Protein AF-A0A3P6I6W0-F1 (afdb_monomer)

Foldseek 3Di:
DDDPPPDPPDDPPPDPQPPLNVLLCLQQPNDDDVSVVVLVVLLVLLVVLLVLLVVCVDPVCNPVSVVVSVVSVVVVLVVLVVSLVSNLSSQCVDPCQPDDVSSVVVCPDPLNVLSVCLSVVVVVVPDPCNSVNSVSSNVNSCSVCPVVVLLVVLCVVCVVVLCVLVVVLVVLLLVLLVQLCVQQCPPADPVRHRLNVDSVSSSVVSVCLLCVVCPVSGDRDDPRSVVSNVVSNVVNVVSVCVVVVSSVVSSVVVVVVVVLLPLPVLLVVLVVQLVVLVVQLVVLVVVVVVVVVVVVVVVVVVVPDDDDDDDDDDDDDPDPPPDPPQDPVNSVVSNVVSVVSNVVSVVSSVVSNDRDDVVVVVVVVVVVVVVVVVVVVVVVVVVCVAQPDPDPDDDDDDDDDPHHPPVVVVVVVVVVVVVVVVVVVVVVVD

Radius of gyration: 42.56 Å; Cα contacts (8 Å, |Δi|>4): 237; chains: 1; bounding box: 84×85×144 Å

Organism: Enterobius vermicularis (NCBI:txid51028)

Secondary structure (DSSP, 8-state):
------------PPPPPPHHHHHHHHHHS--SHHHHHHHHHHHHHHHHHHHHHHHTTSGGGHHHHHHHHHHHHHHHHHHHHHHHHHHHHHGGGSGGG-HHHHHHHHHTSHHHHHHHHHHHHHHSTT-TTHHHHHHHTGGGG-TT-HHHHHHHHHHHHTHHHHHHHHHHHHHHHHHHHHHHHHHHTTPPPTTS--S--SHHHHHHHHHHHHTT----SS---SHHHHHHHHHHHHHHHHHHHHHHHHHHHHHHHHHHHHHHTTTHHHHHHHHHHHHHHHHHHHHHHHHHHHHHHHHHHHHHHTTS-----------------------HHHHHHHHHHHHHHHHHHHHHHHHHTSPP-HHHHHHHHHHHHHHHHHHHHHHHHHHHHHH-----------------HHHHHHHHHHHHHHHHHHHHHHHH--

Solvent-accessible surface area (backbone atoms only — not comparable to full-atom values): 24726 Å² total; per-residue (Å²): 142,82,80,86,86,70,77,76,79,71,81,77,71,76,75,77,78,48,70,43,45,52,53,30,35,50,71,75,54,64,67,63,68,70,35,48,52,52,57,49,50,56,47,52,55,53,51,49,53,52,52,48,54,58,49,41,74,39,80,93,49,22,72,69,41,47,55,53,48,51,56,52,48,53,54,49,52,52,51,52,48,52,50,49,52,52,47,57,60,16,43,46,64,38,84,86,20,43,64,69,70,17,38,52,60,52,47,68,35,71,66,50,37,53,54,49,51,58,60,56,58,58,75,56,77,81,54,92,60,60,70,64,56,55,60,56,58,63,62,58,75,56,72,77,42,57,65,60,52,49,51,52,50,45,49,61,72,46,40,67,63,45,49,52,34,52,52,54,24,51,52,45,38,56,51,48,17,50,54,34,31,70,52,32,54,85,48,61,43,97,87,71,44,54,72,34,80,45,68,66,49,22,41,50,43,31,53,36,52,39,70,68,66,58,86,73,85,59,76,69,82,42,72,65,15,42,51,54,48,53,62,44,43,66,59,29,31,52,33,61,48,43,55,59,54,55,52,52,52,46,50,51,52,52,54,55,51,58,66,70,53,75,53,57,75,64,34,50,64,33,47,52,49,29,54,52,31,51,48,52,43,48,52,60,54,51,54,49,54,51,53,54,50,51,56,52,51,58,58,56,66,67,76,77,69,89,83,89,83,89,82,88,79,92,76,93,73,88,70,80,79,88,63,88,74,75,49,70,69,54,55,51,50,50,50,52,52,34,50,53,50,29,55,52,28,48,51,50,34,57,54,49,72,49,78,94,48,74,62,55,55,52,54,51,48,52,52,50,53,49,53,52,49,52,50,52,53,51,50,48,53,51,46,41,60,42,46,42,74,90,68,80,92,72,91,86,75,98,75,88,80,94,79,25,57,48,67,52,50,54,52,50,51,55,51,50,53,49,52,56,50,53,52,52,50,63,64,70,77,111

Structure (mmCIF, N/CA/C/O backbone):
data_AF-A0A3P6I6W0-F1
#
_entry.id   AF-A0A3P6I6W0-F1
#
loop_
_atom_site.group_PDB
_atom_site.id
_atom_site.type_symbol
_atom_site.label_atom_id
_atom_site.label_alt_id
_atom_site.label_comp_id
_atom_site.label_asym_id
_atom_site.label_entity_id
_atom_site.label_seq_id
_atom_site.pdbx_PDB_ins_code
_atom_site.Cartn_x
_atom_site.Cartn_y
_atom_site.Cartn_z
_atom_site.occupancy
_atom_site.B_iso_or_equiv
_atom_site.auth_seq_id
_atom_site.auth_comp_id
_atom_site.auth_asym_id
_atom_site.auth_atom_id
_atom_site.pdbx_PDB_model_num
ATOM 1 N N . MET A 1 1 ? -36.395 -10.043 50.640 1.00 35.47 1 MET A N 1
ATOM 2 C CA . MET A 1 1 ? -37.126 -9.944 49.358 1.00 35.47 1 MET A CA 1
ATOM 3 C C . MET A 1 1 ? -36.592 -8.755 48.564 1.00 35.47 1 MET A C 1
ATOM 5 O O . MET A 1 1 ? -37.023 -7.634 48.781 1.00 35.47 1 MET A O 1
ATOM 9 N N . LEU A 1 2 ? -35.599 -8.976 47.701 1.00 37.12 2 LEU A N 1
ATOM 10 C CA . LEU A 1 2 ? -35.081 -7.977 46.759 1.00 37.12 2 LEU A CA 1
ATOM 11 C C . LEU A 1 2 ? -35.475 -8.458 45.362 1.00 37.12 2 LEU A C 1
ATOM 13 O O . LEU A 1 2 ? -34.946 -9.454 44.876 1.00 37.12 2 LEU A O 1
ATOM 17 N N . GLY A 1 3 ? -36.484 -7.817 44.776 1.00 34.12 3 GLY A N 1
ATOM 18 C CA . GLY A 1 3 ? -37.029 -8.206 43.479 1.00 34.12 3 GLY A CA 1
ATOM 19 C C . GLY A 1 3 ? -36.035 -7.946 42.338 1.00 34.12 3 GLY A C 1
ATOM 20 O O . GLY A 1 3 ? -35.433 -6.870 42.289 1.00 34.12 3 GLY A O 1
ATOM 21 N N . PRO A 1 4 ? -35.874 -8.871 41.378 1.00 43.97 4 PRO A N 1
ATOM 22 C CA . PRO A 1 4 ? -35.056 -8.634 40.200 1.00 43.97 4 PRO A CA 1
ATOM 23 C C . PRO A 1 4 ? -35.839 -7.791 39.180 1.00 43.97 4 PRO A C 1
ATOM 25 O O . PRO A 1 4 ? -36.431 -8.312 38.241 1.00 43.97 4 PRO A O 1
ATOM 28 N N . ARG A 1 5 ? -35.822 -6.457 39.317 1.00 43.88 5 ARG A N 1
ATOM 29 C CA . ARG A 1 5 ? -36.169 -5.544 38.209 1.00 43.88 5 ARG A CA 1
ATOM 30 C C . ARG A 1 5 ? -34.931 -5.257 37.358 1.00 43.88 5 ARG A C 1
ATOM 32 O O . ARG A 1 5 ? -34.420 -4.146 37.324 1.00 43.88 5 ARG A O 1
ATOM 39 N N . TYR A 1 6 ? -34.464 -6.274 36.645 1.00 41.84 6 TYR A N 1
ATOM 40 C CA . TYR A 1 6 ? -33.736 -6.083 35.390 1.00 41.84 6 TYR A CA 1
ATOM 41 C C . TYR A 1 6 ? -34.489 -6.868 34.323 1.00 41.84 6 TYR A C 1
ATOM 43 O O . TYR A 1 6 ? -34.102 -7.962 33.919 1.00 41.84 6 TYR A O 1
ATOM 51 N N . ALA A 1 7 ? -35.618 -6.304 33.894 1.00 39.44 7 ALA A N 1
ATOM 52 C CA . ALA A 1 7 ? -36.243 -6.717 32.653 1.00 39.44 7 ALA A CA 1
ATOM 53 C C . ALA A 1 7 ? -35.203 -6.509 31.544 1.00 39.44 7 ALA A C 1
ATOM 55 O O . ALA A 1 7 ? -34.832 -5.375 31.227 1.00 39.44 7 ALA A O 1
ATOM 56 N N . ARG A 1 8 ? -34.684 -7.617 30.998 1.00 41.03 8 ARG A N 1
ATOM 57 C CA . ARG A 1 8 ? -34.005 -7.636 29.702 1.00 41.03 8 ARG A CA 1
ATOM 58 C C . ARG A 1 8 ? -34.942 -6.929 28.736 1.00 41.03 8 ARG A C 1
ATOM 60 O O . ARG A 1 8 ? -35.981 -7.475 28.381 1.00 41.03 8 ARG A O 1
ATOM 67 N N . THR A 1 9 ? -34.591 -5.710 28.347 1.00 43.44 9 THR A N 1
ATOM 68 C CA . THR A 1 9 ? -35.213 -5.068 27.199 1.00 43.44 9 THR A CA 1
ATOM 69 C C . THR A 1 9 ? -34.908 -5.959 26.008 1.00 43.44 9 THR A C 1
ATOM 71 O O . THR A 1 9 ? -33.773 -6.083 25.552 1.00 43.44 9 THR A O 1
ATOM 74 N N . THR A 1 10 ? -35.951 -6.676 25.622 1.00 43.72 10 THR A N 1
ATOM 75 C CA . THR A 1 10 ? -36.120 -7.460 24.413 1.00 43.72 10 THR A CA 1
ATOM 76 C C . THR A 1 10 ? -35.394 -6.820 23.239 1.00 43.72 10 THR A C 1
ATOM 78 O O . THR A 1 10 ? -35.692 -5.690 22.853 1.00 43.72 10 THR A O 1
ATOM 81 N N . ASP A 1 11 ? -34.416 -7.557 22.721 1.00 43.22 11 ASP A N 1
ATOM 82 C CA . ASP A 1 11 ? -34.148 -7.739 21.298 1.00 43.22 11 ASP A CA 1
ATOM 83 C C . ASP A 1 11 ? -34.626 -6.582 20.400 1.00 43.22 11 ASP A C 1
ATOM 85 O O . ASP A 1 11 ? -35.634 -6.668 19.694 1.00 43.22 11 ASP A O 1
ATOM 89 N N . ARG A 1 12 ? -33.908 -5.449 20.433 1.00 41.59 12 ARG A N 1
ATOM 90 C CA . ARG A 1 12 ? -34.030 -4.448 19.370 1.00 41.59 12 ARG A CA 1
ATOM 91 C C . ARG A 1 12 ? -33.494 -5.098 18.100 1.00 41.59 12 ARG A C 1
ATOM 93 O O . ARG A 1 12 ? -32.296 -5.010 17.827 1.00 41.59 12 ARG A O 1
ATOM 100 N N . ARG A 1 13 ? -34.382 -5.730 17.324 1.00 47.72 13 ARG A N 1
ATOM 101 C CA . ARG A 1 13 ? -34.099 -6.107 15.937 1.00 47.72 13 ARG A CA 1
ATOM 102 C C . ARG A 1 13 ? -33.455 -4.888 15.264 1.00 47.72 13 ARG A C 1
ATOM 104 O O . ARG A 1 13 ? -34.009 -3.789 15.383 1.00 47.72 13 ARG A O 1
ATOM 111 N N . PRO A 1 14 ? -32.279 -5.025 14.627 1.00 53.72 14 PRO A N 1
ATOM 112 C CA . PRO A 1 14 ? -31.655 -3.900 13.949 1.00 53.72 14 PRO A CA 1
ATOM 113 C C . PRO A 1 14 ? -32.672 -3.318 12.966 1.00 53.72 14 PRO A C 1
ATOM 115 O O . PRO A 1 14 ? -33.282 -4.066 12.200 1.00 53.72 14 PRO A O 1
ATOM 118 N N . ALA A 1 15 ? -32.894 -2.001 13.027 1.00 59.84 15 ALA A N 1
ATOM 119 C CA . ALA A 1 15 ? -33.789 -1.316 12.101 1.00 59.84 15 ALA A CA 1
ATOM 120 C C . ALA A 1 15 ? -33.446 -1.751 10.669 1.00 59.84 15 ALA A C 1
ATOM 122 O O . ALA A 1 15 ? -32.265 -1.767 10.300 1.00 59.84 15 ALA A O 1
ATOM 123 N N . ALA A 1 16 ? -34.459 -2.158 9.897 1.00 63.34 16 ALA A N 1
ATOM 124 C CA . ALA A 1 16 ? -34.257 -2.699 8.559 1.00 63.34 16 ALA A CA 1
ATOM 125 C C . ALA A 1 16 ? -33.362 -1.755 7.747 1.00 63.34 16 ALA A C 1
ATOM 127 O O . ALA A 1 16 ? -33.590 -0.543 7.706 1.00 63.34 16 ALA A O 1
ATOM 128 N N . ALA A 1 17 ? -32.311 -2.306 7.133 1.00 68.88 17 ALA A N 1
ATOM 129 C CA . ALA A 1 17 ? -31.367 -1.504 6.372 1.00 68.88 17 ALA A CA 1
ATOM 130 C C . ALA A 1 17 ? -32.118 -0.758 5.263 1.00 68.88 17 ALA A C 1
ATOM 132 O O . ALA A 1 17 ? -32.686 -1.377 4.360 1.00 68.88 17 ALA A O 1
ATOM 133 N N . THR A 1 18 ? -32.114 0.573 5.340 1.00 85.50 18 THR A N 1
ATOM 134 C CA . THR A 1 18 ? -32.711 1.435 4.320 1.00 85.50 18 THR A CA 1
ATOM 135 C C . THR A 1 18 ? -32.086 1.146 2.957 1.00 85.50 18 THR A C 1
ATOM 137 O O . THR A 1 18 ? -30.907 0.788 2.869 1.00 85.50 18 THR A O 1
ATOM 140 N N . LEU A 1 19 ? -32.853 1.329 1.878 1.00 87.81 19 LEU A N 1
ATOM 141 C CA . LEU A 1 19 ? -32.382 1.102 0.504 1.00 87.81 19 LEU A CA 1
ATOM 142 C C . LEU A 1 19 ? -31.042 1.813 0.231 1.00 87.81 19 LEU A C 1
ATOM 144 O O . LEU A 1 19 ? -30.125 1.211 -0.319 1.00 87.81 19 LEU A O 1
ATOM 148 N N . LYS A 1 20 ? -30.886 3.048 0.729 1.00 87.69 20 LYS A N 1
ATOM 149 C CA . LYS A 1 20 ? -29.632 3.820 0.664 1.00 87.69 20 LYS A CA 1
ATOM 150 C C . LYS A 1 20 ? -28.442 3.078 1.280 1.00 87.69 20 LYS A C 1
ATOM 152 O O . LYS A 1 20 ? -27.376 3.047 0.680 1.00 87.69 20 LYS A O 1
ATOM 157 N N . SER A 1 21 ? -28.625 2.459 2.447 1.00 88.31 21 SER A N 1
ATOM 158 C CA . SER A 1 21 ? -27.580 1.685 3.130 1.00 88.31 21 SER A CA 1
ATOM 159 C C . SER A 1 21 ? -27.227 0.403 2.370 1.00 88.31 21 SER A C 1
ATOM 161 O O . SER A 1 21 ? -26.053 0.060 2.250 1.00 88.31 21 SER A O 1
ATOM 163 N N . LYS A 1 22 ? -28.225 -0.284 1.792 1.00 89.44 22 LYS A N 1
ATOM 164 C CA . LYS A 1 22 ? -27.996 -1.478 0.961 1.00 89.44 22 LYS A CA 1
ATOM 165 C C . LYS A 1 22 ? -27.180 -1.145 -0.291 1.00 89.44 22 LYS A C 1
ATOM 167 O O . LYS A 1 22 ? -26.163 -1.788 -0.525 1.00 89.44 22 LYS A O 1
ATOM 172 N N . VAL A 1 23 ? -27.577 -0.106 -1.031 1.00 90.81 23 VAL A N 1
ATOM 173 C CA . VAL A 1 23 ? -26.860 0.367 -2.231 1.00 90.81 23 VAL A CA 1
ATOM 174 C C . VAL A 1 23 ? -25.448 0.835 -1.876 1.00 90.81 23 VAL A C 1
ATOM 176 O O . VAL A 1 23 ? -24.492 0.454 -2.545 1.00 90.81 23 VAL A O 1
ATOM 179 N N . PHE A 1 24 ? -25.288 1.594 -0.787 1.00 90.50 24 PHE A N 1
ATOM 180 C CA . PHE A 1 24 ? -23.971 2.050 -0.343 1.00 90.50 24 PHE A CA 1
ATOM 181 C C . PHE A 1 24 ? -23.048 0.884 0.025 1.00 90.50 24 PHE A C 1
ATOM 183 O O . PHE A 1 24 ? -21.882 0.887 -0.355 1.00 90.50 24 PHE A O 1
ATOM 190 N N . ASN A 1 25 ? -23.550 -0.128 0.738 1.00 89.56 25 ASN A N 1
ATOM 191 C CA . ASN A 1 25 ? -22.749 -1.304 1.070 1.00 89.56 25 ASN A CA 1
ATOM 192 C C . ASN A 1 25 ? -22.410 -2.121 -0.183 1.00 89.56 25 ASN A C 1
ATOM 194 O O . ASN A 1 25 ? -21.255 -2.486 -0.346 1.00 89.56 25 ASN A O 1
ATOM 198 N N . PHE A 1 26 ? -23.359 -2.332 -1.098 1.00 91.00 26 PHE A N 1
ATOM 199 C CA . PHE A 1 26 ? -23.116 -3.043 -2.358 1.00 91.00 26 PHE A CA 1
ATOM 200 C C . PHE A 1 26 ? -22.013 -2.380 -3.204 1.00 91.00 26 PHE A C 1
ATOM 202 O O . PHE A 1 26 ? -21.095 -3.043 -3.692 1.00 91.00 26 PHE A O 1
ATOM 209 N N . LEU A 1 27 ? -22.076 -1.051 -3.325 1.00 88.75 27 LEU A N 1
ATOM 210 C CA . LEU A 1 27 ? -21.154 -0.260 -4.131 1.00 88.75 27 LEU A CA 1
ATOM 211 C C . LEU A 1 27 ? -19.815 -0.002 -3.417 1.00 88.75 27 LEU A C 1
ATOM 213 O O . LEU A 1 27 ? -18.762 -0.236 -3.993 1.00 88.75 27 LEU A O 1
ATOM 217 N N . GLU A 1 28 ? -19.801 0.516 -2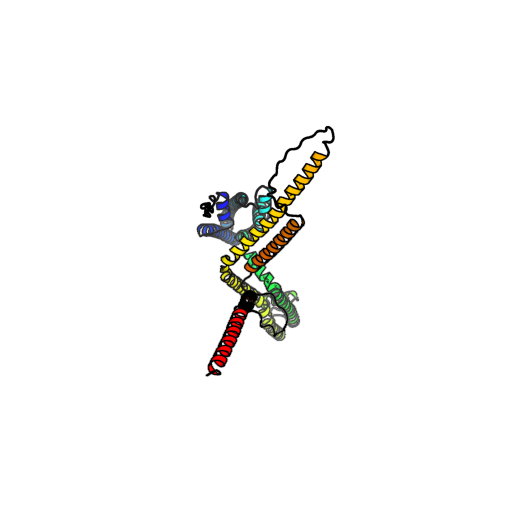.190 1.00 86.19 28 GLU A N 1
ATOM 218 C CA . GLU A 1 28 ? -18.564 0.948 -1.514 1.00 86.19 28 GLU A CA 1
ATOM 219 C C . GLU A 1 28 ? -17.862 -0.198 -0.770 1.00 86.19 28 GLU A C 1
ATOM 221 O O . GLU A 1 28 ? -16.636 -0.198 -0.657 1.00 86.19 28 GLU A O 1
ATOM 226 N N . ARG A 1 29 ? -18.613 -1.161 -0.217 1.00 86.50 29 ARG A N 1
ATOM 227 C CA . ARG A 1 29 ? -18.107 -2.225 0.669 1.00 86.50 29 ARG A CA 1
ATOM 228 C C . ARG A 1 29 ? -18.590 -3.600 0.200 1.00 86.50 29 ARG A C 1
ATOM 230 O O . ARG A 1 29 ? -19.408 -4.208 0.891 1.00 86.50 29 ARG A O 1
ATOM 237 N N . PRO A 1 30 ? -18.092 -4.100 -0.943 1.00 85.31 30 PRO A N 1
ATOM 238 C CA . PRO A 1 30 ? -18.566 -5.360 -1.491 1.00 85.31 30 PRO A CA 1
ATOM 239 C C . PRO A 1 30 ? -18.317 -6.503 -0.508 1.00 85.31 30 PRO A C 1
ATOM 241 O O . PRO A 1 30 ? -17.180 -6.781 -0.127 1.00 85.31 30 PRO A O 1
ATOM 244 N N . VAL A 1 31 ? -19.396 -7.160 -0.092 1.00 85.50 31 VAL A N 1
ATOM 245 C CA . VAL A 1 31 ? -19.357 -8.390 0.701 1.00 85.50 31 VAL A CA 1
ATOM 246 C C . VAL A 1 31 ? -20.289 -9.396 0.036 1.00 85.50 31 VAL A C 1
ATOM 248 O O . VAL A 1 31 ? -21.396 -9.048 -0.373 1.00 85.50 31 VAL A O 1
ATOM 251 N N . GLY A 1 32 ? -19.841 -10.645 -0.066 1.00 91.81 32 GLY A N 1
ATOM 252 C CA . GLY A 1 32 ? -20.603 -11.718 -0.699 1.00 91.81 32 GLY A CA 1
ATOM 253 C C . GLY A 1 32 ? -20.378 -11.828 -2.208 1.00 91.81 32 GLY A C 1
ATOM 254 O O . GLY A 1 32 ? -19.686 -11.022 -2.830 1.00 91.81 32 GLY A O 1
ATOM 255 N N . TRP A 1 33 ? -20.959 -12.876 -2.786 1.00 91.50 33 TRP A N 1
ATOM 256 C CA . TRP A 1 33 ? -20.666 -13.315 -4.151 1.00 91.50 33 TRP A CA 1
ATOM 257 C C . TRP A 1 33 ? -21.346 -12.449 -5.216 1.00 91.50 33 TRP A C 1
ATOM 259 O O . TRP A 1 33 ? -20.748 -12.173 -6.247 1.00 91.50 33 TRP A O 1
ATOM 269 N N . THR A 1 34 ? -22.553 -11.941 -4.958 1.00 91.38 34 THR A N 1
ATOM 270 C CA . THR A 1 34 ? -23.276 -11.069 -5.903 1.00 91.38 34 THR A CA 1
ATOM 271 C C . THR A 1 34 ? -22.552 -9.745 -6.137 1.00 91.38 34 THR A C 1
ATOM 273 O O . THR A 1 34 ? -22.402 -9.314 -7.278 1.00 91.38 34 THR A O 1
ATOM 276 N N . CYS A 1 35 ? -22.036 -9.127 -5.069 1.00 90.25 35 CYS A N 1
ATOM 277 C CA . CYS A 1 35 ? -21.191 -7.940 -5.181 1.00 90.25 35 CYS A CA 1
ATOM 278 C C . CYS A 1 35 ? -19.920 -8.259 -5.976 1.00 90.25 35 CYS A C 1
ATOM 280 O O . CYS A 1 35 ? -19.539 -7.491 -6.854 1.00 90.25 35 CYS A O 1
ATOM 282 N N . PHE A 1 36 ? -19.271 -9.391 -5.679 1.00 90.06 36 PHE A N 1
ATOM 283 C CA . PHE A 1 36 ? -18.065 -9.815 -6.387 1.00 90.06 36 PHE A CA 1
ATOM 284 C C . PHE A 1 36 ? -18.311 -9.954 -7.893 1.00 90.06 36 PHE A C 1
ATOM 286 O O . PHE A 1 36 ? -17.550 -9.387 -8.668 1.00 90.06 36 PHE A O 1
ATOM 293 N N . ILE A 1 37 ? -19.402 -10.612 -8.299 1.00 93.56 37 ILE A N 1
ATOM 294 C CA . ILE A 1 37 ? -19.776 -10.770 -9.711 1.00 93.56 37 ILE A CA 1
ATOM 295 C C . ILE A 1 37 ? -19.957 -9.407 -10.388 1.00 93.56 37 ILE A C 1
ATOM 297 O O . ILE A 1 37 ? -19.408 -9.211 -11.464 1.00 93.56 37 ILE A O 1
ATOM 301 N N . TYR A 1 38 ? -20.647 -8.451 -9.751 1.00 92.62 38 TYR A N 1
ATOM 302 C CA . TYR A 1 38 ? -20.817 -7.098 -10.301 1.00 92.62 38 TYR A CA 1
ATOM 303 C C . TYR A 1 38 ? -19.479 -6.372 -10.507 1.00 92.62 38 TYR A C 1
ATOM 305 O O . TYR A 1 38 ? -19.198 -5.869 -11.594 1.00 92.62 38 TYR A O 1
ATOM 313 N N . HIS A 1 39 ? -18.622 -6.314 -9.481 1.00 90.62 39 HIS A N 1
ATOM 314 C CA . HIS A 1 39 ? -17.332 -5.619 -9.607 1.00 90.62 39 HIS A CA 1
ATOM 315 C C . HIS A 1 39 ? -16.408 -6.334 -10.603 1.00 90.62 39 HIS A C 1
ATOM 317 O O . HIS A 1 39 ? -15.679 -5.678 -11.343 1.00 90.62 39 HIS A O 1
ATOM 323 N N . PHE A 1 40 ? -16.473 -7.666 -10.671 1.00 91.00 40 PHE A N 1
ATOM 324 C CA . PHE A 1 40 ? -15.726 -8.466 -11.636 1.00 91.00 40 PHE A CA 1
ATOM 325 C C . PHE A 1 40 ? -16.229 -8.275 -13.073 1.00 91.00 40 PHE A C 1
ATOM 327 O O . PHE A 1 40 ? -15.418 -8.137 -13.985 1.00 91.00 40 PHE A O 1
ATOM 334 N N . SER A 1 41 ? -17.544 -8.192 -13.297 1.00 91.69 41 SER A N 1
ATOM 335 C CA . SER A 1 41 ? -18.096 -7.911 -14.626 1.00 91.69 41 SER A CA 1
ATOM 336 C C . SER A 1 41 ? -17.729 -6.504 -15.091 1.00 91.69 41 SER A C 1
ATOM 338 O O . SER A 1 41 ? -17.302 -6.330 -16.228 1.00 91.69 41 SER A O 1
ATOM 340 N N . VAL A 1 42 ? -17.810 -5.507 -14.201 1.00 90.31 42 VAL A N 1
ATOM 341 C CA . VAL A 1 42 ? -17.358 -4.137 -14.493 1.00 90.31 42 VAL A CA 1
ATOM 342 C C . VAL A 1 42 ? -15.870 -4.124 -14.857 1.00 90.31 42 VAL A C 1
ATOM 344 O O . VAL A 1 42 ? -15.486 -3.486 -15.836 1.00 90.31 42 VAL A O 1
ATOM 347 N N . PHE A 1 43 ? -15.035 -4.871 -14.127 1.00 89.94 43 PHE A N 1
ATOM 348 C CA . PHE A 1 43 ? -13.617 -5.030 -14.454 1.00 89.94 43 PHE A CA 1
ATOM 349 C C . PHE A 1 43 ? -13.401 -5.636 -15.843 1.00 89.94 43 PHE A C 1
ATOM 351 O O . PHE A 1 43 ? -12.625 -5.088 -16.622 1.00 89.94 43 PHE A O 1
ATOM 358 N N . MET A 1 44 ? -14.106 -6.719 -16.177 1.00 90.75 44 MET A N 1
ATOM 359 C CA . MET A 1 44 ? -13.972 -7.380 -17.478 1.00 90.75 44 MET A CA 1
ATOM 360 C C . MET A 1 44 ? -14.390 -6.479 -18.640 1.00 90.75 44 MET A C 1
ATOM 362 O O . MET A 1 44 ? -13.708 -6.450 -19.663 1.00 90.75 44 MET A O 1
ATOM 366 N N . VAL A 1 45 ? -15.449 -5.681 -18.477 1.00 89.81 45 VAL A N 1
ATOM 367 C CA . VAL A 1 45 ? -15.868 -4.718 -19.506 1.00 89.81 45 VAL A CA 1
ATOM 368 C C . VAL A 1 45 ? -14.821 -3.611 -19.693 1.00 89.81 45 VAL A C 1
ATOM 370 O O . VAL A 1 45 ? -14.503 -3.247 -20.826 1.00 89.81 45 VAL A O 1
ATOM 373 N N . VAL A 1 46 ? -14.230 -3.099 -18.607 1.00 87.94 46 VAL A N 1
ATOM 374 C CA . VAL A 1 46 ? -13.142 -2.106 -18.689 1.00 87.94 46 VAL A CA 1
ATOM 375 C C . VAL A 1 46 ? -11.884 -2.700 -19.328 1.00 87.94 46 VAL A C 1
ATOM 377 O O . VAL A 1 46 ? -11.267 -2.042 -20.163 1.00 87.94 46 VAL A O 1
ATOM 380 N N . LEU A 1 47 ? -11.524 -3.938 -18.981 1.00 88.25 47 LEU A N 1
ATOM 381 C CA . LEU A 1 47 ? -10.386 -4.648 -19.563 1.00 88.25 47 LEU A CA 1
ATOM 382 C C . LEU A 1 47 ? -10.582 -4.885 -21.067 1.00 88.25 47 LEU A C 1
ATOM 384 O O . LEU A 1 47 ? -9.675 -4.617 -21.849 1.00 88.25 47 LEU A O 1
ATOM 388 N N . CYS A 1 48 ? -11.776 -5.309 -21.484 1.00 89.31 48 CYS A N 1
ATOM 389 C CA . CYS A 1 48 ? -12.127 -5.460 -22.896 1.00 89.31 48 CYS A CA 1
ATOM 390 C C . CYS A 1 48 ? -12.003 -4.128 -23.654 1.00 89.31 48 CYS A C 1
ATOM 392 O O . CYS A 1 48 ? -11.387 -4.072 -24.715 1.00 89.31 48 CYS A O 1
ATOM 394 N N . CYS A 1 49 ? -12.492 -3.028 -23.071 1.00 85.75 49 CYS A N 1
ATOM 395 C CA . CYS A 1 49 ? -12.338 -1.689 -23.644 1.00 85.75 49 CYS A CA 1
ATOM 396 C C . CYS A 1 49 ? -10.860 -1.282 -23.807 1.00 85.75 49 CYS A C 1
ATOM 398 O O . CYS A 1 49 ? -10.509 -0.652 -24.803 1.00 85.75 49 CYS A O 1
ATOM 400 N N . LEU A 1 50 ? -9.990 -1.644 -22.856 1.00 85.50 50 LEU A N 1
ATOM 401 C CA . LEU A 1 50 ? -8.548 -1.395 -22.952 1.00 85.50 50 LEU A CA 1
ATOM 402 C C . LEU A 1 50 ? -7.912 -2.213 -24.084 1.00 85.50 50 LEU A C 1
ATOM 404 O O . LEU A 1 50 ? -7.126 -1.672 -24.856 1.00 85.50 50 LEU A O 1
ATOM 408 N N . ILE A 1 51 ? -8.280 -3.489 -24.215 1.00 88.00 51 ILE A N 1
ATOM 409 C CA . ILE A 1 51 ? -7.792 -4.361 -25.292 1.00 88.00 51 ILE A CA 1
ATOM 410 C C . ILE A 1 51 ? -8.231 -3.820 -26.655 1.00 88.00 51 ILE A C 1
ATOM 412 O O . ILE A 1 51 ? -7.399 -3.677 -27.545 1.00 88.00 51 ILE A O 1
ATOM 416 N N . LEU A 1 52 ? -9.508 -3.455 -26.812 1.00 86.94 52 LEU A N 1
ATOM 417 C CA . LEU A 1 52 ? -10.012 -2.841 -28.043 1.00 86.94 52 LEU A CA 1
ATOM 418 C C . LEU A 1 52 ? -9.283 -1.530 -28.360 1.00 86.94 52 LEU A C 1
ATOM 420 O O . LEU A 1 52 ? -8.958 -1.291 -29.517 1.00 86.94 52 LEU A O 1
ATOM 424 N N . SER A 1 53 ? -8.955 -0.719 -27.349 1.00 84.31 53 SER A N 1
ATOM 425 C CA . SER A 1 53 ? -8.137 0.485 -27.538 1.00 84.31 53 SER A CA 1
ATOM 426 C C . SER A 1 53 ? -6.739 0.162 -28.074 1.00 84.31 53 SER A C 1
ATOM 428 O O . SER A 1 53 ? -6.305 0.781 -29.043 1.00 84.31 53 SER A O 1
ATOM 430 N N . VAL A 1 54 ? -6.060 -0.857 -27.537 1.00 85.94 54 VAL A N 1
ATOM 431 C CA . VAL A 1 54 ? -4.781 -1.328 -28.100 1.00 85.94 54 VAL A CA 1
ATOM 432 C C . VAL A 1 54 ? -4.973 -1.840 -29.530 1.00 85.94 54 VAL A C 1
ATOM 434 O O . VAL A 1 54 ? -4.170 -1.538 -30.400 1.00 85.94 54 VAL A O 1
ATOM 437 N N . LEU A 1 55 ? -6.068 -2.539 -29.830 1.00 87.38 55 LEU A N 1
ATOM 438 C CA . LEU A 1 55 ? -6.339 -3.018 -31.189 1.00 87.38 55 LEU A CA 1
ATOM 439 C C . LEU A 1 55 ? -6.557 -1.884 -32.202 1.00 87.38 55 LEU A C 1
ATOM 441 O O . LEU A 1 55 ? -6.260 -2.074 -33.380 1.00 87.38 55 LEU A O 1
ATOM 445 N N . THR A 1 56 ? -6.990 -0.694 -31.767 1.00 84.62 56 THR A N 1
ATOM 446 C CA . THR A 1 56 ? -7.070 0.474 -32.664 1.00 84.62 56 THR A CA 1
ATOM 447 C C . THR A 1 56 ? -5.710 0.963 -33.160 1.00 84.62 56 THR A C 1
ATOM 449 O O . THR A 1 56 ? -5.667 1.683 -34.154 1.00 84.62 56 THR A O 1
ATOM 452 N N . THR A 1 57 ? -4.597 0.579 -32.517 1.00 84.88 57 THR A N 1
ATOM 453 C CA . THR A 1 57 ? -3.257 0.965 -32.988 1.00 84.88 57 THR A CA 1
ATOM 454 C C . THR A 1 57 ? -2.787 0.156 -34.193 1.00 84.88 57 THR A C 1
ATOM 456 O O . THR A 1 57 ? -1.778 0.513 -34.788 1.00 84.88 57 THR A O 1
ATOM 459 N N . PHE A 1 58 ? -3.478 -0.932 -34.547 1.00 88.06 58 PHE A N 1
ATOM 460 C CA . PHE A 1 58 ? -3.175 -1.722 -35.737 1.00 88.06 58 PHE A CA 1
ATOM 461 C C . PHE A 1 58 ? -4.009 -1.236 -36.931 1.00 88.06 58 PHE A C 1
ATOM 463 O O . PHE A 1 58 ? -5.239 -1.346 -36.930 1.00 88.06 58 PHE A O 1
ATOM 470 N N . ASP A 1 59 ? -3.339 -0.765 -37.986 1.00 83.25 59 ASP A N 1
ATOM 471 C CA . ASP A 1 59 ? -3.986 -0.180 -39.173 1.00 83.25 59 ASP A CA 1
ATOM 472 C C . ASP A 1 59 ? -4.968 -1.141 -39.872 1.00 83.25 59 ASP A C 1
ATOM 474 O O . ASP A 1 59 ? -5.997 -0.710 -40.393 1.00 83.25 59 ASP A O 1
ATOM 478 N N . ALA A 1 60 ? -4.716 -2.455 -39.811 1.00 83.19 60 ALA A N 1
ATOM 479 C CA . ALA A 1 60 ? -5.526 -3.488 -40.467 1.00 83.19 60 ALA A CA 1
ATOM 480 C C . ALA A 1 60 ? -6.993 -3.556 -39.989 1.00 83.19 60 ALA A C 1
ATOM 482 O O . ALA A 1 60 ? -7.877 -3.933 -40.758 1.00 83.19 60 ALA A O 1
ATOM 483 N N . TYR A 1 61 ? -7.274 -3.183 -38.734 1.00 80.12 61 TYR A N 1
ATOM 484 C CA . TYR A 1 61 ? -8.614 -3.282 -38.132 1.00 80.12 61 TYR A CA 1
ATOM 485 C C . TYR A 1 61 ? -9.153 -1.937 -37.623 1.00 80.12 61 TYR A C 1
ATOM 487 O O . TYR A 1 61 ? -10.248 -1.880 -37.058 1.00 80.12 61 TYR A O 1
ATOM 495 N N . SER A 1 62 ? -8.418 -0.849 -37.865 1.00 79.75 62 SER A N 1
ATOM 496 C CA . SER A 1 62 ? -8.629 0.457 -37.240 1.00 79.75 62 SER A CA 1
ATOM 497 C C . SER A 1 62 ? -10.064 0.991 -37.395 1.00 79.75 62 SER A C 1
ATOM 499 O O . SER A 1 62 ? -10.694 1.319 -36.393 1.00 79.75 62 SER A O 1
ATOM 501 N N . ARG A 1 63 ? -10.651 0.994 -38.606 1.00 83.44 63 ARG A N 1
ATOM 502 C CA . ARG A 1 63 ? -11.994 1.581 -38.839 1.00 83.44 63 ARG A CA 1
ATOM 503 C C . ARG A 1 63 ? -13.117 0.903 -38.040 1.00 83.44 63 ARG A C 1
ATOM 505 O O . ARG A 1 63 ? -13.830 1.579 -37.307 1.00 83.44 63 ARG A O 1
ATOM 512 N N . ARG A 1 64 ? -13.243 -0.429 -38.129 1.00 87.12 64 ARG A N 1
ATOM 513 C CA . ARG A 1 64 ? -14.307 -1.184 -37.430 1.00 87.12 64 ARG A CA 1
ATOM 514 C C . ARG A 1 64 ? -14.143 -1.141 -35.910 1.00 87.12 64 ARG A C 1
ATOM 516 O O . ARG A 1 64 ? -15.127 -1.046 -35.182 1.00 87.12 64 ARG A O 1
ATOM 523 N N . VAL A 1 65 ? -12.902 -1.203 -35.425 1.00 86.50 65 VAL A N 1
ATOM 524 C CA . VAL A 1 65 ? -12.621 -1.161 -33.985 1.00 86.50 65 VAL A CA 1
ATOM 525 C C . VAL A 1 65 ? -12.846 0.246 -33.428 1.00 86.50 65 VAL A C 1
ATOM 527 O O . VAL A 1 65 ? -13.372 0.362 -32.327 1.00 86.50 65 VAL A O 1
ATOM 530 N N . HIS A 1 66 ? -12.539 1.311 -34.179 1.00 84.25 66 HIS A N 1
ATOM 531 C CA . HIS A 1 66 ? -12.836 2.684 -33.759 1.00 84.25 66 HIS A CA 1
ATOM 532 C C . HIS A 1 66 ? -14.336 2.945 -33.593 1.00 84.25 66 HIS A C 1
ATOM 534 O O . HIS A 1 66 ? -14.727 3.542 -32.592 1.00 84.25 66 HIS A O 1
ATOM 540 N N . GLU A 1 67 ? -15.175 2.472 -34.518 1.00 87.06 67 GLU A N 1
ATOM 541 C CA . GLU A 1 67 ? -16.636 2.609 -34.416 1.00 87.06 67 GLU A CA 1
ATOM 542 C C . GLU A 1 67 ? -17.195 1.855 -33.200 1.00 87.06 67 GLU A C 1
ATOM 544 O O . GLU A 1 67 ? -17.938 2.423 -32.394 1.00 87.06 67 GLU A O 1
ATOM 549 N N . ALA A 1 68 ? -16.779 0.597 -33.013 1.00 87.44 68 ALA A N 1
ATOM 550 C CA . ALA A 1 68 ? -17.184 -0.207 -31.862 1.00 87.44 68 ALA A CA 1
ATOM 551 C C . ALA A 1 68 ? -16.699 0.395 -30.530 1.00 87.44 68 ALA A C 1
ATOM 553 O O . ALA A 1 68 ? -17.445 0.421 -29.548 1.00 87.44 68 ALA A O 1
ATOM 554 N N . LEU A 1 69 ? -15.463 0.907 -30.492 1.00 85.56 69 LEU A N 1
ATOM 555 C CA . LEU A 1 69 ? -14.881 1.543 -29.313 1.00 85.56 69 LEU A CA 1
ATOM 556 C C . LEU A 1 69 ? -15.630 2.828 -28.954 1.00 85.56 69 LEU A C 1
ATOM 558 O O . LEU A 1 69 ? -15.946 3.019 -27.785 1.00 85.56 69 LEU A O 1
ATOM 562 N N . PHE A 1 70 ? -15.966 3.670 -29.934 1.00 83.88 70 PHE A N 1
ATOM 563 C CA . PHE A 1 70 ? -16.721 4.900 -29.695 1.00 83.88 70 PHE A CA 1
ATOM 564 C C . PHE A 1 70 ? -18.078 4.614 -29.037 1.00 83.88 70 PHE A C 1
ATOM 566 O O . PHE A 1 70 ? -18.397 5.202 -28.001 1.00 83.88 70 PHE A O 1
ATOM 573 N N . PHE A 1 71 ? -18.847 3.658 -29.574 1.00 87.25 71 PHE A N 1
ATOM 574 C CA . PHE A 1 71 ? -20.134 3.271 -28.988 1.00 87.25 71 PHE A CA 1
ATOM 575 C C . PHE A 1 71 ? -19.970 2.727 -27.561 1.00 87.25 71 PHE A C 1
ATOM 577 O O . PHE A 1 71 ? -20.653 3.168 -26.633 1.00 87.25 71 PHE A O 1
ATOM 584 N N . LEU A 1 72 ? -19.013 1.814 -27.364 1.00 85.62 72 LEU A N 1
ATOM 585 C CA . LEU A 1 72 ? -18.716 1.230 -26.057 1.00 85.62 72 LEU A CA 1
ATOM 586 C C . LEU A 1 72 ? -18.295 2.295 -25.031 1.00 85.62 72 LEU A C 1
ATOM 588 O O . LEU A 1 72 ? -18.694 2.229 -23.867 1.00 85.62 72 LEU A O 1
ATOM 592 N N . GLU A 1 73 ? -17.499 3.284 -25.439 1.00 84.62 73 GLU A N 1
ATOM 593 C CA . GLU A 1 73 ? -17.060 4.375 -24.572 1.00 84.62 73 GLU A CA 1
ATOM 594 C C . GLU A 1 73 ? -18.213 5.267 -24.134 1.00 84.62 73 GLU A C 1
ATOM 596 O O . GLU A 1 73 ? -18.322 5.545 -22.938 1.00 84.62 73 GLU A O 1
ATOM 601 N N . VAL A 1 74 ? -19.101 5.653 -25.053 1.00 84.69 74 VAL A N 1
ATOM 602 C CA . VAL A 1 74 ? -20.302 6.429 -24.717 1.00 84.69 74 VAL A CA 1
ATOM 603 C C . VAL A 1 74 ? -21.169 5.659 -23.717 1.00 84.69 74 VAL A C 1
ATOM 605 O O . VAL A 1 74 ? -21.533 6.204 -22.670 1.00 84.69 74 VAL A O 1
ATOM 608 N N . CYS A 1 75 ? -21.423 4.368 -23.962 1.00 88.38 75 CYS A N 1
ATOM 609 C CA . CYS A 1 75 ? -22.169 3.519 -23.031 1.00 88.38 75 CYS A CA 1
ATOM 610 C C . CYS A 1 75 ? -21.507 3.450 -21.646 1.00 88.38 75 CYS A C 1
ATOM 612 O O . CYS A 1 75 ? -22.188 3.582 -20.626 1.00 88.38 75 CYS A O 1
ATOM 614 N N . LEU A 1 76 ? -20.182 3.285 -21.583 1.00 86.00 76 LEU A N 1
ATOM 615 C CA . LEU A 1 76 ? -19.452 3.198 -20.316 1.00 86.00 76 LEU A CA 1
ATOM 616 C C . LEU A 1 76 ? -19.430 4.518 -19.551 1.00 86.00 76 LEU A C 1
ATOM 618 O O . LEU A 1 76 ? -19.494 4.520 -18.324 1.00 86.00 76 LEU A O 1
ATOM 622 N N . VAL A 1 77 ? -19.341 5.647 -20.245 1.00 85.50 77 VAL A N 1
ATOM 623 C CA . VAL A 1 77 ? -19.377 6.980 -19.632 1.00 85.50 77 VAL A CA 1
ATOM 624 C C . VAL A 1 77 ? -20.738 7.248 -18.999 1.00 85.50 77 VAL A C 1
ATOM 626 O O . VAL A 1 77 ? -20.795 7.734 -17.869 1.00 85.50 77 VAL A O 1
ATOM 629 N N . ILE A 1 78 ? -21.826 6.865 -19.670 1.00 88.31 78 ILE A N 1
ATOM 630 C CA . ILE A 1 78 ? -23.181 6.951 -19.111 1.00 88.31 78 ILE A CA 1
ATOM 631 C C . ILE A 1 78 ? -23.319 6.009 -17.909 1.00 88.31 78 ILE A C 1
ATOM 633 O O . ILE A 1 78 ? -23.749 6.439 -16.837 1.00 88.31 78 ILE A O 1
ATOM 637 N N . PHE A 1 79 ? -22.897 4.749 -18.052 1.00 91.19 79 PHE A N 1
ATOM 638 C CA . PHE A 1 79 ? -22.970 3.745 -16.989 1.00 91.19 79 PHE A CA 1
ATOM 639 C C . PHE A 1 79 ? -22.205 4.175 -15.728 1.00 91.19 79 PHE A C 1
ATOM 641 O O . PHE A 1 79 ? -22.766 4.198 -14.632 1.00 91.19 79 PHE A O 1
ATOM 648 N N . PHE A 1 80 ? -20.941 4.584 -15.868 1.00 88.50 80 PHE A N 1
ATOM 649 C CA . PHE A 1 80 ? -20.130 5.027 -14.733 1.00 88.50 80 PHE A CA 1
ATOM 650 C C . PHE A 1 80 ? -20.586 6.370 -14.161 1.00 88.50 80 PHE A C 1
ATOM 652 O O . PHE A 1 80 ? -20.462 6.579 -12.954 1.00 88.50 80 PHE A O 1
ATOM 659 N N . GLY A 1 81 ? -21.131 7.267 -14.988 1.00 88.50 81 GLY A N 1
ATOM 660 C CA . GLY A 1 81 ? -21.770 8.495 -14.519 1.00 88.50 81 GLY A CA 1
ATOM 661 C C . GLY A 1 81 ? -22.972 8.191 -13.620 1.00 88.50 81 GLY A C 1
ATOM 662 O O . GLY A 1 81 ? -23.052 8.696 -12.499 1.00 88.50 81 GLY A O 1
ATOM 663 N N . ALA A 1 82 ? -23.855 7.288 -14.056 1.00 91.88 82 ALA A N 1
ATOM 664 C CA . ALA A 1 82 ? -24.991 6.829 -13.260 1.00 91.88 82 ALA A CA 1
ATOM 665 C C . ALA A 1 82 ? -24.539 6.130 -11.965 1.00 91.88 82 ALA A C 1
ATOM 667 O O . ALA A 1 82 ? -25.074 6.414 -10.888 1.00 91.88 82 ALA A O 1
ATOM 668 N N . GLU A 1 83 ? -23.514 5.274 -12.035 1.00 92.12 83 GLU A N 1
ATOM 669 C CA . GLU A 1 83 ? -22.947 4.616 -10.855 1.00 92.12 83 GLU A CA 1
ATOM 670 C C . GLU A 1 83 ? -22.370 5.635 -9.854 1.00 92.12 83 GLU A C 1
ATOM 672 O O . GLU A 1 83 ? -22.606 5.535 -8.646 1.00 92.12 83 GLU A O 1
ATOM 677 N N . TYR A 1 84 ? -21.653 6.651 -10.343 1.00 90.50 84 TYR A N 1
ATOM 678 C CA . TYR A 1 84 ? -21.113 7.732 -9.522 1.00 90.50 84 TYR A CA 1
ATOM 679 C C . TYR A 1 84 ? -22.226 8.516 -8.818 1.00 90.50 84 TYR A C 1
ATOM 681 O O . TYR A 1 84 ? -22.171 8.713 -7.599 1.00 90.50 84 TYR A O 1
ATOM 689 N N . CYS A 1 85 ? -23.281 8.897 -9.544 1.00 91.50 85 CYS A N 1
ATOM 690 C CA . CYS A 1 85 ? -24.455 9.558 -8.974 1.00 91.50 85 CYS A CA 1
ATOM 691 C C . CYS A 1 85 ? -25.123 8.696 -7.890 1.00 91.50 85 CYS A C 1
ATOM 693 O O . CYS A 1 85 ? -25.396 9.190 -6.790 1.00 91.50 85 CYS A O 1
ATOM 695 N N . ALA A 1 86 ? -25.318 7.397 -8.148 1.00 92.00 86 ALA A N 1
ATOM 696 C CA . ALA A 1 86 ? -25.866 6.454 -7.174 1.00 92.00 86 ALA A CA 1
ATOM 697 C C . ALA A 1 86 ? -24.979 6.335 -5.920 1.00 92.00 86 ALA A C 1
ATOM 699 O O . ALA A 1 86 ? -25.484 6.255 -4.793 1.00 92.00 86 ALA A O 1
ATOM 700 N N . ARG A 1 87 ? -23.652 6.387 -6.078 1.00 90.56 87 ARG A N 1
ATOM 701 C CA . ARG A 1 87 ? -22.688 6.354 -4.969 1.00 90.56 87 ARG A CA 1
ATOM 702 C C . ARG A 1 87 ? -22.732 7.623 -4.120 1.00 90.56 87 ARG A C 1
ATOM 704 O O . ARG A 1 87 ? -22.824 7.533 -2.897 1.00 90.56 87 ARG A O 1
ATOM 711 N N . VAL A 1 88 ? -22.727 8.802 -4.742 1.00 90.94 88 VAL A N 1
ATOM 712 C CA . VAL A 1 88 ? -22.822 10.091 -4.030 1.00 90.94 88 VAL A CA 1
ATOM 713 C C . VAL A 1 88 ? -24.174 10.231 -3.320 1.00 90.94 88 VAL A C 1
ATOM 715 O O . VAL A 1 88 ? -24.233 10.712 -2.185 1.00 90.94 88 VAL A O 1
ATOM 718 N N . TRP A 1 89 ? -25.262 9.768 -3.943 1.00 92.12 89 TRP A N 1
ATOM 719 C CA . TRP A 1 89 ? -26.591 9.749 -3.330 1.00 92.12 89 TRP A CA 1
ATOM 720 C C . TRP A 1 89 ? -26.664 8.800 -2.127 1.00 92.12 89 TRP A C 1
ATOM 722 O O . TRP A 1 89 ? -27.122 9.194 -1.047 1.00 92.12 89 TRP A O 1
ATOM 732 N N . SER A 1 90 ? -26.179 7.565 -2.289 1.00 91.94 90 SER A N 1
ATOM 733 C CA . SER A 1 90 ? -26.210 6.538 -1.241 1.00 91.94 90 SER A CA 1
ATOM 734 C C . SER A 1 90 ? -25.266 6.847 -0.073 1.00 91.94 90 SER A C 1
ATOM 736 O O . SER A 1 90 ? -25.604 6.521 1.064 1.00 91.94 90 SER A O 1
ATOM 738 N N . ALA A 1 91 ? -24.170 7.588 -0.294 1.00 89.00 91 ALA A N 1
ATOM 739 C CA . ALA A 1 91 ? -23.242 8.031 0.756 1.00 89.00 91 ALA A CA 1
ATOM 740 C C . ALA A 1 91 ? -23.917 8.812 1.899 1.00 89.00 91 ALA A C 1
ATOM 742 O O . ALA A 1 91 ? -23.430 8.797 3.033 1.00 89.00 91 ALA A O 1
ATOM 743 N N . GLY A 1 92 ? -25.074 9.430 1.638 1.00 87.19 92 GLY A N 1
ATOM 744 C CA . GLY A 1 92 ? -25.891 10.091 2.655 1.00 87.19 92 GLY A CA 1
ATOM 745 C C . GLY A 1 92 ? -26.436 9.164 3.753 1.00 87.19 92 GLY A C 1
ATOM 746 O O . GLY A 1 92 ? -26.998 9.668 4.720 1.00 87.19 92 GLY A O 1
ATOM 747 N N . CYS A 1 93 ? -26.285 7.836 3.647 1.00 85.69 93 CYS A N 1
ATOM 748 C CA . CYS A 1 93 ? -26.629 6.907 4.729 1.00 85.69 93 CYS A CA 1
ATOM 749 C C . CYS A 1 93 ? -25.650 6.972 5.915 1.00 85.69 93 CYS A C 1
ATOM 751 O O . CYS A 1 93 ? -25.990 6.565 7.025 1.00 85.69 93 CYS A O 1
ATOM 753 N N . CYS A 1 94 ? -24.424 7.459 5.705 1.00 83.62 94 CYS A N 1
ATOM 754 C CA . CYS A 1 94 ? -23.438 7.609 6.767 1.00 83.62 94 CYS A CA 1
ATOM 755 C C . CYS A 1 94 ? -23.569 8.978 7.444 1.00 83.62 94 CYS A C 1
ATOM 757 O O . CYS A 1 94 ? -23.499 10.009 6.780 1.00 83.62 94 CYS A O 1
ATOM 759 N N . SER A 1 95 ? -23.601 9.000 8.782 1.00 84.62 95 SER A N 1
ATOM 760 C CA . SER A 1 95 ? -23.657 10.241 9.579 1.00 84.62 95 SER A CA 1
ATOM 761 C C . SER A 1 95 ? -22.550 11.253 9.221 1.00 84.62 95 SER A C 1
ATOM 763 O O . SER A 1 95 ? -22.788 12.456 9.219 1.00 84.62 95 SER A O 1
ATOM 765 N N . LYS A 1 96 ? -21.359 10.782 8.814 1.00 85.81 96 LYS A N 1
ATOM 766 C CA . LYS A 1 96 ? -20.233 11.638 8.388 1.00 85.81 96 LYS A CA 1
ATOM 767 C C . LYS A 1 96 ? -20.500 12.446 7.105 1.00 85.81 96 LYS A C 1
ATOM 769 O O . LYS A 1 96 ? -19.851 13.476 6.910 1.00 85.81 96 LYS A O 1
ATOM 774 N N . TYR A 1 97 ? -21.388 11.964 6.234 1.00 87.06 97 TYR A N 1
ATOM 775 C CA . TYR A 1 97 ? -21.653 12.516 4.898 1.00 87.06 97 TYR A CA 1
ATOM 776 C C . TYR A 1 97 ? -23.096 13.025 4.752 1.00 87.06 97 TYR A C 1
ATOM 778 O O . TYR A 1 97 ? -23.615 13.126 3.642 1.00 87.06 97 TYR A O 1
ATOM 786 N N . LEU A 1 98 ? -23.748 13.349 5.871 1.00 85.62 98 LEU A N 1
ATOM 787 C CA . LEU A 1 98 ? -25.105 13.881 5.877 1.00 85.62 98 LEU A CA 1
ATOM 788 C C . LEU A 1 98 ? -25.137 15.326 5.339 1.00 85.62 98 LEU A C 1
ATOM 790 O O . LEU A 1 98 ? -24.246 16.127 5.627 1.00 85.62 98 LEU A O 1
ATOM 794 N N . GLY A 1 99 ? -26.173 15.659 4.567 1.00 87.88 99 GLY A N 1
ATOM 795 C CA . GLY A 1 99 ? -26.360 16.989 3.974 1.00 87.88 99 GLY A CA 1
ATOM 796 C C . GLY A 1 99 ? -25.446 17.290 2.776 1.00 87.88 99 GLY A C 1
ATOM 797 O O . GLY A 1 99 ? -24.642 16.462 2.347 1.00 87.88 99 GLY A O 1
ATOM 798 N N . PHE A 1 100 ? -25.576 18.497 2.220 1.00 88.00 100 PHE A N 1
ATOM 799 C CA . PHE A 1 100 ? -24.842 18.919 1.019 1.00 88.00 100 PHE A CA 1
ATOM 800 C C . PHE A 1 100 ? -23.323 19.001 1.252 1.00 88.00 100 PHE A C 1
ATOM 802 O O . PHE A 1 100 ? -22.542 18.411 0.507 1.00 88.00 100 PHE A O 1
ATOM 809 N N . ILE A 1 101 ? -22.899 19.623 2.359 1.00 88.69 101 ILE A N 1
ATOM 810 C CA . ILE A 1 101 ? -21.481 19.727 2.751 1.00 88.69 101 ILE A CA 1
ATOM 811 C C . ILE A 1 101 ? -20.880 18.336 3.015 1.00 88.69 101 ILE A C 1
ATOM 813 O O . ILE A 1 101 ? -19.726 18.066 2.670 1.00 88.69 101 ILE A O 1
ATOM 817 N N . GLY A 1 102 ? -21.668 17.424 3.596 1.00 88.62 102 GLY A N 1
ATOM 818 C CA . GLY A 1 102 ? -21.268 16.039 3.825 1.00 88.62 102 GLY A CA 1
ATOM 819 C C . GLY A 1 102 ? -21.016 15.275 2.524 1.00 88.62 102 GLY A C 1
ATOM 820 O O . GLY A 1 102 ? -20.006 14.577 2.410 1.00 88.62 102 GLY A O 1
ATOM 821 N N . ARG A 1 103 ? -21.876 15.455 1.516 1.00 90.06 103 ARG A N 1
ATOM 822 C CA . ARG A 1 103 ? -21.692 14.869 0.179 1.00 90.06 103 ARG A CA 1
ATOM 823 C C . ARG A 1 103 ? -20.513 15.486 -0.572 1.00 90.06 103 ARG A C 1
ATOM 825 O O . ARG A 1 103 ? -19.727 14.746 -1.154 1.00 90.06 103 ARG A O 1
ATOM 832 N N . LEU A 1 104 ? -20.302 16.800 -0.479 1.00 88.38 104 LEU A N 1
ATOM 833 C CA . LEU A 1 104 ? -19.123 17.452 -1.063 1.00 88.38 104 LEU A CA 1
ATOM 834 C C . LEU A 1 104 ? -17.818 16.937 -0.434 1.00 88.38 104 LEU A C 1
ATOM 836 O O . LEU A 1 104 ? -16.826 16.700 -1.122 1.00 88.38 104 LEU A O 1
ATOM 840 N N . ARG A 1 105 ? -17.826 16.675 0.879 1.00 89.50 105 ARG A N 1
ATOM 841 C CA . ARG A 1 105 ? -16.707 16.020 1.573 1.00 89.50 105 ARG A CA 1
ATOM 842 C C . ARG A 1 105 ? -16.458 14.595 1.065 1.00 89.50 105 ARG A C 1
ATOM 844 O O . ARG A 1 105 ? -15.316 14.143 1.094 1.00 89.50 105 ARG A O 1
ATOM 851 N N . PHE A 1 106 ? -17.496 13.878 0.635 1.00 88.44 106 PHE A N 1
ATOM 852 C CA . PHE A 1 106 ? -17.346 12.571 -0.008 1.00 88.44 106 PHE A CA 1
ATOM 853 C C . PHE A 1 106 ? -16.740 12.707 -1.414 1.00 88.44 106 PHE A C 1
ATOM 855 O O . PHE A 1 106 ? -15.772 12.010 -1.708 1.00 88.44 106 PHE A O 1
ATOM 862 N N . ALA A 1 107 ? -17.230 13.653 -2.222 1.00 87.62 107 ALA A N 1
ATOM 863 C CA . ALA A 1 107 ? -16.736 13.913 -3.577 1.00 87.62 107 ALA A CA 1
ATOM 864 C C . ALA A 1 107 ? -15.256 14.346 -3.616 1.00 87.62 107 ALA A C 1
ATOM 866 O O . ALA A 1 107 ? -14.532 13.990 -4.538 1.00 87.62 107 ALA A O 1
ATOM 867 N N . ARG A 1 108 ? -14.772 15.045 -2.576 1.00 89.06 108 ARG A N 1
ATOM 868 C CA . ARG A 1 108 ? -13.359 15.454 -2.422 1.00 89.06 108 ARG A CA 1
ATOM 869 C C . ARG A 1 108 ? -12.388 14.322 -2.057 1.00 89.06 108 ARG A C 1
ATOM 871 O O . ARG A 1 108 ? -11.195 14.573 -1.902 1.00 89.06 108 ARG A O 1
ATOM 878 N N . LYS A 1 109 ? -12.851 13.082 -1.872 1.00 86.88 109 LYS A N 1
ATOM 879 C CA . LYS A 1 109 ? -11.934 11.941 -1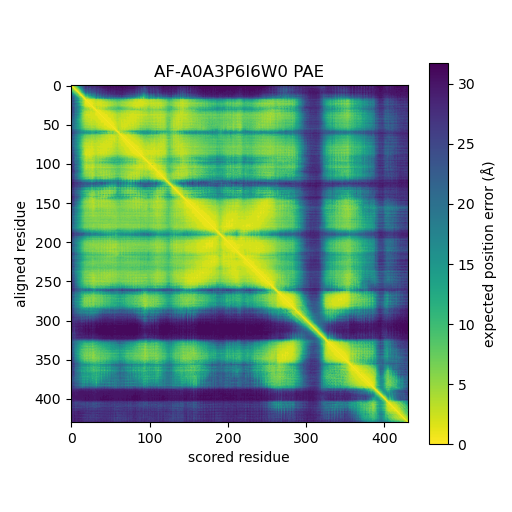.719 1.00 86.88 109 LYS A CA 1
ATOM 880 C C . LYS A 1 109 ? -11.143 11.741 -3.020 1.00 86.88 109 LYS A C 1
ATOM 882 O O . LYS A 1 109 ? -11.751 11.829 -4.080 1.00 86.88 109 LYS A O 1
ATOM 887 N N . PRO A 1 110 ? -9.852 11.367 -2.968 1.00 83.38 110 PRO A N 1
ATOM 888 C CA . PRO A 1 110 ? -9.004 11.281 -4.162 1.00 83.38 110 PRO A CA 1
ATOM 889 C C . PRO A 1 110 ? -9.575 10.346 -5.238 1.00 83.38 110 PRO A C 1
ATOM 891 O O . PRO A 1 110 ? -9.615 10.707 -6.402 1.00 83.38 110 PRO A O 1
ATOM 894 N N . ILE A 1 111 ? -10.119 9.192 -4.846 1.00 83.00 111 ILE A N 1
ATOM 895 C CA . ILE A 1 111 ? -10.704 8.211 -5.777 1.00 83.00 111 ILE A CA 1
ATOM 896 C C . ILE A 1 111 ? -11.985 8.759 -6.429 1.00 83.00 111 ILE A C 1
ATOM 898 O O . ILE A 1 111 ? -12.167 8.666 -7.637 1.00 83.00 111 ILE A O 1
ATOM 902 N N . SER A 1 112 ? -12.834 9.424 -5.639 1.00 84.50 112 SER A N 1
ATOM 903 C CA . SER A 1 112 ? -14.055 10.067 -6.137 1.00 84.50 112 SER A CA 1
ATOM 904 C C . SER A 1 112 ? -13.760 11.286 -7.020 1.00 84.50 112 SER A C 1
ATOM 906 O O . SER A 1 112 ? -14.577 11.621 -7.874 1.00 84.50 112 SER A O 1
ATOM 908 N N . LEU A 1 113 ? -12.622 11.952 -6.806 1.00 84.50 113 LEU A N 1
ATOM 909 C CA . LEU A 1 113 ? -12.157 13.070 -7.617 1.00 84.50 113 LEU A CA 1
ATOM 910 C C . LEU A 1 113 ? -11.615 12.580 -8.964 1.00 84.50 113 LEU A C 1
ATOM 912 O O . LEU A 1 113 ? -11.952 13.163 -9.984 1.00 84.50 113 LEU A O 1
ATOM 916 N N . ILE A 1 114 ? -10.842 11.488 -8.983 1.00 82.38 114 ILE A N 1
ATOM 917 C CA . ILE A 1 114 ? -10.338 10.867 -10.221 1.00 82.38 114 ILE A CA 1
ATOM 918 C C . ILE A 1 114 ? -11.502 10.466 -11.134 1.00 82.38 114 ILE A C 1
ATOM 920 O O . ILE A 1 114 ? -11.463 10.728 -12.333 1.00 82.38 114 ILE A O 1
ATOM 924 N N . GLU A 1 115 ? -12.565 9.885 -10.575 1.00 81.56 115 GLU A N 1
ATOM 925 C CA . GLU A 1 115 ? -13.760 9.525 -11.345 1.00 81.56 115 GLU A CA 1
ATOM 926 C C . GLU A 1 115 ? -14.511 10.742 -11.894 1.00 81.56 115 GLU A C 1
ATOM 928 O O . GLU A 1 115 ? -14.969 10.707 -13.036 1.00 81.56 115 GLU A O 1
ATOM 933 N N . LEU A 1 116 ? -14.605 11.816 -11.104 1.00 83.25 116 LEU A N 1
ATOM 934 C CA . LEU A 1 116 ? -15.242 13.066 -11.515 1.00 83.25 116 LEU A CA 1
ATOM 935 C C . LEU A 1 116 ? -14.444 13.767 -12.623 1.00 83.25 116 LEU A C 1
ATOM 937 O O . LEU A 1 116 ? -15.023 14.184 -13.621 1.00 83.25 116 LEU A O 1
ATOM 941 N N . ILE A 1 117 ? -13.119 13.845 -12.472 1.00 80.75 117 ILE A N 1
ATOM 942 C CA . ILE A 1 117 ? -12.196 14.374 -13.483 1.00 80.75 117 ILE A CA 1
ATOM 943 C C . ILE A 1 117 ? -12.343 13.560 -14.770 1.00 80.75 117 ILE A C 1
ATOM 945 O O . ILE A 1 117 ? -12.595 14.131 -15.824 1.00 80.75 117 ILE A O 1
ATOM 949 N N . ARG A 1 118 ? -12.290 12.224 -14.693 1.00 75.50 118 ARG A N 1
ATOM 950 C CA . ARG A 1 118 ? -12.479 11.349 -15.861 1.00 75.50 118 ARG A CA 1
ATOM 951 C C . ARG A 1 118 ? -13.809 11.615 -16.575 1.00 75.50 118 ARG A C 1
ATOM 953 O O . ARG A 1 118 ? -13.831 11.624 -17.798 1.00 75.50 118 ARG A O 1
ATOM 960 N N . GLN A 1 119 ? -14.903 11.817 -15.836 1.00 76.38 119 GLN A N 1
ATOM 961 C CA . GLN A 1 119 ? -16.220 12.087 -16.422 1.00 76.38 119 GLN A CA 1
ATOM 962 C C . GLN A 1 119 ? -16.292 13.472 -17.088 1.00 76.38 119 GLN A C 1
ATOM 964 O O . GLN A 1 119 ? -16.898 13.602 -18.145 1.00 76.38 119 GLN A O 1
ATOM 969 N N . CYS A 1 120 ? -15.669 14.487 -16.483 1.00 73.69 120 CYS A N 1
ATOM 970 C CA . CYS A 1 120 ? -15.678 15.866 -16.975 1.00 73.69 120 CYS A CA 1
ATOM 971 C C . CYS A 1 120 ? -14.771 16.061 -18.200 1.00 73.69 120 CYS A C 1
ATOM 973 O O . CYS A 1 120 ? -15.136 16.756 -19.134 1.00 73.69 120 CYS A O 1
ATOM 975 N N . PHE A 1 121 ? -13.607 15.407 -18.241 1.00 67.88 121 PHE A N 1
ATOM 976 C CA . PHE A 1 121 ? -12.672 15.534 -19.365 1.00 67.88 121 PHE A CA 1
ATOM 977 C C . PHE A 1 121 ? -13.153 14.848 -20.656 1.00 67.88 121 PHE A C 1
ATOM 979 O O . PHE A 1 121 ? -12.592 15.102 -21.715 1.00 67.88 121 PHE A O 1
ATOM 986 N N . ILE A 1 122 ? -14.172 13.981 -20.595 1.00 61.25 122 ILE A N 1
ATOM 987 C CA . ILE A 1 122 ? -14.727 13.324 -21.791 1.00 61.25 122 ILE A CA 1
ATOM 988 C C . ILE A 1 122 ? -15.725 14.228 -22.532 1.00 61.25 122 ILE A C 1
ATOM 990 O O . ILE A 1 122 ? -15.866 14.095 -23.745 1.00 61.25 122 ILE A O 1
ATOM 994 N N . THR A 1 123 ? -16.385 15.169 -21.845 1.00 57.81 123 THR A N 1
ATOM 995 C CA . THR A 1 123 ? -17.271 16.141 -22.512 1.00 57.81 123 THR A CA 1
ATOM 996 C C . THR A 1 123 ? -16.487 17.172 -23.326 1.00 57.81 123 THR A C 1
ATOM 998 O O . THR A 1 123 ? -16.987 17.644 -24.344 1.00 57.81 123 THR A O 1
ATOM 1001 N N . ASP A 1 124 ? -15.231 17.441 -22.953 1.00 58.00 124 ASP A N 1
ATOM 1002 C CA . ASP A 1 124 ? -14.281 18.237 -23.739 1.00 58.00 124 ASP A CA 1
ATOM 1003 C C . ASP A 1 124 ? -13.612 17.359 -24.815 1.00 58.00 124 ASP A C 1
ATOM 1005 O O . ASP A 1 124 ? -12.422 17.042 -24.772 1.00 58.00 124 ASP A O 1
ATOM 1009 N N . PHE A 1 125 ? -14.416 16.946 -25.7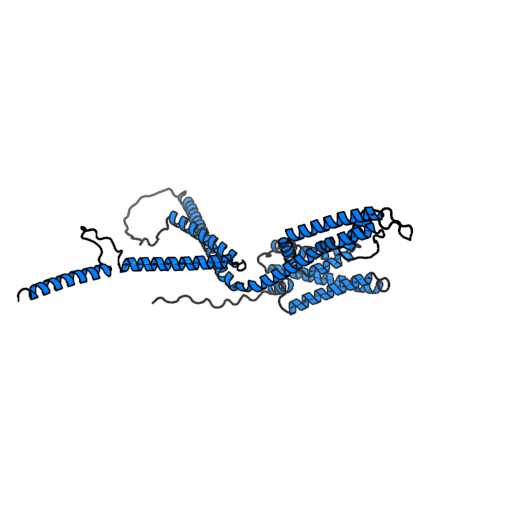99 1.00 53.16 125 PHE A N 1
ATOM 1010 C CA . PHE A 1 125 ? -14.132 16.000 -26.894 1.00 53.16 125 PHE A CA 1
ATOM 1011 C C . PHE A 1 125 ? -12.896 16.321 -27.776 1.00 53.16 125 PHE A C 1
ATOM 1013 O O . PHE A 1 125 ? -12.574 15.583 -28.704 1.00 53.16 125 PHE A O 1
ATOM 1020 N N . MET A 1 126 ? -12.168 17.409 -27.513 1.00 51.41 126 MET A N 1
ATOM 1021 C CA . MET A 1 126 ? -11.147 17.952 -28.415 1.00 51.41 126 MET A CA 1
ATOM 1022 C C . MET A 1 126 ? -9.704 17.500 -28.118 1.00 51.41 126 MET A C 1
ATOM 1024 O O . MET A 1 126 ? -8.798 17.784 -28.904 1.00 51.41 126 MET A O 1
ATOM 1028 N N . PHE A 1 127 ? -9.441 16.793 -27.012 1.00 54.09 127 PHE A N 1
ATOM 1029 C CA . PHE A 1 127 ? -8.068 16.435 -26.639 1.00 54.09 127 PHE A CA 1
ATOM 1030 C C . PHE A 1 127 ? -7.649 15.047 -27.137 1.00 54.09 127 PHE A C 1
ATOM 1032 O O . PHE A 1 127 ? -8.075 14.003 -26.650 1.00 54.09 127 PHE A O 1
ATOM 1039 N N . ARG A 1 128 ? -6.666 15.035 -28.041 1.00 55.69 128 ARG A N 1
ATOM 1040 C CA . ARG A 1 128 ? -5.942 13.860 -28.569 1.00 55.69 128 ARG A CA 1
ATOM 1041 C C . ARG A 1 128 ? -5.350 12.926 -27.477 1.00 55.69 128 ARG A C 1
ATOM 1043 O O . ARG A 1 128 ? -4.913 11.823 -27.791 1.00 55.69 128 ARG A O 1
ATOM 1050 N N . GLY A 1 129 ? -5.379 13.338 -26.202 1.00 57.09 129 GLY A N 1
ATOM 1051 C CA . GLY A 1 129 ? -4.964 12.586 -25.009 1.00 57.09 129 GLY A CA 1
ATOM 1052 C C . GLY A 1 129 ? -6.034 11.703 -24.339 1.00 57.09 129 GLY A C 1
ATOM 1053 O O . GLY A 1 129 ? -5.709 11.021 -23.368 1.00 57.09 129 GLY A O 1
ATOM 1054 N N . VAL A 1 130 ? -7.279 11.650 -24.841 1.00 63.78 130 VAL A N 1
ATOM 1055 C CA . VAL A 1 130 ? -8.367 10.819 -24.264 1.00 63.78 130 VAL A CA 1
ATOM 1056 C C . VAL A 1 130 ? -7.991 9.329 -24.165 1.00 63.78 130 VAL A C 1
ATOM 1058 O O . VAL A 1 130 ? -8.386 8.661 -23.211 1.00 63.78 130 VAL A O 1
ATOM 1061 N N . ARG A 1 131 ? -7.123 8.824 -25.057 1.00 65.44 131 ARG A N 1
ATOM 1062 C CA . ARG A 1 131 ? -6.582 7.452 -24.985 1.00 65.44 131 ARG A CA 1
ATOM 1063 C C . ARG A 1 131 ? -5.824 7.170 -23.682 1.00 65.44 131 ARG A C 1
ATOM 1065 O O . ARG A 1 131 ? -5.977 6.106 -23.096 1.00 65.44 131 ARG A O 1
ATOM 1072 N N . PHE A 1 132 ? -5.064 8.133 -23.162 1.00 65.62 132 PHE A N 1
ATOM 1073 C CA . PHE A 1 132 ? -4.329 7.953 -21.905 1.00 65.62 132 PHE A CA 1
ATOM 1074 C C . PHE A 1 132 ? -5.266 7.945 -20.681 1.00 65.62 132 PHE A C 1
ATOM 1076 O O . PHE A 1 132 ? -5.037 7.210 -19.719 1.00 65.62 132 PHE A O 1
ATOM 1083 N N . LEU A 1 133 ? -6.388 8.678 -20.739 1.00 65.56 133 LEU A N 1
ATOM 1084 C CA . LEU A 1 133 ? -7.430 8.650 -19.699 1.00 65.56 133 LEU A CA 1
ATOM 1085 C C . LEU A 1 133 ? -8.165 7.298 -19.626 1.00 65.56 133 LEU A C 1
ATOM 1087 O O . LEU A 1 133 ? -8.772 6.986 -18.597 1.00 65.56 133 LEU A O 1
ATOM 1091 N N . GLN A 1 134 ? -8.091 6.462 -20.668 1.00 67.12 134 GLN A N 1
ATOM 1092 C CA . GLN A 1 134 ? -8.630 5.097 -20.636 1.00 67.12 134 GLN A CA 1
ATOM 1093 C C . GLN A 1 134 ? -7.882 4.222 -19.623 1.00 67.12 134 GLN A C 1
ATOM 1095 O O . GLN A 1 134 ? -8.510 3.432 -18.921 1.00 67.12 134 GLN A O 1
ATOM 1100 N N . ILE A 1 135 ? -6.571 4.422 -19.464 1.00 73.00 135 ILE A N 1
ATOM 1101 C CA . ILE A 1 135 ? -5.748 3.682 -18.495 1.00 73.00 135 ILE A CA 1
ATOM 1102 C C . ILE A 1 135 ? -6.143 4.061 -17.056 1.00 73.00 135 ILE A C 1
ATOM 1104 O O . ILE A 1 135 ? -6.221 3.197 -16.181 1.00 73.00 135 ILE A O 1
ATOM 1108 N N . LEU A 1 136 ? -6.524 5.324 -16.811 1.00 70.75 136 LEU A N 1
ATOM 1109 C CA . LEU A 1 136 ? -7.042 5.766 -15.506 1.00 70.75 136 LEU A CA 1
ATOM 1110 C C . LEU A 1 136 ? -8.355 5.070 -15.112 1.00 70.75 136 LEU A C 1
ATOM 1112 O O . LEU A 1 136 ? -8.686 5.011 -13.929 1.00 70.75 136 LEU A O 1
ATOM 1116 N N . ARG A 1 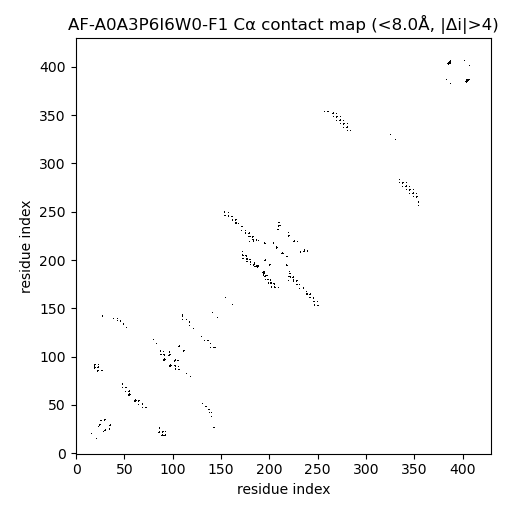137 ? -9.091 4.495 -16.073 1.00 71.50 137 ARG A N 1
ATOM 1117 C CA . ARG A 1 137 ? -10.308 3.710 -15.812 1.00 71.50 137 ARG A CA 1
ATOM 1118 C C . ARG A 1 137 ? -9.996 2.430 -15.021 1.00 71.50 137 ARG A C 1
ATOM 1120 O O . ARG A 1 137 ? -10.830 2.003 -14.233 1.00 71.50 137 ARG A O 1
ATOM 1127 N N . MET A 1 138 ? -8.788 1.869 -15.143 1.00 75.56 138 MET A N 1
ATOM 1128 C CA . MET A 1 138 ? -8.345 0.717 -14.343 1.00 75.56 138 MET A CA 1
ATOM 1129 C C . MET A 1 138 ? -8.129 1.085 -12.866 1.00 75.56 138 MET A C 1
ATOM 1131 O O . MET A 1 138 ? -8.363 0.261 -11.985 1.00 75.56 138 MET A O 1
ATOM 1135 N N . LEU A 1 139 ? -7.769 2.340 -12.568 1.00 72.81 139 LEU A N 1
ATOM 1136 C CA . LEU A 1 139 ? -7.568 2.825 -11.196 1.00 72.81 139 LEU A CA 1
ATOM 1137 C C . LEU A 1 139 ? -8.877 2.873 -10.385 1.00 72.81 139 LEU A C 1
ATOM 1139 O O . LEU A 1 139 ? -8.840 2.863 -9.155 1.00 72.81 139 LEU A O 1
ATOM 1143 N N . HIS A 1 140 ? -10.030 2.858 -11.062 1.00 71.56 140 HIS A N 1
ATOM 1144 C CA . HIS A 1 140 ? -11.352 2.768 -10.442 1.00 71.56 140 HIS A CA 1
ATOM 1145 C C . HIS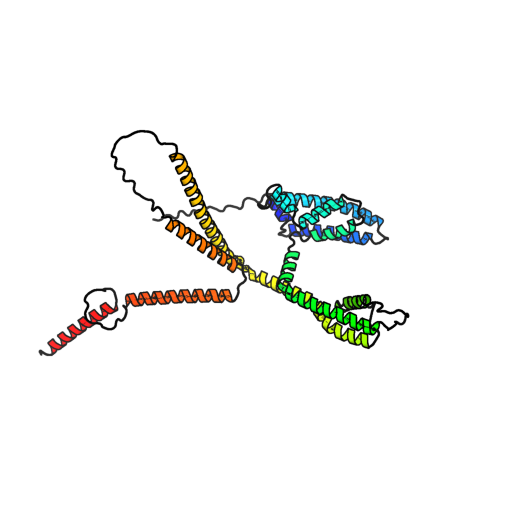 A 1 140 ? -11.532 1.496 -9.598 1.00 71.56 140 HIS A C 1
ATOM 1147 O O . HIS A 1 140 ? -12.282 1.516 -8.623 1.00 71.56 140 HIS A O 1
ATOM 1153 N N . ILE A 1 141 ? -10.848 0.393 -9.937 1.00 75.62 141 ILE A N 1
ATOM 1154 C CA . ILE A 1 141 ? -11.096 -0.901 -9.290 1.00 75.62 141 ILE A CA 1
ATOM 1155 C C . ILE A 1 141 ? -10.720 -0.913 -7.803 1.00 75.62 141 ILE A C 1
ATOM 1157 O O . ILE A 1 141 ? -11.398 -1.554 -6.998 1.00 75.62 141 ILE A O 1
ATOM 1161 N N . ASP A 1 142 ? -9.698 -0.149 -7.398 1.00 75.12 142 ASP A N 1
ATOM 1162 C CA . ASP A 1 142 ? -9.305 -0.022 -5.988 1.00 75.12 142 ASP A CA 1
ATOM 1163 C C . ASP A 1 142 ? -10.071 1.117 -5.289 1.00 75.12 142 ASP A C 1
ATOM 1165 O O . ASP A 1 142 ? -9.503 2.109 -4.828 1.00 75.12 142 ASP A O 1
ATOM 1169 N N . ARG A 1 143 ? -11.398 0.952 -5.180 1.00 74.44 143 ARG A N 1
ATOM 1170 C CA . ARG A 1 143 ? -12.354 1.961 -4.666 1.00 74.44 143 ARG A CA 1
ATOM 1171 C C . ARG A 1 143 ? -12.068 2.458 -3.249 1.00 74.44 143 ARG A C 1
ATOM 1173 O O . ARG A 1 143 ? -12.395 3.591 -2.903 1.00 74.44 143 ARG A O 1
ATOM 1180 N N . GLN A 1 144 ? -11.488 1.615 -2.394 1.00 76.12 144 GLN A N 1
ATOM 1181 C CA . GLN A 1 144 ? -11.189 1.971 -1.000 1.00 76.12 144 GLN A CA 1
ATOM 1182 C C . GLN A 1 144 ? -9.739 2.445 -0.801 1.00 76.12 144 GLN A C 1
ATOM 1184 O O . GLN A 1 144 ? -9.386 2.903 0.302 1.00 76.12 144 GLN A O 1
ATOM 1189 N N . GLY A 1 145 ? -8.899 2.327 -1.838 1.00 79.69 145 GLY A N 1
ATOM 1190 C CA . GLY A 1 145 ? -7.449 2.492 -1.749 1.00 79.69 145 GLY A CA 1
ATOM 1191 C C . GLY A 1 145 ? -6.843 1.531 -0.730 1.00 79.69 145 GLY A C 1
ATOM 1192 O O . GLY A 1 145 ? -5.940 1.908 0.020 1.00 79.69 145 GLY A O 1
ATOM 1193 N N . GLY A 1 146 ? -7.435 0.343 -0.588 1.00 83.44 146 GLY A N 1
ATOM 1194 C CA . GLY A 1 146 ? -7.036 -0.635 0.420 1.00 83.44 146 GLY A CA 1
ATOM 1195 C C . GLY A 1 146 ? -5.646 -1.175 0.115 1.00 83.44 146 GLY A C 1
ATOM 1196 O O . GLY A 1 146 ? -4.803 -1.233 1.012 1.00 83.44 146 GLY A O 1
ATOM 1197 N N . SER A 1 147 ? -5.394 -1.474 -1.160 1.00 85.56 147 SER A N 1
ATOM 1198 C CA . SER A 1 147 ? -4.109 -1.964 -1.654 1.00 85.56 147 SER A CA 1
ATOM 1199 C C . SER A 1 147 ? -3.033 -0.891 -1.520 1.00 85.56 147 SER A C 1
ATOM 1201 O O . SER A 1 147 ? -1.975 -1.162 -0.956 1.00 85.56 147 SER A O 1
ATOM 1203 N N . TRP A 1 148 ? -3.335 0.358 -1.894 1.00 87.44 148 TRP A N 1
ATOM 1204 C CA . TRP A 1 148 ? -2.415 1.491 -1.720 1.00 87.44 148 TRP A CA 1
ATOM 1205 C C . TRP A 1 148 ? -2.075 1.778 -0.254 1.00 87.44 148 TRP A C 1
ATOM 1207 O O . TRP A 1 148 ? -0.917 2.017 0.081 1.00 87.44 148 TRP A O 1
ATOM 1217 N N . LYS A 1 149 ? -3.056 1.706 0.656 1.00 88.12 149 LYS A N 1
ATOM 1218 C CA . LYS A 1 149 ? -2.806 1.834 2.103 1.00 88.12 149 LYS A CA 1
ATOM 1219 C C . LYS A 1 149 ? -1.982 0.672 2.642 1.00 88.12 149 LYS A C 1
ATOM 1221 O O . LYS A 1 149 ? -1.147 0.878 3.522 1.00 88.12 149 LYS A O 1
ATOM 1226 N N . LEU A 1 150 ? -2.231 -0.546 2.157 1.00 88.38 150 LEU A N 1
ATOM 1227 C CA . LEU A 1 150 ? -1.487 -1.732 2.565 1.00 88.38 150 LEU A CA 1
ATOM 1228 C C . LEU A 1 150 ? -0.024 -1.614 2.135 1.00 88.38 150 LEU A C 1
ATOM 1230 O O . LEU A 1 150 ? 0.840 -1.711 3.009 1.00 88.38 150 LEU A O 1
ATOM 1234 N N . LEU A 1 151 ? 0.212 -1.349 0.846 1.00 90.81 151 LEU A N 1
ATOM 1235 C CA . LEU A 1 151 ? 1.524 -1.136 0.238 1.00 90.81 151 LEU A CA 1
ATOM 1236 C C . LEU A 1 151 ? 2.258 0.015 0.923 1.00 90.81 151 LEU A C 1
ATOM 1238 O O . LEU A 1 151 ? 3.336 -0.194 1.468 1.00 90.81 151 LEU A O 1
ATOM 1242 N N . GLY A 1 152 ? 1.639 1.196 1.002 1.00 93.00 152 GLY A N 1
ATOM 1243 C CA . GLY A 1 152 ? 2.231 2.367 1.648 1.00 93.00 152 GLY A CA 1
ATOM 1244 C C . GLY A 1 152 ? 2.569 2.120 3.117 1.00 93.00 152 GLY A C 1
ATOM 1245 O O . GLY A 1 152 ? 3.598 2.576 3.601 1.00 93.00 152 GLY A O 1
ATOM 1246 N N . SER A 1 153 ? 1.760 1.334 3.833 1.00 91.94 153 SER A N 1
ATOM 1247 C CA . SER A 1 153 ? 2.078 0.956 5.209 1.00 91.94 153 SER A CA 1
ATOM 1248 C C . SER A 1 153 ? 3.243 -0.034 5.307 1.00 91.94 153 SER A C 1
ATOM 1250 O O . SER A 1 153 ? 3.981 0.068 6.278 1.00 91.94 153 SER A O 1
ATOM 1252 N N . VAL A 1 154 ? 3.419 -0.972 4.369 1.00 94.12 154 VAL A N 1
ATOM 1253 C CA . VAL A 1 154 ? 4.595 -1.870 4.349 1.00 94.12 154 VAL A CA 1
ATOM 1254 C C . VAL A 1 154 ? 5.854 -1.076 3.996 1.00 94.12 154 VAL A C 1
ATOM 1256 O O . VAL A 1 154 ? 6.828 -1.129 4.741 1.00 94.12 154 VAL A O 1
ATOM 1259 N N . VAL A 1 155 ? 5.795 -0.251 2.946 1.00 95.88 155 VAL A N 1
ATOM 1260 C CA . VAL A 1 155 ? 6.891 0.645 2.540 1.00 95.88 155 VAL A CA 1
ATOM 1261 C C . VAL A 1 155 ? 7.291 1.573 3.684 1.00 95.88 155 VAL A C 1
ATOM 1263 O O . VAL A 1 155 ? 8.470 1.726 3.969 1.00 95.88 155 VAL A O 1
ATOM 1266 N N . PHE A 1 156 ? 6.323 2.163 4.392 1.00 95.69 156 PHE A N 1
ATOM 1267 C CA . PHE A 1 156 ? 6.623 3.053 5.510 1.00 95.69 156 PHE A CA 1
ATOM 1268 C C . PHE A 1 156 ? 7.306 2.324 6.672 1.00 95.69 156 PHE A C 1
ATOM 1270 O O . PHE A 1 156 ? 8.209 2.890 7.284 1.00 95.69 156 PHE A O 1
ATOM 1277 N N . ILE A 1 157 ? 6.903 1.085 6.981 1.00 93.25 157 ILE A N 1
ATOM 1278 C CA . ILE A 1 157 ? 7.535 0.274 8.034 1.00 93.25 157 ILE A CA 1
ATOM 1279 C C . ILE A 1 157 ? 8.995 -0.021 7.667 1.00 93.25 157 ILE A C 1
ATOM 1281 O O . ILE A 1 157 ? 9.876 0.237 8.481 1.00 93.25 157 ILE A O 1
ATOM 1285 N N . HIS A 1 158 ? 9.245 -0.451 6.429 1.00 96.00 158 HIS A N 1
ATOM 1286 C CA . HIS A 1 158 ? 10.567 -0.855 5.935 1.00 96.00 158 HIS A CA 1
ATOM 1287 C C . HIS A 1 158 ? 11.332 0.269 5.214 1.00 96.00 158 HIS A C 1
ATOM 1289 O O . HIS A 1 158 ? 12.248 0.012 4.436 1.00 96.00 158 HIS A O 1
ATOM 1295 N N . ARG A 1 159 ? 10.975 1.538 5.455 1.00 95.81 159 ARG A N 1
ATOM 1296 C CA . ARG A 1 159 ? 11.526 2.677 4.696 1.00 95.81 159 ARG A CA 1
ATOM 1297 C C . ARG A 1 159 ? 13.042 2.801 4.817 1.00 95.81 159 ARG A C 1
ATOM 1299 O O . ARG A 1 159 ? 13.690 3.152 3.843 1.00 95.81 159 ARG A O 1
ATOM 1306 N N . GLN A 1 160 ? 13.599 2.505 5.992 1.00 96.31 160 GLN A N 1
ATOM 1307 C CA . GLN A 1 160 ? 15.039 2.604 6.220 1.00 96.31 160 GLN A CA 1
ATOM 1308 C C . GLN A 1 160 ? 15.797 1.559 5.394 1.00 96.31 160 GLN A C 1
ATOM 1310 O O . GLN A 1 160 ? 16.734 1.909 4.688 1.00 96.31 160 GLN A O 1
ATOM 1315 N N . GLU A 1 161 ? 15.347 0.304 5.438 1.00 96.12 161 GLU A N 1
ATOM 1316 C CA . GLU A 1 161 ? 15.933 -0.810 4.684 1.00 96.12 161 GLU A CA 1
ATOM 1317 C C . GLU A 1 161 ? 15.861 -0.541 3.174 1.00 96.12 161 GLU A C 1
ATOM 1319 O O . GLU A 1 161 ? 16.873 -0.634 2.484 1.00 96.12 161 GLU A O 1
ATOM 1324 N N . LEU A 1 162 ? 14.694 -0.102 2.680 1.00 96.06 162 LEU A N 1
ATOM 1325 C CA . LEU A 1 162 ? 14.477 0.219 1.267 1.00 96.06 162 LEU A CA 1
ATOM 1326 C C . LEU A 1 162 ? 15.379 1.367 0.781 1.00 96.06 162 LEU A C 1
ATOM 1328 O O . LEU A 1 162 ? 15.992 1.267 -0.283 1.00 96.06 162 LEU A O 1
ATOM 1332 N N . ILE A 1 163 ? 15.466 2.458 1.554 1.00 96.75 163 ILE A N 1
ATOM 1333 C CA . ILE A 1 163 ? 16.315 3.611 1.221 1.00 96.75 163 ILE A CA 1
ATOM 1334 C C . ILE A 1 163 ? 17.782 3.182 1.173 1.00 96.75 163 ILE A C 1
ATOM 1336 O O . ILE A 1 163 ? 18.475 3.535 0.225 1.00 96.75 163 ILE A O 1
ATOM 1340 N N . THR A 1 164 ? 18.250 2.388 2.140 1.00 96.88 164 THR A N 1
ATOM 1341 C CA . THR A 1 164 ? 19.634 1.899 2.165 1.00 96.88 164 THR A CA 1
ATOM 1342 C C . THR A 1 164 ? 19.954 1.028 0.948 1.00 96.88 164 THR A C 1
ATOM 1344 O O . THR A 1 164 ? 20.977 1.253 0.305 1.00 96.88 164 THR A O 1
ATOM 1347 N N . THR A 1 165 ? 19.082 0.083 0.576 1.00 96.19 165 THR A N 1
ATOM 1348 C CA . THR A 1 165 ? 19.323 -0.780 -0.596 1.00 96.19 165 THR A CA 1
ATOM 1349 C C . THR A 1 165 ? 19.306 -0.000 -1.906 1.00 96.19 165 THR A C 1
ATOM 1351 O O . THR A 1 165 ? 20.167 -0.220 -2.753 1.00 96.19 165 THR A O 1
ATOM 1354 N N . LEU A 1 166 ? 18.372 0.949 -2.058 1.00 95.19 166 LEU A N 1
ATOM 1355 C CA . LEU A 1 166 ? 18.301 1.795 -3.251 1.00 95.19 166 LEU A CA 1
ATOM 1356 C C . LEU A 1 166 ? 19.491 2.752 -3.340 1.00 95.19 166 LEU A C 1
ATOM 1358 O O . LEU A 1 166 ? 20.024 2.947 -4.426 1.00 95.19 166 LEU A O 1
ATOM 1362 N N . TYR A 1 167 ? 19.935 3.315 -2.216 1.00 96.94 167 TYR A N 1
ATOM 1363 C CA . TYR A 1 167 ? 21.104 4.189 -2.171 1.00 96.94 167 TYR A CA 1
ATOM 1364 C C . TYR A 1 167 ? 22.379 3.449 -2.588 1.00 96.94 167 TYR A C 1
ATOM 1366 O O . TYR A 1 167 ? 23.091 3.914 -3.475 1.00 96.94 167 TYR A O 1
ATOM 1374 N N . ILE A 1 168 ? 22.644 2.276 -1.999 1.00 96.56 168 ILE A N 1
ATOM 1375 C CA . ILE A 1 168 ? 23.824 1.467 -2.341 1.00 96.56 168 ILE A CA 1
ATOM 1376 C C . ILE A 1 168 ? 23.741 0.979 -3.794 1.00 96.56 168 ILE A C 1
ATOM 1378 O O . ILE A 1 168 ? 24.731 1.057 -4.518 1.00 96.56 168 ILE A O 1
ATOM 1382 N N . GLY A 1 169 ? 22.560 0.539 -4.244 1.00 95.75 169 GLY A N 1
ATOM 1383 C CA . GLY A 1 169 ? 22.331 0.138 -5.633 1.00 95.75 169 GLY A CA 1
ATOM 1384 C C . GLY A 1 169 ? 22.597 1.277 -6.620 1.00 95.75 169 GLY A C 1
ATOM 1385 O O . GLY A 1 169 ? 23.333 1.093 -7.586 1.00 95.75 169 GLY A O 1
ATOM 1386 N N . PHE A 1 170 ? 22.076 2.477 -6.352 1.00 96.19 170 PHE A N 1
ATOM 1387 C CA . PHE A 1 170 ? 22.296 3.645 -7.206 1.00 96.19 170 PHE A CA 1
ATOM 1388 C C . PHE A 1 170 ? 23.762 4.098 -7.203 1.00 96.19 170 PHE A C 1
ATOM 1390 O O . PHE A 1 170 ? 24.305 4.426 -8.254 1.00 96.19 170 PHE A O 1
ATOM 1397 N N . LEU A 1 171 ? 24.439 4.052 -6.053 1.00 95.62 171 LEU A N 1
ATOM 1398 C CA . LEU A 1 171 ? 25.870 4.340 -5.966 1.00 95.62 171 LEU A CA 1
ATOM 1399 C C . LEU A 1 171 ? 26.688 3.354 -6.818 1.00 95.62 171 LEU A C 1
ATOM 1401 O O . LEU A 1 171 ? 27.538 3.771 -7.605 1.00 95.62 171 LEU A O 1
ATOM 1405 N N . GLY A 1 172 ? 26.380 2.057 -6.718 1.00 94.81 172 GLY A N 1
ATOM 1406 C CA . GLY A 1 172 ? 26.972 1.016 -7.559 1.00 94.81 172 GLY A CA 1
ATOM 1407 C C . GLY A 1 172 ? 26.704 1.237 -9.050 1.00 94.81 172 GLY A C 1
ATOM 1408 O O . GLY A 1 172 ? 27.616 1.071 -9.858 1.00 94.81 172 GLY A O 1
ATOM 1409 N N . LEU A 1 173 ? 25.495 1.680 -9.410 1.00 96.19 173 LEU A N 1
ATOM 1410 C CA . LEU A 1 173 ? 25.103 2.022 -10.781 1.00 96.19 173 LEU A CA 1
ATOM 1411 C C . LEU A 1 173 ? 25.949 3.146 -11.364 1.00 96.19 173 LEU A C 1
ATOM 1413 O O . LEU A 1 173 ? 26.492 2.996 -12.460 1.00 96.19 173 LEU A O 1
ATOM 1417 N N . ILE A 1 174 ? 26.097 4.245 -10.629 1.00 96.94 174 ILE A N 1
ATOM 1418 C CA . ILE A 1 174 ? 26.876 5.403 -11.073 1.00 96.94 174 ILE A CA 1
ATOM 1419 C C . ILE A 1 174 ? 28.352 5.031 -11.253 1.00 96.94 174 ILE A C 1
ATOM 1421 O O . ILE A 1 174 ? 28.925 5.341 -12.302 1.00 96.94 174 ILE A O 1
ATOM 1425 N N . PHE A 1 175 ? 28.948 4.315 -10.289 1.00 96.19 175 PHE A N 1
ATOM 1426 C CA . PHE A 1 175 ? 30.344 3.875 -10.381 1.00 96.19 175 PHE A CA 1
ATOM 1427 C C . PHE A 1 175 ? 30.572 2.870 -11.509 1.00 96.19 175 PHE A C 1
ATOM 1429 O O . PHE A 1 175 ? 31.478 3.062 -12.316 1.00 96.19 175 PHE A O 1
ATOM 1436 N N . SER A 1 176 ? 29.744 1.827 -11.605 1.00 95.88 176 SER A N 1
ATOM 1437 C CA . SER A 1 176 ? 29.868 0.805 -12.649 1.00 95.88 176 SER A CA 1
ATOM 1438 C C . SER A 1 176 ? 29.755 1.415 -14.046 1.00 95.88 176 SER A C 1
ATOM 1440 O O . SER A 1 176 ? 30.616 1.175 -14.891 1.00 95.88 176 SER A O 1
ATOM 1442 N N . SER A 1 177 ? 28.759 2.280 -14.262 1.00 96.88 177 SER A N 1
ATOM 1443 C CA . SER A 1 177 ? 28.564 2.969 -15.543 1.00 96.88 177 SER A CA 1
ATOM 1444 C C . SER A 1 177 ? 29.754 3.870 -15.886 1.00 96.88 177 SER A C 1
ATOM 1446 O O . SER A 1 177 ? 30.169 3.938 -17.039 1.00 96.88 177 SER A O 1
ATOM 1448 N N . TYR A 1 178 ? 30.348 4.539 -14.892 1.00 97.06 178 TYR A N 1
ATOM 1449 C CA . TYR A 1 178 ? 31.500 5.418 -15.105 1.00 97.06 178 TYR A CA 1
ATOM 1450 C C . TYR A 1 178 ? 32.772 4.642 -15.454 1.00 97.06 178 TYR A C 1
ATOM 1452 O O . TYR A 1 178 ? 33.453 4.986 -16.418 1.00 97.06 178 TYR A O 1
ATOM 1460 N N . PHE A 1 179 ? 33.076 3.565 -14.727 1.00 96.88 179 PHE A N 1
ATOM 1461 C CA . PHE A 1 179 ? 34.257 2.750 -15.017 1.00 96.88 179 PHE A CA 1
ATOM 1462 C C . PHE A 1 179 ? 34.147 2.022 -16.359 1.00 96.88 179 PHE A C 1
ATOM 1464 O O . PHE A 1 179 ? 35.124 1.978 -17.103 1.00 96.88 179 PHE A O 1
ATOM 1471 N N . VAL A 1 180 ? 32.965 1.504 -16.708 1.00 96.50 180 VAL A N 1
ATOM 1472 C CA . VAL A 1 180 ? 32.744 0.874 -18.019 1.00 96.50 180 VAL A CA 1
ATOM 1473 C C . VAL A 1 180 ? 32.817 1.906 -19.143 1.00 96.50 180 VAL A C 1
ATOM 1475 O O . VAL A 1 180 ? 33.451 1.639 -20.159 1.00 96.50 180 VAL A O 1
ATOM 1478 N N . TYR A 1 181 ? 32.286 3.118 -18.945 1.00 96.94 181 TYR A N 1
ATOM 1479 C CA . TYR A 1 181 ? 32.476 4.217 -19.895 1.00 96.94 181 TYR A CA 1
ATOM 1480 C C . TYR A 1 181 ? 33.960 4.524 -20.125 1.00 96.94 181 TYR A C 1
ATOM 1482 O O . TYR A 1 181 ? 34.395 4.615 -21.269 1.00 96.94 181 TYR A O 1
ATOM 1490 N N . LEU A 1 182 ? 34.757 4.646 -19.059 1.00 96.31 182 LEU A N 1
ATOM 1491 C CA . LEU A 1 182 ? 36.193 4.903 -19.189 1.00 96.31 182 LEU A CA 1
ATOM 1492 C C . LEU A 1 182 ? 36.940 3.766 -19.896 1.00 96.31 182 LEU A C 1
ATOM 1494 O O . LEU A 1 182 ? 37.883 4.050 -20.631 1.00 96.31 182 LEU A O 1
ATOM 1498 N N . ALA A 1 183 ? 36.523 2.515 -19.692 1.00 95.12 183 ALA A N 1
ATOM 1499 C CA . ALA A 1 183 ? 37.117 1.354 -20.349 1.00 95.12 183 ALA A CA 1
ATOM 1500 C C . ALA A 1 183 ? 36.747 1.250 -21.842 1.00 95.12 183 ALA A C 1
ATOM 1502 O O . ALA A 1 183 ? 37.539 0.747 -22.633 1.00 95.12 183 ALA A O 1
ATOM 1503 N N . GLU A 1 184 ? 35.565 1.731 -22.237 1.00 94.12 184 GLU A N 1
ATOM 1504 C CA . GLU A 1 184 ? 35.006 1.506 -23.577 1.00 94.12 184 GLU A CA 1
ATOM 1505 C C . GLU A 1 184 ? 34.946 2.761 -24.471 1.00 94.12 184 GLU A C 1
ATOM 1507 O O . GLU A 1 184 ? 34.710 2.635 -25.672 1.00 94.12 184 GLU A O 1
ATOM 1512 N N . LYS A 1 185 ? 35.171 3.972 -23.938 1.00 92.44 185 LYS A N 1
ATOM 1513 C CA . LYS A 1 185 ? 35.005 5.252 -24.671 1.00 92.44 185 LYS A CA 1
ATOM 1514 C C . LYS A 1 185 ? 35.818 5.367 -25.970 1.00 92.44 185 LYS A C 1
ATOM 1516 O O . LYS A 1 185 ? 35.406 6.075 -26.896 1.00 92.44 185 LYS A O 1
ATOM 1521 N N . ASP A 1 186 ? 36.959 4.685 -26.032 1.00 90.44 186 ASP A N 1
ATOM 1522 C CA . ASP A 1 186 ? 37.901 4.746 -27.154 1.00 90.44 186 ASP A CA 1
ATOM 1523 C C . ASP A 1 186 ? 37.778 3.523 -28.082 1.00 90.44 186 ASP A C 1
ATOM 1525 O O . ASP A 1 186 ? 38.326 3.520 -29.186 1.00 90.44 186 ASP A O 1
ATOM 1529 N N . HIS A 1 187 ? 37.007 2.502 -27.685 1.00 88.88 187 HIS A N 1
ATOM 1530 C CA . HIS A 1 187 ? 36.806 1.290 -28.471 1.00 88.88 187 HIS A CA 1
ATOM 1531 C C . HIS A 1 187 ? 35.730 1.498 -29.551 1.00 88.88 187 HIS A C 1
ATOM 1533 O O . HIS A 1 187 ? 34.606 1.934 -29.282 1.00 88.88 187 HIS A O 1
ATOM 1539 N N . LYS A 1 188 ? 36.062 1.166 -30.803 1.00 87.75 188 LYS A N 1
ATOM 1540 C CA . LYS A 1 188 ? 35.120 1.182 -31.932 1.00 87.75 188 LYS A CA 1
ATOM 1541 C C . LYS A 1 188 ? 34.638 -0.241 -32.203 1.00 87.75 188 LYS A C 1
ATOM 1543 O O . LYS A 1 188 ? 35.443 -1.161 -32.292 1.00 87.75 188 LYS A O 1
ATOM 1548 N N . THR A 1 189 ? 33.329 -0.415 -32.332 1.00 82.12 189 THR A N 1
ATOM 1549 C CA . THR A 1 189 ? 32.710 -1.688 -32.726 1.00 82.12 189 THR A CA 1
ATOM 1550 C C . THR A 1 189 ? 33.066 -2.024 -34.181 1.00 82.12 189 THR A C 1
ATOM 1552 O O . THR A 1 189 ? 33.514 -1.150 -34.925 1.00 82.12 189 THR A O 1
ATOM 1555 N N . VAL A 1 190 ? 32.835 -3.274 -34.599 1.00 77.06 190 VAL A N 1
ATOM 1556 C CA . VAL A 1 190 ? 33.061 -3.782 -35.970 1.00 77.06 190 VAL A CA 1
ATOM 1557 C C . VAL A 1 190 ? 32.440 -2.873 -37.047 1.00 77.06 190 VAL A C 1
ATOM 1559 O O . VAL A 1 190 ? 33.050 -2.654 -38.087 1.00 77.06 190 VAL A O 1
ATOM 1562 N N . ASP A 1 191 ? 31.305 -2.231 -36.754 1.00 79.00 191 ASP A N 1
ATOM 1563 C CA . ASP A 1 191 ? 30.622 -1.280 -37.650 1.00 79.00 191 ASP A CA 1
ATOM 1564 C C . ASP A 1 191 ? 31.267 0.124 -37.709 1.00 79.00 191 ASP A C 1
ATOM 1566 O O . ASP A 1 191 ? 30.676 1.079 -38.218 1.00 79.00 191 ASP A O 1
ATOM 1570 N N . GLY A 1 192 ? 32.436 0.315 -37.089 1.00 80.44 192 GLY A N 1
ATOM 1571 C CA . GLY A 1 192 ? 33.141 1.599 -36.991 1.00 80.44 192 GLY A CA 1
ATOM 1572 C C . GLY A 1 192 ? 32.493 2.621 -36.045 1.00 80.44 192 GLY A C 1
ATOM 1573 O O . GLY A 1 192 ? 33.018 3.723 -35.858 1.00 80.44 192 GLY A O 1
ATOM 1574 N N . ARG A 1 193 ? 31.363 2.278 -35.417 1.00 84.44 193 ARG A N 1
ATOM 1575 C CA . ARG A 1 193 ? 30.644 3.124 -34.453 1.00 84.44 193 ARG A CA 1
ATOM 1576 C C . ARG A 1 193 ? 31.131 2.849 -33.030 1.00 84.44 193 ARG A C 1
ATOM 1578 O O . ARG A 1 193 ? 31.420 1.714 -32.673 1.00 84.44 193 ARG A O 1
ATOM 1585 N N . ARG A 1 194 ? 31.182 3.885 -32.190 1.00 85.31 194 ARG A N 1
ATOM 1586 C CA . ARG A 1 194 ? 31.383 3.723 -30.741 1.00 85.31 194 ARG A CA 1
ATOM 1587 C C . ARG A 1 194 ? 30.067 3.314 -30.085 1.00 85.31 194 ARG A C 1
ATOM 1589 O O . ARG A 1 194 ? 29.070 4.013 -30.285 1.00 85.31 194 ARG A O 1
ATOM 1596 N N . ALA A 1 195 ? 30.088 2.218 -29.326 1.00 86.12 195 ALA A N 1
ATOM 1597 C CA . ALA A 1 195 ? 28.942 1.742 -28.549 1.00 86.12 195 ALA A CA 1
ATOM 1598 C C . ALA A 1 195 ? 28.642 2.667 -27.355 1.00 86.12 195 ALA A C 1
ATOM 1600 O O . ALA A 1 195 ? 27.490 2.995 -27.103 1.00 86.12 195 ALA A O 1
ATOM 1601 N N . PHE A 1 196 ? 29.686 3.169 -26.687 1.00 91.31 196 PHE A N 1
ATOM 1602 C CA . PHE A 1 196 ? 29.582 4.120 -25.579 1.00 91.31 196 PHE A CA 1
ATOM 1603 C C . PHE A 1 196 ? 30.038 5.510 -26.044 1.00 91.31 196 PHE A C 1
ATOM 1605 O O . PHE A 1 196 ? 31.222 5.838 -25.981 1.00 91.31 196 PHE A O 1
ATOM 1612 N N . ARG A 1 197 ? 29.118 6.327 -26.581 1.00 90.69 197 ARG A N 1
ATOM 1613 C CA . ARG A 1 197 ? 29.456 7.671 -27.101 1.00 90.69 197 ARG A CA 1
ATOM 1614 C C . ARG A 1 197 ? 29.506 8.712 -25.996 1.00 90.69 197 ARG A C 1
ATOM 1616 O O . ARG A 1 197 ? 30.319 9.631 -26.048 1.00 90.69 197 ARG A O 1
ATOM 1623 N N . SER A 1 198 ? 28.612 8.572 -25.030 1.00 94.81 198 SER A N 1
ATOM 1624 C CA . SER A 1 198 ? 28.438 9.472 -23.904 1.00 94.81 198 SER A CA 1
ATOM 1625 C C . SER A 1 198 ? 28.325 8.685 -22.602 1.00 94.81 198 SER A C 1
ATOM 1627 O O . SER A 1 198 ? 28.007 7.494 -22.596 1.00 94.81 198 SER A O 1
ATOM 1629 N N . TYR A 1 199 ? 28.527 9.369 -21.476 1.00 95.94 199 TYR A N 1
ATOM 1630 C CA . TYR A 1 199 ? 28.261 8.781 -20.163 1.00 95.94 199 TYR A CA 1
ATOM 1631 C C . TYR A 1 199 ? 26.789 8.347 -20.007 1.00 95.94 199 TYR A C 1
ATOM 1633 O O . TYR A 1 199 ? 26.507 7.371 -19.318 1.00 95.94 199 TYR A O 1
ATOM 1641 N N . ALA A 1 200 ? 25.854 9.017 -20.694 1.00 96.56 200 ALA A N 1
ATOM 1642 C CA . ALA A 1 200 ? 24.440 8.650 -20.682 1.00 96.56 200 ALA A CA 1
ATOM 1643 C C . ALA A 1 200 ? 24.188 7.262 -21.301 1.00 96.56 200 ALA A C 1
ATOM 1645 O O . ALA A 1 200 ? 23.373 6.511 -20.770 1.00 96.56 200 ALA A O 1
ATOM 1646 N N . ASP A 1 201 ? 24.931 6.884 -22.347 1.00 95.00 201 ASP A N 1
ATOM 1647 C CA . ASP A 1 201 ? 24.825 5.553 -22.969 1.00 95.00 201 ASP A CA 1
ATOM 1648 C C . ASP A 1 201 ? 25.336 4.455 -22.025 1.00 95.00 201 ASP A C 1
ATOM 1650 O O . ASP A 1 201 ? 24.757 3.373 -21.928 1.00 95.00 201 ASP A O 1
ATOM 1654 N N . ALA A 1 202 ? 26.397 4.751 -21.266 1.00 95.88 202 ALA A N 1
ATOM 1655 C CA . ALA A 1 202 ? 26.903 3.845 -20.239 1.00 95.88 202 ALA A CA 1
ATOM 1656 C C . ALA A 1 202 ? 25.941 3.716 -19.052 1.00 95.88 202 ALA A C 1
ATOM 1658 O O . ALA A 1 202 ? 25.798 2.631 -18.493 1.00 95.88 202 ALA A O 1
ATOM 1659 N N . LEU A 1 203 ? 25.250 4.801 -18.690 1.00 96.81 203 LEU A N 1
ATOM 1660 C CA . LEU A 1 203 ? 24.226 4.793 -17.649 1.00 96.81 203 LEU A CA 1
ATOM 1661 C C . LEU A 1 203 ? 22.978 4.013 -18.087 1.00 96.81 203 LEU A C 1
ATOM 1663 O O . LEU A 1 203 ? 22.437 3.250 -17.289 1.00 96.81 203 LEU A O 1
ATOM 1667 N N . TRP A 1 204 ? 22.559 4.133 -19.354 1.00 97.25 204 TRP A N 1
ATOM 1668 C CA . TRP A 1 204 ? 21.519 3.285 -19.952 1.00 97.25 204 TRP A CA 1
ATOM 1669 C C . TRP A 1 204 ? 21.890 1.802 -19.855 1.00 97.25 204 TRP A C 1
ATOM 1671 O O . TRP A 1 204 ? 21.127 1.012 -19.296 1.00 97.25 204 TRP A O 1
ATOM 1681 N N . TRP A 1 205 ? 23.097 1.442 -20.301 1.00 96.69 205 TRP A N 1
ATOM 1682 C CA . TRP A 1 205 ? 23.619 0.082 -20.172 1.00 96.69 205 TRP A CA 1
ATOM 1683 C C . TRP A 1 205 ? 23.622 -0.404 -18.713 1.00 96.69 205 TRP A C 1
ATOM 1685 O O . TRP A 1 205 ? 23.178 -1.521 -18.433 1.00 96.69 205 TRP A O 1
ATOM 1695 N N . GLY A 1 206 ? 24.068 0.437 -17.775 1.00 96.00 206 GLY A N 1
ATOM 1696 C CA . GLY A 1 206 ? 24.092 0.131 -16.345 1.00 96.00 206 GLY A CA 1
ATOM 1697 C C . GLY A 1 206 ? 22.698 -0.152 -15.781 1.00 96.00 206 GLY A C 1
ATOM 1698 O O . GLY A 1 206 ? 22.509 -1.163 -15.107 1.00 96.00 206 GLY A O 1
ATOM 1699 N N . VAL A 1 207 ? 21.698 0.675 -16.112 1.00 97.00 207 VAL A N 1
ATOM 1700 C CA . VAL A 1 207 ? 20.294 0.461 -15.711 1.00 97.00 207 VAL A CA 1
ATOM 1701 C C . VAL A 1 207 ? 19.772 -0.874 -16.249 1.00 97.00 207 VAL A C 1
ATOM 1703 O O . VAL A 1 207 ? 19.244 -1.673 -15.477 1.00 97.00 207 VAL A O 1
ATOM 1706 N N . ILE A 1 208 ? 19.942 -1.147 -17.545 1.00 96.69 208 ILE A N 1
ATOM 1707 C CA . ILE A 1 208 ? 19.442 -2.370 -18.200 1.00 96.69 208 ILE A CA 1
ATOM 1708 C C . ILE A 1 208 ? 20.136 -3.634 -17.676 1.00 96.69 208 ILE A C 1
ATOM 1710 O O . ILE A 1 208 ? 19.491 -4.672 -17.511 1.00 96.69 208 ILE A O 1
ATOM 1714 N N . THR A 1 209 ? 21.429 -3.546 -17.365 1.00 95.31 209 THR A N 1
ATOM 1715 C CA . THR A 1 209 ? 22.217 -4.670 -16.838 1.00 95.31 209 THR A CA 1
ATOM 1716 C C . THR A 1 209 ? 21.885 -4.952 -15.371 1.00 95.31 209 THR A C 1
ATOM 1718 O O . THR A 1 209 ? 21.632 -6.098 -15.007 1.00 95.31 209 THR A O 1
ATOM 1721 N N . MET A 1 210 ? 21.818 -3.923 -14.518 1.00 94.38 210 MET A N 1
ATOM 1722 C CA . MET A 1 210 ? 21.547 -4.091 -13.080 1.00 94.38 210 MET A CA 1
ATOM 1723 C C . MET A 1 210 ? 20.103 -4.486 -12.777 1.00 94.38 210 MET A C 1
ATOM 1725 O O . MET A 1 210 ? 19.849 -5.166 -11.786 1.00 94.38 210 MET A O 1
ATOM 1729 N N . THR A 1 211 ? 19.163 -4.097 -13.641 1.00 95.06 211 THR A N 1
ATOM 1730 C CA . THR A 1 211 ? 17.768 -4.562 -13.582 1.00 95.06 211 THR A CA 1
ATOM 1731 C C . THR A 1 211 ? 17.566 -5.929 -14.236 1.00 95.06 211 THR A C 1
ATOM 1733 O O . THR A 1 211 ? 16.439 -6.417 -14.283 1.00 95.06 211 THR A O 1
ATOM 1736 N N . THR A 1 212 ? 18.638 -6.579 -14.706 1.00 96.06 212 THR A N 1
ATOM 1737 C CA . THR A 1 212 ? 18.621 -7.912 -15.335 1.00 96.06 212 THR A CA 1
ATOM 1738 C C . THR A 1 212 ? 17.727 -8.016 -16.578 1.00 96.06 212 THR A C 1
ATOM 1740 O O . THR A 1 212 ? 17.286 -9.105 -16.928 1.00 96.06 212 THR A O 1
ATOM 1743 N N . ILE A 1 213 ? 17.463 -6.892 -17.261 1.00 96.81 213 ILE A N 1
ATOM 1744 C CA . ILE A 1 213 ? 16.701 -6.874 -18.520 1.00 96.81 213 ILE A CA 1
ATOM 1745 C C . ILE A 1 213 ? 17.582 -7.379 -19.666 1.00 96.81 213 ILE A C 1
ATOM 1747 O O . ILE A 1 213 ? 17.183 -8.276 -20.399 1.00 96.81 213 ILE A O 1
ATOM 1751 N N . GLY A 1 214 ? 18.784 -6.808 -19.807 1.00 94.94 214 GLY A N 1
ATOM 1752 C CA . GLY A 1 214 ? 19.794 -7.280 -20.758 1.00 94.94 214 GLY A CA 1
ATOM 1753 C C . GLY A 1 214 ? 19.362 -7.272 -22.230 1.00 94.94 214 GLY A C 1
ATOM 1754 O O . GLY A 1 214 ? 19.456 -8.304 -22.884 1.00 94.94 214 GLY A O 1
ATOM 1755 N N . TYR A 1 215 ? 18.933 -6.124 -22.774 1.00 95.12 215 TYR A N 1
ATOM 1756 C CA . TYR A 1 215 ? 18.534 -6.018 -24.191 1.00 95.12 215 TYR A CA 1
ATOM 1757 C C . TYR A 1 215 ? 19.632 -6.431 -25.188 1.00 95.12 215 TYR A C 1
ATOM 1759 O O . TYR A 1 215 ? 19.314 -6.912 -26.272 1.00 95.12 215 TYR A O 1
ATOM 1767 N N . GLY A 1 216 ? 20.910 -6.249 -24.831 1.00 92.62 216 GLY A N 1
ATOM 1768 C CA . GLY A 1 216 ? 22.053 -6.610 -25.678 1.00 92.62 216 GLY A CA 1
ATOM 1769 C C . GLY A 1 216 ? 22.358 -5.613 -26.804 1.00 92.62 216 GLY A C 1
ATOM 1770 O O . GLY A 1 216 ? 23.199 -5.892 -27.651 1.00 92.62 216 GLY A O 1
ATOM 1771 N N . ASP A 1 217 ? 21.706 -4.449 -26.802 1.00 91.94 217 ASP A N 1
ATOM 1772 C CA . ASP A 1 217 ? 21.926 -3.329 -27.723 1.00 91.94 217 ASP A CA 1
ATOM 1773 C C . ASP A 1 217 ? 23.289 -2.648 -27.517 1.00 91.94 217 ASP A C 1
ATOM 1775 O O . ASP A 1 217 ? 23.946 -2.243 -28.477 1.00 91.94 217 ASP A O 1
ATOM 1779 N N . VAL A 1 218 ? 23.736 -2.556 -26.263 1.00 90.94 218 VAL A N 1
ATOM 1780 C CA . VAL A 1 218 ? 25.045 -2.021 -25.873 1.00 90.94 218 VAL A CA 1
ATOM 1781 C C . VAL A 1 218 ? 25.725 -3.022 -24.942 1.00 90.94 218 VAL A C 1
ATOM 1783 O O . VAL A 1 218 ? 25.140 -3.447 -23.950 1.00 90.94 218 VAL A O 1
ATOM 1786 N N . VAL A 1 219 ? 26.961 -3.422 -25.252 1.00 93.50 219 VAL A N 1
ATOM 1787 C CA . VAL A 1 219 ? 27.733 -4.401 -24.464 1.00 93.50 219 VAL A CA 1
ATOM 1788 C C . VAL A 1 219 ? 29.220 -4.023 -24.493 1.00 93.50 219 VAL A C 1
ATOM 1790 O O . VAL A 1 219 ? 29.722 -3.704 -25.576 1.00 93.50 219 VAL A O 1
ATOM 1793 N N . PRO A 1 220 ? 29.945 -4.071 -23.354 1.00 94.00 220 PRO A N 1
ATOM 1794 C CA . PRO A 1 220 ? 31.386 -3.829 -23.325 1.00 94.00 220 PRO A CA 1
ATOM 1795 C C . PRO A 1 220 ? 32.152 -4.871 -24.148 1.00 94.00 220 PRO A C 1
ATOM 1797 O O . PRO A 1 220 ? 31.957 -6.085 -24.009 1.00 94.00 220 PRO A O 1
ATOM 1800 N N . GLN A 1 221 ? 33.042 -4.396 -25.014 1.00 91.81 221 GLN A N 1
ATOM 1801 C CA . GLN A 1 221 ? 33.824 -5.245 -25.908 1.00 91.81 221 GLN A CA 1
ATOM 1802 C C . GLN A 1 221 ? 35.239 -5.481 -25.393 1.00 91.81 221 GLN A C 1
ATOM 1804 O O . GLN A 1 221 ? 35.783 -6.570 -25.582 1.00 91.81 221 GLN A O 1
ATOM 1809 N N . THR A 1 222 ? 35.818 -4.506 -24.697 1.00 95.00 222 THR A N 1
ATOM 1810 C CA . THR A 1 222 ? 37.154 -4.634 -24.125 1.00 95.00 222 THR A CA 1
ATOM 1811 C C . THR A 1 222 ? 37.156 -5.628 -22.966 1.00 95.00 222 THR A C 1
ATOM 1813 O O . THR A 1 222 ? 36.203 -5.740 -22.190 1.00 95.00 222 THR A O 1
ATOM 1816 N N . TRP A 1 223 ? 38.264 -6.352 -22.806 1.00 94.38 223 TRP A N 1
ATOM 1817 C CA . TRP A 1 223 ? 38.450 -7.269 -21.678 1.00 94.38 223 TRP A CA 1
ATOM 1818 C C . TRP A 1 223 ? 38.359 -6.535 -20.328 1.00 94.38 223 TRP A C 1
ATOM 1820 O O . TRP A 1 223 ? 37.809 -7.073 -19.365 1.00 94.38 223 TRP A O 1
ATOM 1830 N N . LEU A 1 224 ? 38.834 -5.283 -20.281 1.00 95.31 224 LEU A N 1
ATOM 1831 C CA . LEU A 1 224 ? 38.781 -4.428 -19.102 1.00 95.31 224 LEU A CA 1
ATOM 1832 C C . LEU A 1 224 ? 37.331 -4.072 -18.759 1.00 95.31 224 LEU A C 1
ATOM 1834 O O . LEU A 1 224 ? 36.896 -4.297 -17.630 1.00 95.31 224 LEU A O 1
ATOM 1838 N N . GLY A 1 225 ? 36.561 -3.597 -19.742 1.00 94.88 225 GLY A N 1
ATOM 1839 C CA . GLY A 1 225 ? 35.141 -3.288 -19.583 1.00 94.88 225 GLY A CA 1
ATOM 1840 C C . GLY A 1 225 ? 34.330 -4.508 -19.152 1.00 94.88 225 GLY A C 1
ATOM 1841 O O . GLY A 1 225 ? 33.524 -4.411 -18.231 1.00 94.88 225 GLY A O 1
ATOM 1842 N N . ARG A 1 226 ? 34.603 -5.685 -19.730 1.00 95.75 226 ARG A N 1
ATOM 1843 C CA . ARG A 1 226 ? 33.961 -6.956 -19.345 1.00 95.75 226 ARG A CA 1
ATOM 1844 C C . ARG A 1 226 ? 34.307 -7.390 -17.924 1.00 95.75 226 ARG A C 1
ATOM 1846 O O . ARG A 1 226 ? 33.419 -7.837 -17.201 1.00 95.75 226 ARG A O 1
ATOM 1853 N N . THR A 1 227 ? 35.561 -7.234 -17.504 1.00 96.44 227 THR A N 1
ATOM 1854 C CA . THR A 1 227 ? 35.994 -7.565 -16.136 1.00 96.44 227 THR A CA 1
ATOM 1855 C C . THR A 1 227 ? 35.299 -6.666 -15.118 1.00 96.44 227 THR A C 1
ATOM 1857 O O . THR A 1 227 ? 34.686 -7.154 -14.170 1.00 96.44 227 THR A O 1
ATOM 1860 N N . VAL A 1 228 ? 35.322 -5.350 -15.351 1.00 95.31 228 VAL A N 1
ATOM 1861 C CA . VAL A 1 228 ? 34.657 -4.364 -14.490 1.00 95.31 228 VAL A CA 1
ATOM 1862 C C . VAL A 1 228 ? 33.149 -4.616 -14.443 1.00 95.31 228 VAL A C 1
ATOM 1864 O O . VAL A 1 228 ? 32.574 -4.683 -13.357 1.00 95.31 228 VAL A O 1
ATOM 1867 N N . ALA A 1 229 ? 32.510 -4.807 -15.599 1.00 94.94 229 ALA A N 1
ATOM 1868 C CA . ALA A 1 229 ? 31.085 -5.103 -15.685 1.00 94.94 229 ALA A CA 1
ATOM 1869 C C . ALA A 1 229 ? 30.717 -6.371 -14.905 1.00 94.94 229 ALA A C 1
ATOM 1871 O O . ALA A 1 229 ? 29.771 -6.353 -14.121 1.00 94.94 229 ALA A O 1
ATOM 1872 N N . SER A 1 230 ? 31.498 -7.444 -15.058 1.00 95.44 230 SER A N 1
ATOM 1873 C CA . SER A 1 230 ? 31.266 -8.714 -14.363 1.00 95.44 230 SER A CA 1
ATOM 1874 C C . SER A 1 230 ? 31.363 -8.542 -12.846 1.00 95.44 230 SER A C 1
ATOM 1876 O O . SER A 1 230 ? 30.423 -8.894 -12.136 1.00 95.44 230 SER A O 1
ATOM 1878 N N . CYS A 1 231 ? 32.429 -7.908 -12.348 1.00 94.06 231 CYS A N 1
ATOM 1879 C CA . CYS A 1 231 ? 32.610 -7.657 -10.917 1.00 94.06 231 CYS A CA 1
ATOM 1880 C C . CYS A 1 231 ? 31.468 -6.822 -10.320 1.00 94.06 231 CYS A C 1
ATOM 1882 O O . CYS A 1 231 ? 30.890 -7.207 -9.305 1.00 94.06 231 CYS A O 1
ATOM 1884 N N . PHE A 1 232 ? 31.103 -5.699 -10.950 1.00 93.50 232 PHE A N 1
ATOM 1885 C CA . PHE A 1 232 ? 30.037 -4.831 -10.439 1.00 93.50 232 PHE A CA 1
ATOM 1886 C C . PHE A 1 232 ? 28.644 -5.456 -10.567 1.00 93.50 232 PHE A C 1
ATOM 1888 O O . PHE A 1 232 ? 27.806 -5.226 -9.695 1.00 93.50 232 PHE A O 1
ATOM 1895 N N . SER A 1 233 ? 28.388 -6.259 -11.606 1.00 92.00 233 SER A N 1
ATOM 1896 C CA . SER A 1 233 ? 27.078 -6.883 -11.828 1.00 92.00 233 SER A CA 1
ATOM 1897 C C . SER A 1 233 ? 26.676 -7.822 -10.686 1.00 92.00 233 SER A C 1
ATOM 1899 O O . SER A 1 233 ? 25.549 -7.729 -10.205 1.00 92.00 233 SER A O 1
ATOM 1901 N N . ILE A 1 234 ? 27.602 -8.639 -10.168 1.00 92.75 234 ILE A N 1
ATOM 1902 C CA . ILE A 1 234 ? 27.336 -9.601 -9.083 1.00 92.75 234 ILE A CA 1
ATOM 1903 C C . ILE A 1 234 ? 26.812 -8.887 -7.826 1.00 92.75 234 ILE A C 1
ATOM 1905 O O . ILE A 1 234 ? 25.805 -9.289 -7.232 1.00 92.75 234 ILE A O 1
ATOM 1909 N N . PHE A 1 235 ? 27.462 -7.789 -7.434 1.00 91.06 235 PHE A N 1
ATOM 1910 C CA . PHE A 1 235 ? 27.055 -7.021 -6.259 1.00 91.06 235 PHE A CA 1
ATOM 1911 C C . PHE A 1 235 ? 25.815 -6.166 -6.534 1.00 91.06 235 PHE A C 1
ATOM 1913 O O . PHE A 1 235 ? 24.873 -6.176 -5.742 1.00 91.06 235 PHE A O 1
ATOM 1920 N N . ALA A 1 236 ? 25.782 -5.438 -7.651 1.00 92.06 236 ALA A N 1
ATOM 1921 C CA . ALA A 1 236 ? 24.714 -4.485 -7.934 1.00 92.06 236 ALA A CA 1
ATOM 1922 C C . ALA A 1 236 ? 23.356 -5.166 -8.160 1.00 92.06 236 ALA A C 1
ATOM 1924 O O . ALA A 1 236 ? 22.358 -4.708 -7.603 1.00 92.06 236 ALA A O 1
ATOM 1925 N N . ILE A 1 237 ? 23.313 -6.289 -8.890 1.00 95.81 237 ILE A N 1
ATOM 1926 C CA . ILE A 1 237 ? 22.076 -7.060 -9.112 1.00 95.81 237 ILE A CA 1
ATOM 1927 C C . ILE A 1 237 ? 21.469 -7.491 -7.772 1.00 95.81 237 ILE A C 1
ATOM 1929 O O . ILE A 1 237 ? 20.261 -7.360 -7.563 1.00 95.81 237 ILE A O 1
ATOM 1933 N N . SER A 1 238 ? 22.309 -7.920 -6.824 1.00 94.88 238 SER A N 1
ATOM 1934 C CA . SER A 1 238 ? 21.864 -8.301 -5.482 1.00 94.88 238 SER A CA 1
ATOM 1935 C C . SER A 1 238 ? 21.145 -7.141 -4.780 1.00 94.88 238 SER A C 1
ATOM 1937 O O . SER A 1 238 ? 20.045 -7.326 -4.265 1.00 94.88 238 SER A O 1
ATOM 1939 N N . PHE A 1 239 ? 21.697 -5.921 -4.820 1.00 95.25 239 PHE A N 1
ATOM 1940 C CA . PHE A 1 239 ? 21.069 -4.746 -4.198 1.00 95.25 239 PHE A CA 1
ATOM 1941 C C . PHE A 1 239 ? 19.774 -4.299 -4.887 1.00 95.25 239 PHE A C 1
ATOM 1943 O O . PHE A 1 239 ? 18.841 -3.892 -4.193 1.00 95.25 239 PHE A O 1
ATOM 1950 N N . PHE A 1 240 ? 19.676 -4.407 -6.216 1.00 94.88 240 PHE A N 1
ATOM 1951 C CA . PHE A 1 240 ? 18.444 -4.091 -6.951 1.00 94.88 240 PHE A CA 1
ATOM 1952 C C . PHE A 1 240 ? 17.334 -5.136 -6.746 1.00 94.88 240 PHE A C 1
ATOM 1954 O O . PHE A 1 240 ? 16.154 -4.792 -6.832 1.00 94.88 240 PHE A O 1
ATOM 1961 N N . ALA A 1 241 ? 17.681 -6.379 -6.401 1.00 95.81 241 ALA A N 1
ATOM 1962 C CA . ALA A 1 241 ? 16.716 -7.429 -6.070 1.00 95.81 241 ALA A CA 1
ATOM 1963 C C . ALA A 1 241 ? 16.147 -7.316 -4.636 1.00 95.81 241 ALA A C 1
ATOM 1965 O O . ALA A 1 241 ? 15.008 -7.725 -4.383 1.00 95.81 241 ALA A O 1
ATOM 1966 N N . LEU A 1 242 ? 16.897 -6.734 -3.688 1.00 96.25 242 LEU A N 1
ATOM 1967 C CA . LEU A 1 242 ? 16.499 -6.651 -2.273 1.00 96.25 242 LEU A CA 1
ATOM 1968 C C . LEU A 1 242 ? 15.159 -5.933 -2.011 1.00 96.25 242 LEU A C 1
ATOM 1970 O O . LEU A 1 242 ? 14.391 -6.451 -1.196 1.00 96.25 242 LEU A O 1
ATOM 1974 N N . PRO A 1 243 ? 14.803 -4.811 -2.673 1.00 96.12 243 PRO A N 1
ATOM 1975 C CA . PRO A 1 243 ? 13.499 -4.171 -2.490 1.00 96.12 243 PRO A CA 1
ATOM 1976 C C . PRO A 1 243 ? 12.311 -5.122 -2.684 1.00 96.12 243 PRO A C 1
ATOM 1978 O O . PRO A 1 243 ? 11.355 -5.075 -1.908 1.00 96.12 243 PRO A O 1
ATOM 1981 N N . ALA A 1 244 ? 12.378 -6.026 -3.668 1.00 95.88 244 ALA A N 1
ATOM 1982 C CA . ALA A 1 244 ? 11.328 -7.016 -3.899 1.00 95.88 244 ALA A CA 1
ATOM 1983 C C . ALA A 1 244 ? 11.236 -8.027 -2.739 1.00 95.88 244 ALA A C 1
ATOM 1985 O O . ALA A 1 244 ? 10.137 -8.323 -2.265 1.00 95.88 244 ALA A O 1
ATOM 1986 N N . GLY A 1 245 ? 12.379 -8.498 -2.226 1.00 96.50 245 GLY A N 1
ATOM 1987 C CA . GLY A 1 245 ? 12.446 -9.417 -1.082 1.00 96.50 245 GLY A CA 1
ATOM 1988 C C . GLY A 1 245 ? 11.971 -8.797 0.240 1.00 96.50 245 GLY A C 1
ATOM 1989 O O . GLY A 1 245 ? 11.202 -9.415 0.982 1.00 96.50 245 GLY A O 1
ATOM 1990 N N . ILE A 1 246 ? 12.365 -7.550 0.519 1.00 96.38 246 ILE A N 1
ATOM 1991 C CA . ILE A 1 246 ? 11.940 -6.794 1.710 1.00 96.38 246 ILE A CA 1
ATOM 1992 C C . ILE A 1 246 ? 10.424 -6.562 1.679 1.00 96.38 246 ILE A C 1
ATOM 1994 O O . ILE A 1 246 ? 9.728 -6.817 2.663 1.00 96.38 246 ILE A O 1
ATOM 1998 N N . LEU A 1 247 ? 9.874 -6.138 0.537 1.00 96.38 247 LEU A N 1
ATOM 1999 C CA . LEU A 1 247 ? 8.428 -5.959 0.403 1.00 96.38 247 LEU A CA 1
ATOM 2000 C C . LEU A 1 247 ? 7.678 -7.293 0.507 1.00 96.38 247 LEU A C 1
ATOM 2002 O O . LEU A 1 247 ? 6.672 -7.363 1.215 1.00 96.38 247 LEU A O 1
ATOM 2006 N N . GLY A 1 248 ? 8.171 -8.355 -0.139 1.00 95.69 248 GLY A N 1
ATOM 2007 C CA . GLY A 1 248 ? 7.568 -9.691 -0.097 1.00 95.69 248 GLY A CA 1
ATOM 2008 C C . GLY A 1 248 ? 7.485 -10.261 1.322 1.00 95.69 248 GLY A C 1
ATOM 2009 O O . GLY A 1 248 ? 6.408 -10.662 1.774 1.00 95.69 248 GLY A O 1
ATOM 2010 N N . SER A 1 249 ? 8.596 -10.219 2.062 1.00 95.31 249 SER A N 1
ATOM 2011 C CA . SER A 1 249 ? 8.640 -10.631 3.472 1.00 95.31 249 SER A CA 1
ATOM 2012 C C . SER A 1 249 ? 7.765 -9.738 4.365 1.00 95.31 249 SER A C 1
ATOM 2014 O O . SER A 1 249 ? 7.008 -10.252 5.194 1.00 95.31 249 SER A O 1
ATOM 2016 N N . GLY A 1 250 ? 7.759 -8.419 4.142 1.00 93.38 250 GLY A N 1
ATOM 2017 C CA . GLY A 1 250 ? 6.891 -7.474 4.850 1.00 93.38 250 GLY A CA 1
ATOM 2018 C C . GLY A 1 250 ? 5.394 -7.753 4.653 1.00 93.38 250 GLY A C 1
ATOM 2019 O O . GLY A 1 250 ? 4.615 -7.701 5.612 1.00 93.38 250 GLY A O 1
ATOM 2020 N N . PHE A 1 251 ? 4.966 -8.114 3.436 1.00 93.38 251 PHE A N 1
ATOM 2021 C CA . PHE A 1 251 ? 3.589 -8.549 3.174 1.00 93.38 251 PHE A CA 1
ATOM 2022 C C . PHE A 1 251 ? 3.259 -9.867 3.879 1.00 93.38 251 PHE A C 1
ATOM 2024 O O . PHE A 1 251 ? 2.210 -9.956 4.525 1.00 93.38 251 PHE A O 1
ATOM 2031 N N . ALA A 1 252 ? 4.147 -10.862 3.806 1.00 90.94 252 ALA A N 1
ATOM 2032 C CA . ALA A 1 252 ? 3.953 -12.160 4.451 1.00 90.94 252 ALA A CA 1
ATOM 2033 C C . ALA A 1 252 ? 3.768 -12.018 5.973 1.00 90.94 252 ALA A C 1
ATOM 2035 O O . ALA A 1 252 ? 2.785 -12.515 6.533 1.00 90.94 252 ALA A O 1
ATOM 2036 N N . LEU A 1 253 ? 4.637 -11.243 6.632 1.00 87.88 253 LEU A N 1
ATOM 2037 C CA . LEU A 1 253 ? 4.540 -10.954 8.066 1.00 87.88 253 LEU A CA 1
ATOM 2038 C C . LEU A 1 253 ? 3.227 -10.248 8.419 1.00 87.88 253 LEU A C 1
ATOM 2040 O O . LEU A 1 253 ? 2.577 -10.582 9.412 1.00 87.8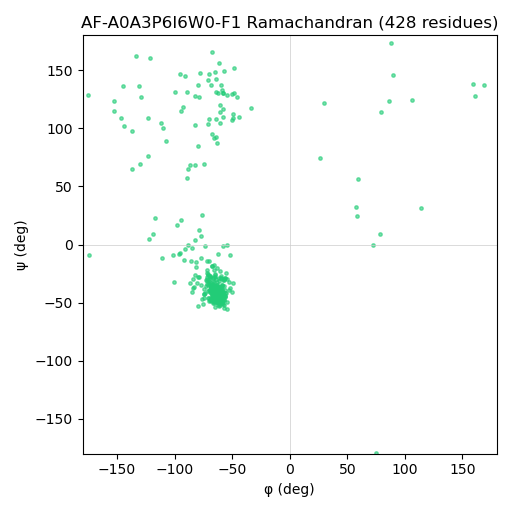8 253 LEU A O 1
ATOM 2044 N N . LYS A 1 254 ? 2.780 -9.301 7.589 1.00 85.38 254 LYS A N 1
ATOM 2045 C CA . LYS A 1 254 ? 1.531 -8.565 7.820 1.00 85.38 254 LYS A CA 1
ATOM 2046 C C . LYS A 1 254 ? 0.289 -9.447 7.670 1.00 85.38 254 LYS A C 1
ATOM 2048 O O . LYS A 1 254 ? -0.666 -9.297 8.438 1.00 85.38 254 LYS A O 1
ATOM 2053 N N . VAL A 1 255 ? 0.298 -10.387 6.723 1.00 86.12 255 VAL A N 1
ATOM 2054 C CA . VAL A 1 255 ? -0.760 -11.402 6.573 1.00 86.12 255 VAL A CA 1
ATOM 2055 C C . VAL A 1 255 ? -0.773 -12.344 7.780 1.00 86.12 255 VAL A C 1
ATOM 2057 O O . VAL A 1 255 ? -1.838 -12.578 8.359 1.00 86.12 255 VAL A O 1
ATOM 2060 N N . GLN A 1 256 ? 0.397 -12.802 8.229 1.00 83.06 256 GLN A N 1
ATOM 2061 C CA . GLN A 1 256 ? 0.533 -13.674 9.398 1.00 83.06 256 GLN A CA 1
ATOM 2062 C C . GLN A 1 256 ? 0.051 -12.992 10.693 1.00 83.06 256 GLN A C 1
ATOM 2064 O O . GLN A 1 256 ? -0.683 -13.583 11.490 1.00 83.06 256 GLN A O 1
ATOM 2069 N N . GLN A 1 257 ? 0.383 -11.713 10.889 1.00 77.38 257 GLN A N 1
ATOM 2070 C CA . GLN A 1 257 ? -0.106 -10.914 12.019 1.00 77.38 257 GLN A CA 1
ATOM 2071 C C . GLN A 1 257 ? -1.632 -10.757 11.997 1.00 77.38 257 GLN A C 1
ATOM 2073 O O . GLN A 1 257 ? -2.281 -10.846 13.041 1.00 77.38 257 GLN A O 1
ATOM 2078 N N . LYS A 1 258 ? -2.232 -10.580 10.812 1.00 74.19 258 LYS A N 1
ATOM 2079 C CA . LYS A 1 258 ? -3.691 -10.474 10.663 1.00 74.19 258 LYS A CA 1
ATOM 2080 C C . LYS A 1 258 ? -4.405 -11.765 11.074 1.00 74.19 258 LYS A C 1
ATOM 2082 O O . LYS A 1 258 ? -5.468 -11.688 11.687 1.00 74.19 258 LYS A O 1
ATOM 2087 N N . GLN A 1 259 ? -3.818 -12.932 10.804 1.00 70.31 259 GLN A N 1
ATOM 2088 C CA . GLN A 1 259 ? -4.357 -14.219 11.260 1.00 70.31 259 GLN A CA 1
ATOM 2089 C C . GLN A 1 259 ? -4.291 -14.372 12.789 1.00 70.31 259 GLN A C 1
ATOM 2091 O O . GLN A 1 259 ? -5.246 -14.859 13.397 1.00 70.31 259 GLN A O 1
ATOM 2096 N N . ARG A 1 260 ? -3.224 -13.875 13.433 1.00 64.31 260 ARG A N 1
ATOM 2097 C CA . ARG A 1 260 ? -3.106 -13.840 14.906 1.00 64.31 260 ARG A CA 1
ATOM 2098 C C . ARG A 1 260 ? -4.063 -12.840 15.574 1.00 64.31 260 ARG A C 1
ATOM 2100 O O . ARG A 1 260 ? -4.308 -12.928 16.771 1.00 64.31 260 ARG A O 1
ATOM 2107 N N . GLN A 1 261 ? -4.678 -11.925 14.822 1.00 62.78 261 GLN A N 1
ATOM 2108 C CA . GLN A 1 261 ? -5.574 -10.891 15.355 1.00 62.78 261 GLN A CA 1
ATOM 2109 C C . GLN A 1 261 ? -7.003 -11.383 15.688 1.00 62.78 261 GLN A C 1
ATOM 2111 O O . GLN A 1 261 ? -7.870 -10.562 15.992 1.00 62.78 261 GLN A O 1
ATOM 2116 N N . LYS A 1 262 ? -7.276 -12.701 15.727 1.00 49.84 262 LYS A N 1
ATOM 2117 C CA . LYS A 1 262 ? -8.581 -13.277 16.147 1.00 49.84 262 LYS A CA 1
ATOM 2118 C C . LYS A 1 262 ? -9.030 -12.898 17.578 1.00 49.84 262 LYS A C 1
ATOM 2120 O O . LYS A 1 262 ? -10.145 -13.211 17.979 1.00 49.84 262 LYS A O 1
ATOM 2125 N N . HIS A 1 263 ? -8.239 -12.131 18.327 1.00 62.09 263 HIS A N 1
ATOM 2126 C CA . HIS A 1 263 ? -8.555 -11.599 19.657 1.00 62.09 263 HIS A CA 1
ATOM 2127 C C . HIS A 1 263 ? -9.533 -10.403 19.685 1.00 62.09 263 HIS A C 1
ATOM 2129 O O . HIS A 1 263 ? -9.507 -9.627 20.643 1.00 62.09 263 HIS A O 1
ATOM 2135 N N . PHE A 1 264 ? -10.414 -10.226 18.688 1.00 65.69 264 PHE A N 1
ATOM 2136 C CA . PHE A 1 264 ? -11.446 -9.170 18.717 1.00 65.69 264 PHE A CA 1
ATOM 2137 C C . PHE A 1 264 ? -12.258 -9.212 20.023 1.00 65.69 264 PHE A C 1
ATOM 2139 O O . PHE A 1 264 ? -12.490 -8.174 20.642 1.00 65.69 264 PHE A O 1
ATOM 2146 N N . ASN A 1 265 ? -12.547 -10.417 20.526 1.00 73.44 265 ASN A N 1
ATOM 2147 C CA . ASN A 1 265 ? -13.268 -10.627 21.784 1.00 73.44 265 ASN A CA 1
ATOM 2148 C C . ASN A 1 265 ? -12.569 -10.011 23.013 1.00 73.44 265 ASN A C 1
ATOM 2150 O O . ASN A 1 265 ? -13.249 -9.594 23.946 1.00 73.44 265 ASN A O 1
ATOM 2154 N N . ARG A 1 266 ? -11.234 -9.853 23.005 1.00 75.56 266 ARG A N 1
ATOM 2155 C CA . ARG A 1 266 ? -10.473 -9.178 24.079 1.00 75.56 266 ARG A CA 1
ATOM 2156 C C . ARG A 1 266 ? -10.696 -7.661 24.082 1.00 75.56 266 ARG A C 1
ATOM 2158 O O . ARG A 1 266 ? -10.621 -7.021 25.128 1.00 75.56 266 ARG A O 1
ATOM 2165 N N . GLN A 1 267 ? -10.972 -7.072 22.917 1.00 85.94 267 GLN A N 1
ATOM 2166 C CA . GLN A 1 267 ? -11.149 -5.623 22.761 1.00 85.94 267 GLN A CA 1
ATOM 2167 C C . GLN A 1 267 ? -12.539 -5.156 23.200 1.00 85.94 267 GLN A C 1
ATOM 2169 O O . GLN A 1 267 ? -12.674 -4.021 23.656 1.00 85.94 267 GLN A O 1
ATOM 2174 N N . ILE A 1 268 ? -13.550 -6.025 23.107 1.00 87.56 268 ILE A N 1
ATOM 2175 C CA . ILE A 1 268 ? -14.949 -5.725 23.448 1.00 87.56 268 ILE A CA 1
ATOM 2176 C C . ILE A 1 268 ? -15.099 -5.176 24.882 1.00 87.56 268 ILE A C 1
ATOM 2178 O O . ILE A 1 268 ? -15.611 -4.061 25.027 1.00 87.56 268 ILE A O 1
ATOM 2182 N N . PRO A 1 269 ? -14.628 -5.860 25.949 1.00 91.00 269 PRO A N 1
ATOM 2183 C CA . PRO A 1 269 ? -14.798 -5.354 27.314 1.00 91.00 269 PRO A CA 1
ATOM 2184 C C . PRO A 1 269 ? -14.005 -4.063 27.568 1.00 91.00 269 PRO A C 1
ATOM 2186 O O . PRO A 1 269 ? -14.480 -3.164 28.269 1.00 91.00 269 PRO A O 1
ATOM 2189 N N . ALA A 1 270 ? -12.819 -3.922 26.966 1.00 90.75 270 ALA A N 1
ATOM 2190 C CA . ALA A 1 270 ? -12.006 -2.712 27.085 1.00 90.75 270 ALA A CA 1
ATOM 2191 C C . ALA A 1 270 ? -12.673 -1.503 26.402 1.00 90.75 270 ALA A C 1
ATOM 2193 O O . ALA A 1 270 ? -12.698 -0.410 26.969 1.00 90.75 270 ALA A O 1
ATOM 2194 N N . ALA A 1 271 ? -13.266 -1.704 25.220 1.00 94.12 271 ALA A N 1
ATOM 2195 C CA . ALA A 1 271 ? -14.028 -0.683 24.507 1.00 94.12 271 ALA A CA 1
ATOM 2196 C C . ALA A 1 271 ? -15.270 -0.251 25.299 1.00 94.12 271 ALA A C 1
ATOM 2198 O O . ALA A 1 271 ? -15.498 0.945 25.478 1.00 94.12 271 ALA A O 1
ATOM 2199 N N . ALA A 1 272 ? -16.035 -1.212 25.828 1.00 94.88 272 ALA A N 1
ATOM 2200 C CA . ALA A 1 272 ? -17.210 -0.929 26.649 1.00 94.88 272 ALA A CA 1
ATOM 2201 C C . ALA A 1 272 ? -16.845 -0.096 27.889 1.00 94.88 272 ALA A C 1
ATOM 2203 O O . ALA A 1 272 ? -17.483 0.921 28.165 1.00 94.88 272 ALA A O 1
ATOM 2204 N N . THR A 1 273 ? -15.762 -0.464 28.581 1.00 94.56 273 THR A N 1
ATOM 2205 C CA . THR A 1 273 ? -15.262 0.277 29.750 1.00 94.56 273 THR A CA 1
ATOM 2206 C C . THR A 1 273 ? -14.857 1.705 29.379 1.00 94.56 273 THR A C 1
ATOM 2208 O O . THR A 1 273 ? -15.194 2.650 30.091 1.00 94.56 273 THR A O 1
ATOM 2211 N N . LEU A 1 274 ? -14.176 1.893 28.243 1.00 96.12 274 LEU A N 1
ATOM 2212 C CA . LEU A 1 274 ? -13.793 3.218 27.753 1.00 96.12 274 LEU A CA 1
ATOM 2213 C C . LEU A 1 274 ? -15.018 4.103 27.479 1.00 96.12 274 LEU A C 1
ATOM 2215 O O . LEU A 1 274 ? -15.037 5.257 27.909 1.00 96.12 274 LEU A O 1
ATOM 2219 N N . ILE A 1 275 ? -16.044 3.558 26.816 1.00 94.81 275 ILE A N 1
ATOM 2220 C CA . ILE A 1 275 ? -17.299 4.269 26.520 1.00 94.81 275 ILE A CA 1
ATOM 2221 C C . ILE A 1 275 ? -18.030 4.649 27.818 1.00 94.81 275 ILE A C 1
ATOM 2223 O O . ILE A 1 275 ? -18.507 5.772 27.972 1.00 94.81 275 ILE A O 1
ATOM 2227 N N . GLN A 1 276 ? -18.076 3.747 28.797 1.00 95.19 276 GLN A N 1
ATOM 2228 C CA . GLN A 1 276 ? -18.685 4.039 30.096 1.00 95.19 276 GLN A CA 1
ATOM 2229 C C . GLN A 1 276 ? -17.913 5.125 30.860 1.00 95.19 276 GLN A C 1
ATOM 2231 O O . GLN A 1 276 ? -18.519 6.033 31.428 1.00 95.19 276 GLN A O 1
ATOM 2236 N N . CYS A 1 277 ? -16.579 5.066 30.870 1.00 93.12 277 CYS A N 1
ATOM 2237 C CA . CYS A 1 277 ? -15.741 6.063 31.533 1.00 93.12 277 CYS A CA 1
ATOM 2238 C C . CYS A 1 277 ? -15.849 7.444 30.877 1.00 93.12 277 CYS A C 1
ATOM 2240 O O . CYS A 1 277 ? -15.978 8.433 31.596 1.00 93.12 277 CYS A O 1
ATOM 2242 N N . ILE A 1 278 ? -15.837 7.529 29.540 1.00 94.12 278 ILE A N 1
ATOM 2243 C CA . ILE A 1 278 ? -15.975 8.818 28.845 1.00 94.12 278 ILE A CA 1
ATOM 2244 C C . ILE A 1 278 ? -17.363 9.425 29.075 1.00 94.12 278 ILE A C 1
ATOM 2246 O O . ILE A 1 278 ? -17.464 10.624 29.331 1.00 94.12 278 ILE A O 1
ATOM 2250 N N . TRP A 1 279 ? -18.419 8.603 29.084 1.00 95.06 279 TRP A N 1
ATOM 2251 C CA . TRP A 1 279 ? -19.772 9.075 29.374 1.00 95.06 279 TRP A CA 1
ATOM 2252 C C . TRP A 1 279 ? -19.916 9.556 30.820 1.00 95.06 279 TRP A C 1
ATOM 2254 O O . TRP A 1 279 ? -20.463 10.628 31.049 1.00 95.06 279 TRP A O 1
ATOM 2264 N N . ARG A 1 280 ? -19.351 8.835 31.798 1.00 92.44 280 ARG A N 1
ATOM 2265 C CA . ARG A 1 280 ? -19.325 9.278 33.205 1.00 92.44 280 ARG A CA 1
ATOM 2266 C C . ARG A 1 280 ? -18.588 10.608 33.372 1.00 92.44 280 ARG A C 1
ATOM 2268 O O . ARG A 1 280 ? -19.094 11.492 34.056 1.00 92.44 280 ARG A O 1
ATOM 2275 N N . CYS A 1 281 ? -17.442 10.783 32.710 1.00 89.25 281 CYS A N 1
ATOM 2276 C CA . CYS A 1 281 ? -16.740 12.069 32.679 1.00 89.25 281 CYS A CA 1
ATOM 2277 C C . CYS A 1 281 ? -17.617 13.185 32.093 1.00 89.25 281 CYS A C 1
ATOM 2279 O O . CYS A 1 281 ? -17.688 14.269 32.666 1.00 89.25 281 CYS A O 1
ATOM 2281 N N . HIS A 1 282 ? -18.301 12.919 30.976 1.00 90.25 282 HIS A N 1
ATOM 2282 C CA . HIS A 1 282 ? -19.197 13.884 30.342 1.00 90.25 282 HIS A CA 1
ATOM 2283 C C . HIS A 1 282 ? -20.391 14.243 31.238 1.00 90.25 282 HIS A C 1
ATOM 2285 O O . HIS A 1 282 ? -20.692 15.421 31.407 1.00 90.25 282 HIS A O 1
ATOM 2291 N N . ALA A 1 283 ? -21.036 13.253 31.860 1.00 87.94 283 ALA A N 1
ATOM 2292 C CA . ALA A 1 283 ? -22.181 13.448 32.746 1.00 87.94 283 ALA A CA 1
ATOM 2293 C C . ALA A 1 283 ? -21.832 14.361 33.933 1.00 87.94 283 ALA A C 1
ATOM 2295 O O . ALA A 1 283 ? -22.550 15.326 34.199 1.00 87.94 283 ALA A O 1
ATOM 2296 N N . VAL A 1 284 ? -20.682 14.126 34.579 1.00 83.56 284 VAL A N 1
ATOM 2297 C CA . VAL A 1 284 ? -20.191 14.961 35.690 1.00 83.56 284 VAL A CA 1
ATOM 2298 C C . VAL A 1 284 ? -19.947 16.410 35.246 1.00 83.56 284 VAL A C 1
ATOM 2300 O O . VAL A 1 284 ? -20.291 17.336 35.975 1.00 83.56 284 VAL A O 1
ATOM 2303 N N . LEU A 1 285 ? -19.407 16.625 34.040 1.00 77.31 285 LEU A N 1
ATOM 2304 C CA . LEU A 1 285 ? -19.194 17.971 33.490 1.00 77.31 285 LEU A CA 1
ATOM 2305 C C . LEU A 1 285 ? -20.509 18.662 33.096 1.00 77.31 285 LEU A C 1
ATOM 2307 O O . LEU A 1 285 ? -20.667 19.858 33.328 1.00 77.31 285 LEU A O 1
ATOM 2311 N N . SER A 1 286 ? -21.456 17.920 32.516 1.00 73.94 286 SER A N 1
ATOM 2312 C CA . SER A 1 286 ? -22.752 18.460 32.094 1.00 73.94 286 SER A CA 1
ATOM 2313 C C . SER A 1 286 ? -23.618 18.895 33.277 1.00 73.94 286 SER A C 1
ATOM 2315 O O . SER A 1 286 ? -24.193 19.978 33.230 1.00 73.94 286 SER A O 1
ATOM 2317 N N . LYS A 1 287 ? -23.632 18.119 34.372 1.00 70.19 287 LYS A N 1
ATOM 2318 C CA . LYS A 1 287 ? -24.407 18.433 35.581 1.00 70.19 287 LYS A CA 1
ATOM 2319 C C . LYS A 1 287 ? -23.937 19.739 36.231 1.00 70.19 287 LYS A C 1
ATOM 2321 O O . LYS A 1 287 ? -24.761 20.569 36.583 1.00 70.19 287 LYS A O 1
ATOM 2326 N N . GLN A 1 288 ? -22.625 19.981 36.267 1.00 61.28 288 GLN A N 1
ATOM 2327 C CA . GLN A 1 288 ? -22.077 21.257 36.740 1.00 61.28 288 GLN A CA 1
ATOM 2328 C C . GLN A 1 288 ? -22.358 22.433 35.800 1.00 61.28 288 GLN A C 1
ATOM 2330 O O . GLN A 1 288 ? -22.487 23.556 36.271 1.00 61.28 288 GLN A O 1
ATOM 2335 N N . ARG A 1 289 ? -22.426 22.216 34.478 1.00 60.50 289 ARG A N 1
ATOM 2336 C CA . ARG A 1 289 ? -22.782 23.289 33.534 1.00 60.50 289 ARG A CA 1
ATOM 2337 C C . ARG A 1 289 ? -24.226 23.751 33.755 1.00 60.50 289 ARG A C 1
ATOM 2339 O O . ARG A 1 289 ? -24.481 24.942 33.652 1.00 60.50 289 ARG A O 1
ATOM 2346 N N . VAL A 1 290 ? -25.126 22.828 34.097 1.00 63.84 290 VAL A N 1
ATOM 2347 C CA . VAL A 1 290 ? -26.511 23.142 34.484 1.00 63.84 290 VAL A CA 1
ATOM 2348 C C . VAL A 1 290 ? -26.555 23.835 35.848 1.00 63.84 290 VAL A C 1
ATOM 2350 O O . VAL A 1 290 ? -27.146 24.899 35.944 1.00 63.84 290 VAL A O 1
ATOM 2353 N N . GLU A 1 291 ? -25.865 23.312 36.868 1.00 61.41 291 GLU A N 1
ATOM 2354 C CA . GLU A 1 291 ? -25.814 23.938 38.206 1.00 61.41 291 GLU A CA 1
ATOM 2355 C C . GLU A 1 291 ? -25.216 25.355 38.169 1.00 61.41 291 GLU A C 1
ATOM 2357 O O . GLU A 1 291 ? -25.757 26.268 38.784 1.00 61.41 291 GLU A O 1
ATOM 2362 N N . LYS A 1 292 ? -24.134 25.571 37.405 1.00 58.81 292 LYS A N 1
ATOM 2363 C CA . LYS A 1 292 ? -23.561 26.911 37.215 1.00 58.81 292 LYS A CA 1
ATOM 2364 C C . LYS A 1 292 ? -24.503 27.838 36.460 1.00 58.81 292 LYS A C 1
ATOM 2366 O O . LYS A 1 292 ? -24.555 29.000 36.825 1.00 58.81 292 LYS A O 1
ATOM 2371 N N . LYS A 1 293 ? -25.228 27.334 35.451 1.00 51.94 293 LYS A N 1
ATOM 2372 C CA . LYS A 1 293 ? -26.199 28.127 34.684 1.00 51.94 293 LYS A CA 1
ATOM 2373 C C . LYS A 1 293 ? -27.397 28.549 35.547 1.00 51.94 293 LYS A C 1
ATOM 2375 O O . LYS A 1 293 ? -27.740 29.720 35.543 1.00 51.94 293 LYS A O 1
ATOM 2380 N N . CYS A 1 294 ? -27.957 27.641 36.348 1.00 51.34 294 CYS A N 1
ATOM 2381 C CA . CYS A 1 294 ? -29.012 27.985 37.307 1.00 51.34 294 CYS A CA 1
ATOM 2382 C C . CYS A 1 294 ? -28.523 28.966 38.380 1.00 51.34 294 CYS A C 1
ATOM 2384 O O . CYS A 1 294 ? -29.243 29.888 38.718 1.00 51.34 294 CYS A O 1
ATOM 2386 N N . SER A 1 295 ? -27.291 28.823 38.881 1.00 49.19 295 SER A N 1
ATOM 2387 C CA . SER A 1 295 ? -26.755 29.744 39.891 1.00 49.19 295 SER A CA 1
ATOM 2388 C C . SER A 1 295 ? -26.535 31.173 39.374 1.00 49.19 295 SER A C 1
ATOM 2390 O O . SER A 1 295 ? -26.597 32.098 40.182 1.00 49.19 295 SER A O 1
ATOM 2392 N N . CYS A 1 296 ? -26.264 31.375 38.078 1.00 47.62 296 CYS A N 1
ATOM 2393 C CA . CYS A 1 296 ? -26.209 32.719 37.497 1.00 47.62 296 CYS A CA 1
ATOM 2394 C C . CYS A 1 296 ? -27.582 33.271 37.079 1.00 47.62 296 CYS A C 1
ATOM 2396 O O . CYS A 1 296 ? -27.759 34.476 37.213 1.00 47.62 296 CYS A O 1
ATOM 2398 N N . ASP A 1 297 ? -28.555 32.434 36.695 1.00 48.91 297 ASP A N 1
ATOM 2399 C CA . ASP A 1 297 ? -29.955 32.875 36.518 1.00 48.91 297 ASP A CA 1
ATOM 2400 C C . ASP A 1 297 ? -30.567 33.336 37.856 1.00 48.91 297 ASP A C 1
ATOM 2402 O O . ASP A 1 297 ? -31.093 34.441 37.945 1.00 48.91 297 ASP A O 1
ATOM 2406 N N . SER A 1 298 ? -30.381 32.581 38.948 1.00 45.03 298 SER A N 1
ATOM 2407 C CA . SER A 1 298 ? -30.897 32.965 40.276 1.00 45.03 298 SER A CA 1
ATOM 2408 C C . SER A 1 298 ? -30.246 34.227 40.855 1.00 45.03 298 SER A C 1
ATOM 2410 O O . SER A 1 298 ? -30.815 34.871 41.727 1.00 45.03 298 SER A O 1
ATOM 2412 N N . ARG A 1 299 ? -29.042 34.593 40.397 1.00 41.00 299 ARG A N 1
ATOM 2413 C CA . ARG A 1 299 ? -28.368 35.835 40.809 1.00 41.00 299 ARG A CA 1
ATOM 2414 C C . ARG A 1 299 ? -28.790 37.042 39.966 1.00 41.00 299 ARG A C 1
ATOM 2416 O O . ARG A 1 299 ? -28.511 38.163 40.369 1.00 41.00 299 ARG A O 1
ATOM 2423 N N . SER A 1 300 ? -29.451 36.805 38.831 1.00 41.75 300 SER A N 1
ATOM 2424 C CA . SER A 1 300 ? -30.104 37.836 38.022 1.00 41.75 300 SER A CA 1
ATOM 2425 C C . SER A 1 300 ? -31.506 38.156 38.547 1.00 41.75 300 SER A C 1
ATOM 2427 O O . SER A 1 300 ? -31.873 39.320 38.564 1.00 41.75 300 SER A O 1
ATOM 2429 N N . GLU A 1 301 ? -32.266 37.160 39.020 1.00 41.59 301 GLU A N 1
ATOM 2430 C CA . GLU A 1 301 ? -33.614 37.374 39.589 1.00 41.59 301 GLU A CA 1
ATOM 2431 C C . GLU A 1 301 ? -33.604 38.086 40.954 1.00 41.59 301 GLU A C 1
ATOM 2433 O O . GLU A 1 301 ? -34.562 38.769 41.293 1.00 41.59 301 GLU A O 1
ATOM 2438 N N . TYR A 1 302 ? -32.518 37.983 41.727 1.00 43.53 302 TYR A N 1
ATOM 2439 C CA . TYR A 1 302 ? -32.383 38.665 43.026 1.00 43.53 302 TYR A CA 1
ATOM 2440 C C . TYR A 1 302 ? -31.885 40.117 42.940 1.00 43.53 302 TYR A C 1
ATOM 2442 O O . TYR A 1 302 ? -31.771 40.770 43.971 1.00 43.53 302 TYR A O 1
ATOM 2450 N N . ALA A 1 303 ? -31.562 40.625 41.748 1.00 40.41 303 ALA A N 1
ATOM 2451 C CA . ALA A 1 303 ? -31.134 42.016 41.573 1.00 40.41 303 ALA A CA 1
ATOM 2452 C C . ALA A 1 303 ? -32.299 42.985 41.278 1.00 40.41 303 ALA A C 1
ATOM 2454 O O . ALA A 1 303 ? -32.057 44.185 41.212 1.00 40.41 303 ALA A O 1
ATOM 2455 N N . ASP A 1 304 ? -33.532 42.479 41.132 1.00 38.44 304 ASP A N 1
ATOM 2456 C CA . ASP A 1 304 ? -34.720 43.257 40.730 1.00 38.44 304 ASP A CA 1
ATOM 2457 C C . ASP A 1 304 ? -35.852 43.280 41.783 1.00 38.44 304 ASP A C 1
ATOM 2459 O O . ASP A 1 304 ? -36.951 43.752 41.499 1.00 38.44 304 ASP A O 1
ATOM 2463 N N . ALA A 1 305 ? -35.623 42.790 43.007 1.00 39.97 305 ALA A N 1
ATOM 2464 C CA . ALA A 1 305 ? -36.673 42.694 44.028 1.00 39.97 305 ALA A CA 1
ATOM 2465 C C . ALA A 1 305 ? -36.200 43.140 45.422 1.00 39.97 305 ALA A C 1
ATOM 2467 O O . ALA A 1 305 ? -36.173 42.345 46.356 1.00 39.97 305 ALA A O 1
ATOM 2468 N N . ASP A 1 306 ? -35.870 44.425 45.559 1.00 31.52 306 ASP A N 1
ATOM 2469 C CA . ASP A 1 306 ? -35.839 45.118 46.851 1.00 31.52 306 ASP A CA 1
ATOM 2470 C C . ASP A 1 306 ? -37.002 46.116 46.871 1.00 31.52 306 ASP A C 1
ATOM 2472 O O . ASP A 1 306 ? -36.878 47.158 46.246 1.00 31.52 306 ASP A O 1
ATOM 2476 N N . TYR A 1 307 ? -38.130 45.788 47.520 1.00 35.25 307 TYR A N 1
ATOM 2477 C CA . TYR A 1 307 ? -39.011 46.718 48.255 1.00 35.25 307 TYR A CA 1
ATOM 2478 C C . TYR A 1 307 ? -40.147 45.954 48.981 1.00 35.25 307 TYR A C 1
ATOM 2480 O O . TYR A 1 307 ? -40.900 45.199 48.374 1.00 35.25 307 TYR A O 1
ATOM 2488 N N . GLU A 1 308 ? -40.252 46.259 50.280 1.00 29.17 308 GLU A N 1
ATOM 2489 C CA . GLU A 1 308 ? -41.384 46.147 51.221 1.00 29.17 308 GLU A CA 1
ATOM 2490 C C . GLU A 1 308 ? -41.714 44.854 52.015 1.00 29.17 308 GLU A C 1
ATOM 2492 O O . GLU A 1 308 ? -42.072 43.806 51.485 1.00 29.17 308 GLU A O 1
ATOM 2497 N N . ALA A 1 309 ? -41.734 45.095 53.340 1.00 28.19 309 ALA A N 1
ATOM 2498 C CA . ALA A 1 309 ? -42.720 44.706 54.361 1.00 28.19 309 ALA A CA 1
ATOM 2499 C C . ALA A 1 309 ? -42.385 43.578 55.363 1.00 28.19 309 ALA A C 1
ATOM 2501 O O . ALA A 1 309 ? -42.069 42.440 55.023 1.00 28.19 309 ALA A O 1
ATOM 2502 N N . GLU A 1 310 ? -42.504 43.964 56.640 1.00 33.22 310 GLU A N 1
ATOM 2503 C CA . GLU A 1 310 ? -42.481 43.156 57.862 1.00 33.22 310 GLU A CA 1
ATOM 2504 C C . GLU A 1 310 ? -43.675 42.187 57.965 1.00 33.22 310 GLU A C 1
ATOM 2506 O O . GLU A 1 310 ? -44.773 42.518 57.536 1.00 33.22 310 GLU A O 1
ATOM 2511 N N . GLU A 1 311 ? -43.476 41.023 58.594 1.00 26.86 311 GLU A N 1
ATOM 2512 C CA . GLU A 1 311 ? -44.143 40.588 59.842 1.00 26.86 311 GLU A CA 1
ATOM 2513 C C . GLU A 1 311 ? -44.062 39.057 60.038 1.00 26.86 311 GLU A C 1
ATOM 2515 O O . GLU A 1 311 ? -44.412 38.249 59.185 1.00 26.86 311 GLU A O 1
ATOM 2520 N N . ASN A 1 312 ? -43.578 38.694 61.227 1.00 28.11 312 ASN A N 1
ATOM 2521 C CA . ASN A 1 312 ? -44.033 37.639 62.136 1.00 28.11 312 ASN A CA 1
ATOM 2522 C C . ASN A 1 312 ? -44.717 36.356 61.586 1.00 28.11 312 ASN A C 1
ATOM 2524 O O . ASN A 1 312 ? -45.833 36.388 61.080 1.00 28.11 312 ASN A O 1
ATOM 2528 N N . SER A 1 313 ? -44.142 35.181 61.882 1.00 26.39 313 SER A N 1
ATOM 2529 C CA . SER A 1 313 ? -44.803 34.108 62.665 1.00 26.39 313 SER A CA 1
ATOM 2530 C C . SER A 1 313 ? -44.034 32.778 62.633 1.00 26.39 313 SER A C 1
ATOM 2532 O O . SER A 1 313 ? -43.531 32.310 61.613 1.00 26.39 313 SER A O 1
ATOM 2534 N N . ASN A 1 314 ? -43.966 32.154 63.810 1.00 34.28 314 ASN A N 1
ATOM 2535 C CA . ASN A 1 314 ? -43.483 30.797 64.040 1.00 34.28 314 ASN A CA 1
ATOM 2536 C C . ASN A 1 314 ? -44.270 29.760 63.223 1.00 34.28 314 ASN A C 1
ATOM 2538 O O . ASN A 1 314 ? -45.485 29.660 63.369 1.00 34.28 314 ASN A O 1
ATOM 2542 N N . SER A 1 315 ? -43.575 28.871 62.511 1.00 26.14 315 SER A N 1
ATOM 2543 C CA . SER A 1 315 ? -44.077 27.511 62.290 1.00 26.14 315 SER A CA 1
ATOM 2544 C C . SER A 1 315 ? -42.936 26.525 62.069 1.00 26.14 315 SER A C 1
ATOM 2546 O O . SER A 1 315 ? -42.211 26.544 61.075 1.00 26.14 315 SER A O 1
ATOM 2548 N N . SER A 1 316 ? -42.832 25.608 63.020 1.00 35.28 316 SER A N 1
ATOM 2549 C CA . SER A 1 316 ? -42.126 24.340 62.946 1.00 35.28 316 SER A CA 1
ATOM 2550 C C . SER A 1 316 ? -42.494 23.555 61.684 1.00 35.28 316 SER A C 1
ATOM 2552 O O . SER A 1 316 ? -43.593 23.020 61.578 1.00 35.28 316 SER A O 1
ATOM 2554 N N . HIS A 1 317 ? -41.543 23.394 60.765 1.00 30.38 317 HIS A N 1
ATOM 2555 C CA . HIS A 1 317 ? -41.523 22.249 59.858 1.00 30.38 317 HIS A CA 1
ATOM 2556 C C . HIS A 1 317 ? -40.096 21.720 59.734 1.00 30.38 317 HIS A C 1
ATOM 2558 O O . HIS A 1 317 ? -39.267 22.199 58.962 1.00 30.38 317 HIS A O 1
ATOM 2564 N N . GLN A 1 318 ? -39.831 20.683 60.523 1.00 34.81 318 GLN A N 1
ATOM 2565 C CA . GLN A 1 318 ? -38.659 19.830 60.436 1.00 34.81 318 GLN A CA 1
ATOM 2566 C C . GLN A 1 318 ? -38.669 19.106 59.080 1.00 34.81 318 GLN A C 1
ATOM 2568 O O . GLN A 1 318 ? -39.200 18.006 58.935 1.00 34.81 318 GLN A O 1
ATOM 2573 N N . LYS A 1 319 ? -38.102 19.743 58.049 1.00 30.86 319 LYS A N 1
ATOM 2574 C CA . LYS A 1 319 ? -37.747 19.072 56.796 1.00 30.86 319 LYS A CA 1
ATOM 2575 C C . LYS A 1 319 ? -36.571 18.153 57.099 1.00 30.86 319 LYS A C 1
ATOM 2577 O O . LYS A 1 319 ? -35.457 18.612 57.331 1.00 30.86 319 LYS A O 1
ATOM 2582 N N . ILE A 1 320 ? -36.833 16.851 57.102 1.00 36.22 320 ILE A N 1
ATOM 2583 C CA . ILE A 1 320 ? -35.810 15.804 57.084 1.00 36.22 320 ILE A CA 1
ATOM 2584 C C . ILE A 1 320 ? -34.821 16.146 55.958 1.00 36.22 320 ILE A C 1
ATOM 2586 O O . ILE A 1 320 ? -35.163 16.082 54.776 1.00 36.22 320 ILE A O 1
ATOM 2590 N N . SER A 1 321 ? -33.608 16.557 56.329 1.00 35.84 321 SER A N 1
ATOM 2591 C CA . SER A 1 321 ? -32.525 16.971 55.435 1.00 35.84 321 SER A CA 1
ATOM 2592 C C . SER A 1 321 ? -31.890 15.754 54.763 1.00 35.84 321 SER A C 1
ATOM 2594 O O . SER A 1 321 ? -30.755 15.366 55.020 1.00 35.84 321 SER A O 1
ATOM 2596 N N . LEU A 1 322 ? -32.640 15.113 53.870 1.00 50.66 322 LEU A N 1
ATOM 2597 C CA . LEU A 1 322 ? -32.161 13.979 53.086 1.00 50.66 322 LEU A CA 1
ATOM 2598 C C . LEU A 1 322 ? -31.506 14.455 51.785 1.00 50.66 322 LEU A C 1
ATOM 2600 O O . LEU A 1 322 ? -31.894 14.058 50.693 1.00 50.66 322 LEU A O 1
ATOM 2604 N N . VAL A 1 323 ? -30.485 15.305 51.904 1.00 43.19 323 VAL A N 1
ATOM 2605 C CA . VAL A 1 323 ? -29.506 15.547 50.839 1.00 43.19 323 VAL A CA 1
ATOM 2606 C C . VAL A 1 323 ? -28.155 15.753 51.514 1.00 43.19 323 VAL A C 1
ATOM 2608 O O . VAL A 1 323 ? -27.871 16.815 52.052 1.00 43.19 323 VAL A O 1
ATOM 2611 N N . SER A 1 324 ? -27.299 14.730 51.491 1.00 53.78 324 SER A N 1
ATOM 2612 C CA . SER A 1 324 ? -25.865 14.958 51.674 1.00 53.78 324 SER A CA 1
ATOM 2613 C C . SER A 1 324 ? -25.409 15.797 50.481 1.00 53.78 324 SER A C 1
ATOM 2615 O O . SER A 1 324 ? -25.158 15.274 49.392 1.00 53.78 324 SER A O 1
ATOM 2617 N N . GLU A 1 325 ? -25.414 17.119 50.635 1.00 62.50 325 GLU A N 1
ATOM 2618 C CA . GLU A 1 325 ? -24.856 18.018 49.640 1.00 62.50 325 GLU A CA 1
ATOM 2619 C C . GLU A 1 325 ? -23.358 17.740 49.555 1.00 62.50 325 GLU A C 1
ATOM 2621 O O . GLU A 1 325 ? -22.583 18.025 50.468 1.00 62.50 325 GLU A O 1
ATOM 2626 N N . LEU A 1 326 ? -22.932 17.112 48.457 1.00 68.00 326 LEU A N 1
ATOM 2627 C CA . LEU A 1 326 ? -21.513 16.897 48.218 1.00 68.00 326 LEU A CA 1
ATOM 2628 C C . LEU A 1 326 ? -20.807 18.255 48.147 1.00 68.00 326 LEU A C 1
ATOM 2630 O O . LEU A 1 326 ? -21.003 19.009 47.186 1.00 68.00 326 LEU A O 1
ATOM 2634 N N . THR A 1 327 ? -19.932 18.496 49.125 1.00 79.31 327 THR A N 1
ATOM 2635 C CA . THR A 1 327 ? -18.997 19.627 49.181 1.00 79.31 327 THR A CA 1
ATOM 2636 C C . THR A 1 327 ? -18.233 19.783 47.864 1.00 79.31 327 THR A C 1
ATOM 2638 O O . THR A 1 327 ? -17.954 18.803 47.164 1.00 79.31 327 THR A O 1
ATOM 2641 N N . GLU A 1 328 ? -17.818 21.003 47.532 1.00 78.50 328 GLU A N 1
ATOM 2642 C CA . GLU A 1 328 ? -17.067 21.281 46.303 1.00 78.50 328 GLU A CA 1
ATOM 2643 C C . GLU A 1 328 ? -15.774 20.450 46.194 1.00 78.50 328 GLU A C 1
ATOM 2645 O O . GLU A 1 328 ? -15.452 19.928 45.122 1.00 78.50 328 GLU A O 1
ATOM 2650 N N . ALA A 1 329 ? -15.099 20.200 47.321 1.00 83.50 329 ALA A N 1
ATOM 2651 C CA . ALA A 1 329 ? -13.954 19.295 47.400 1.00 83.50 329 ALA A CA 1
ATOM 2652 C C . ALA A 1 329 ? -14.296 17.864 46.939 1.00 83.50 329 ALA A C 1
ATOM 2654 O O . ALA A 1 329 ? -13.564 17.278 46.137 1.00 83.50 329 ALA A O 1
ATOM 2655 N N . HIS A 1 330 ? -15.447 17.321 47.354 1.00 85.12 330 HIS A N 1
ATOM 2656 C CA . HIS A 1 330 ? -15.922 16.007 46.916 1.00 85.12 330 HIS A CA 1
ATOM 2657 C C . HIS A 1 330 ? -16.207 15.986 45.411 1.00 85.12 330 HIS A C 1
ATOM 2659 O O . HIS A 1 330 ? -15.823 15.045 44.714 1.00 85.12 330 HIS A O 1
ATOM 2665 N N . ARG A 1 331 ? -16.810 17.050 44.869 1.00 82.62 331 ARG A N 1
ATOM 2666 C CA . ARG A 1 331 ? -17.054 17.182 43.421 1.00 82.62 331 ARG A CA 1
ATOM 2667 C C . ARG A 1 331 ? -15.739 17.247 42.635 1.00 82.62 331 ARG A C 1
ATOM 2669 O O . ARG A 1 331 ? -15.614 16.617 41.582 1.00 82.62 331 ARG A O 1
ATOM 2676 N N . ASN A 1 332 ? -14.732 17.947 43.156 1.00 85.06 332 ASN A N 1
ATOM 2677 C CA . ASN A 1 332 ? -13.395 18.043 42.563 1.00 85.06 332 ASN A CA 1
ATOM 2678 C C . ASN A 1 332 ? -12.669 16.692 42.582 1.00 85.06 332 ASN A C 1
ATOM 2680 O O . ASN A 1 332 ? -12.140 16.267 41.550 1.00 85.06 332 ASN A O 1
ATOM 2684 N N . ALA A 1 333 ? -12.732 15.974 43.703 1.00 88.56 333 ALA A N 1
ATOM 2685 C CA . ALA A 1 333 ? -12.186 14.628 43.832 1.00 88.56 333 ALA A CA 1
ATOM 2686 C C . ALA A 1 333 ? -12.858 13.643 42.859 1.00 88.56 333 ALA A C 1
ATOM 2688 O O . ALA A 1 333 ? -12.173 12.918 42.135 1.00 88.56 333 ALA A O 1
ATOM 2689 N N . ILE A 1 334 ? -14.191 13.667 42.745 1.00 88.94 334 ILE A N 1
ATOM 2690 C CA . ILE A 1 334 ? -14.937 12.825 41.795 1.00 88.94 334 ILE A CA 1
ATOM 2691 C C . ILE A 1 334 ? -14.513 13.113 40.348 1.00 88.94 334 ILE A C 1
ATOM 2693 O O . ILE A 1 334 ? -14.333 12.175 39.563 1.00 88.94 334 ILE A O 1
ATOM 2697 N N . ARG A 1 335 ? -14.287 14.385 39.985 1.00 86.38 335 ARG A N 1
ATOM 2698 C CA . ARG A 1 335 ? -13.769 14.764 38.656 1.00 86.38 335 ARG A CA 1
ATOM 2699 C C . ARG A 1 335 ? -12.378 14.194 38.402 1.00 86.38 335 ARG A C 1
ATOM 2701 O O . ARG A 1 335 ? -12.146 13.623 37.333 1.00 86.38 335 ARG A O 1
ATOM 2708 N N . ALA A 1 336 ? -11.472 14.330 39.368 1.00 90.44 336 ALA A N 1
ATOM 2709 C CA . ALA A 1 336 ? -10.123 13.787 39.268 1.00 90.44 336 ALA A CA 1
ATOM 2710 C C . ALA A 1 336 ? -10.155 12.261 39.082 1.00 90.44 336 ALA A C 1
ATOM 2712 O O . ALA A 1 336 ? -9.568 11.742 38.131 1.00 90.44 336 ALA A O 1
ATOM 2713 N N . ILE A 1 337 ? -10.939 11.549 39.897 1.00 93.31 337 ILE A N 1
ATOM 2714 C CA . ILE A 1 337 ? -11.093 10.090 39.819 1.00 93.31 337 ILE A CA 1
ATOM 2715 C C . ILE A 1 337 ? -11.668 9.661 38.464 1.00 93.31 337 ILE A C 1
ATOM 2717 O O . ILE A 1 337 ? -11.169 8.711 37.856 1.00 93.31 337 ILE A O 1
ATOM 2721 N N . CYS A 1 338 ? -12.694 10.349 37.954 1.00 92.19 338 CYS A N 1
ATOM 2722 C CA . CYS A 1 338 ? -13.276 10.027 36.650 1.00 92.19 338 CYS A CA 1
ATOM 2723 C C . CYS A 1 338 ? -12.260 10.217 35.514 1.00 92.19 338 CYS A C 1
ATOM 2725 O O . CYS A 1 338 ? -12.134 9.336 34.661 1.00 92.19 338 CYS A O 1
ATOM 2727 N N . LYS A 1 339 ? -11.475 11.306 35.538 1.00 91.62 339 LYS A N 1
ATOM 2728 C CA . LYS A 1 339 ? -10.395 11.538 34.564 1.00 91.62 339 LYS A CA 1
ATOM 2729 C C . LYS A 1 339 ? -9.331 10.442 34.626 1.00 91.62 339 LYS A C 1
ATOM 2731 O O . LYS A 1 339 ? -8.988 9.891 33.582 1.00 91.62 339 LYS A O 1
ATOM 2736 N N . VAL A 1 340 ? -8.858 10.077 35.821 1.00 94.88 340 VAL A N 1
ATOM 2737 C CA . VAL A 1 340 ? -7.880 8.987 35.999 1.00 94.88 340 VAL A CA 1
ATOM 2738 C C . VAL A 1 340 ? -8.435 7.673 35.446 1.00 94.88 340 VAL A C 1
ATOM 2740 O O . VAL A 1 340 ? -7.778 7.025 34.630 1.00 94.88 340 VAL A O 1
ATOM 2743 N N . LYS A 1 341 ? -9.680 7.310 35.789 1.00 93.69 341 LYS A N 1
ATOM 2744 C CA . LYS A 1 341 ? -10.342 6.105 35.258 1.00 93.69 341 LYS A CA 1
ATOM 2745 C C . LYS A 1 341 ? -10.468 6.131 33.732 1.00 93.69 341 LYS A C 1
ATOM 2747 O O . LYS A 1 341 ? -10.239 5.105 33.097 1.00 93.69 341 LYS A O 1
ATOM 2752 N N . TYR A 1 342 ? -10.777 7.282 33.132 1.00 94.44 342 TYR A N 1
ATOM 2753 C CA . TYR A 1 342 ? -10.802 7.447 31.676 1.00 94.44 342 TYR A CA 1
ATOM 2754 C C . TYR A 1 342 ? -9.425 7.224 31.039 1.00 94.44 342 TYR A C 1
ATOM 2756 O O . TYR A 1 342 ? -9.325 6.465 30.076 1.00 94.44 342 TYR A O 1
ATOM 2764 N N . PHE A 1 343 ? -8.358 7.824 31.577 1.00 95.75 343 PHE A N 1
ATOM 2765 C CA . PHE A 1 343 ? -7.006 7.625 31.046 1.00 95.75 343 PHE A CA 1
ATOM 2766 C C . PHE A 1 343 ? -6.550 6.167 31.166 1.00 95.75 343 PHE A C 1
ATOM 2768 O O . PHE A 1 343 ? -5.998 5.622 30.209 1.00 95.75 343 PHE A O 1
ATOM 2775 N N . VAL A 1 344 ? -6.857 5.504 32.286 1.00 95.31 344 VAL A N 1
ATOM 2776 C CA . VAL A 1 344 ? -6.590 4.069 32.472 1.00 95.31 344 VAL A CA 1
ATOM 2777 C C . VAL A 1 344 ? -7.373 3.228 31.462 1.00 95.31 344 VAL A C 1
ATOM 2779 O O . VAL A 1 344 ? -6.787 2.380 30.790 1.00 95.31 344 VAL A O 1
ATOM 2782 N N . ALA A 1 345 ? -8.675 3.478 31.293 1.00 93.94 345 ALA A N 1
ATOM 2783 C CA . ALA A 1 345 ? -9.502 2.758 30.324 1.00 93.94 345 ALA A CA 1
ATOM 2784 C C . ALA A 1 345 ? -9.019 2.977 28.880 1.00 93.94 345 ALA A C 1
ATOM 2786 O O . ALA A 1 345 ? -8.959 2.031 28.094 1.00 93.94 345 ALA A O 1
ATOM 2787 N N . ARG A 1 346 ? -8.600 4.203 28.536 1.00 94.44 346 ARG A N 1
ATOM 2788 C CA . ARG A 1 346 ? -8.028 4.538 27.225 1.00 94.44 346 ARG A CA 1
ATOM 2789 C C . ARG A 1 346 ? -6.726 3.782 26.980 1.00 94.44 346 ARG A C 1
ATOM 2791 O O . ARG A 1 346 ? -6.563 3.219 25.899 1.00 94.44 346 ARG A O 1
ATOM 2798 N N . ARG A 1 347 ? -5.828 3.729 27.970 1.00 91.62 347 ARG A N 1
ATOM 2799 C CA . ARG A 1 347 ? -4.566 2.979 27.884 1.00 91.62 347 ARG A CA 1
ATOM 2800 C C . ARG A 1 347 ? -4.819 1.477 27.722 1.00 91.62 347 ARG A C 1
ATOM 2802 O O . ARG A 1 347 ? -4.263 0.883 26.803 1.00 91.62 347 ARG A O 1
ATOM 2809 N N . LYS A 1 348 ? -5.727 0.895 28.517 1.00 88.94 348 LYS A N 1
ATOM 2810 C CA . LYS A 1 348 ? -6.128 -0.520 28.396 1.00 88.94 348 LYS A CA 1
ATOM 2811 C C . LYS A 1 348 ? -6.731 -0.844 27.029 1.00 88.94 348 LYS A C 1
ATOM 2813 O O . LYS A 1 348 ? -6.396 -1.865 26.439 1.00 88.94 348 LYS A O 1
ATOM 2818 N N . PHE A 1 349 ? -7.577 0.031 26.482 1.00 92.06 349 PHE A N 1
ATOM 2819 C CA . PHE A 1 349 ? -8.128 -0.150 25.135 1.00 92.06 349 PHE A CA 1
ATOM 2820 C C . PHE A 1 349 ? -7.047 -0.064 24.045 1.00 92.06 349 PHE A C 1
ATOM 2822 O O . PHE A 1 349 ? -7.055 -0.851 23.100 1.00 92.06 349 PHE A O 1
ATOM 2829 N N . GLN A 1 350 ? -6.082 0.851 24.182 1.00 90.00 350 GLN A N 1
ATOM 2830 C CA . GLN A 1 350 ? -4.938 0.937 23.269 1.00 90.00 350 GLN A CA 1
ATOM 2831 C C . GLN A 1 350 ? -4.039 -0.308 23.343 1.00 90.00 350 GLN A C 1
ATOM 2833 O O . GLN A 1 350 ? -3.632 -0.801 22.295 1.00 90.00 350 GLN A O 1
ATOM 2838 N N . GLN A 1 351 ? -3.766 -0.837 24.542 1.00 85.25 351 GLN A N 1
ATOM 2839 C CA . GLN A 1 351 ? -3.030 -2.096 24.737 1.00 85.25 351 GLN A CA 1
ATOM 2840 C C . GLN A 1 351 ? -3.786 -3.286 24.131 1.00 85.25 351 GLN A C 1
ATOM 2842 O O . GLN A 1 351 ? -3.205 -4.052 23.372 1.00 85.25 351 GLN A O 1
ATOM 2847 N N . ALA A 1 352 ? -5.102 -3.390 24.346 1.00 84.75 352 ALA A N 1
ATOM 2848 C CA . ALA A 1 352 ? -5.915 -4.483 23.805 1.00 84.75 352 ALA A CA 1
ATOM 2849 C C . ALA A 1 352 ? -5.920 -4.551 22.262 1.00 84.75 352 ALA A C 1
ATOM 2851 O O . ALA A 1 352 ? -6.179 -5.619 21.697 1.00 84.75 352 ALA A O 1
ATOM 2852 N N . ARG A 1 353 ? -5.631 -3.430 21.580 1.00 84.25 353 ARG A N 1
ATOM 2853 C CA . ARG A 1 353 ? -5.492 -3.346 20.115 1.00 84.25 353 ARG A CA 1
ATOM 2854 C C . ARG A 1 353 ? -4.126 -3.786 19.590 1.00 84.25 353 ARG A C 1
ATOM 2856 O O . ARG A 1 353 ? -4.034 -4.065 18.397 1.00 84.25 353 ARG A O 1
ATOM 2863 N N . LYS A 1 354 ? -3.090 -3.814 20.431 1.00 81.00 354 LYS A N 1
ATOM 2864 C CA . LYS A 1 354 ? -1.764 -4.306 20.045 1.00 81.00 354 LYS A CA 1
ATOM 2865 C C . LYS A 1 354 ? -1.764 -5.846 20.028 1.00 81.00 354 LYS A C 1
ATOM 2867 O O . LYS A 1 354 ? -2.521 -6.450 20.798 1.00 81.00 354 LYS A O 1
ATOM 2872 N N . PRO A 1 355 ? -0.981 -6.485 19.138 1.00 73.19 355 PRO A N 1
ATOM 2873 C CA . PRO A 1 355 ? -0.754 -7.929 19.198 1.00 73.19 355 PRO A CA 1
ATOM 2874 C C . PRO A 1 355 ? -0.080 -8.309 20.527 1.00 73.19 355 PRO A C 1
ATOM 2876 O O . PRO A 1 355 ? 0.553 -7.455 21.147 1.00 73.19 355 PRO A O 1
ATOM 2879 N N . TYR A 1 356 ? -0.240 -9.567 20.959 1.00 70.56 356 TYR A N 1
ATOM 2880 C CA . TYR A 1 356 ? 0.417 -10.070 22.170 1.00 70.56 356 TYR A CA 1
ATOM 2881 C C . TYR A 1 356 ? 1.935 -9.929 22.052 1.00 70.56 356 TYR A C 1
ATOM 2883 O O . TYR A 1 356 ? 2.524 -10.350 21.057 1.00 70.56 356 TYR A O 1
ATOM 2891 N N . ASP A 1 357 ? 2.537 -9.352 23.082 1.00 73.25 357 ASP A N 1
ATOM 2892 C CA . ASP A 1 357 ? 3.981 -9.175 23.227 1.00 73.25 357 ASP A CA 1
ATOM 2893 C C . ASP A 1 357 ? 4.442 -9.877 24.516 1.00 73.25 357 ASP A C 1
ATOM 2895 O O . ASP A 1 357 ? 3.640 -10.104 25.425 1.00 73.25 357 ASP A O 1
ATOM 2899 N N . VAL A 1 358 ? 5.732 -10.187 24.645 1.00 78.81 358 VAL A N 1
ATOM 2900 C CA . VAL A 1 358 ? 6.337 -10.725 25.882 1.00 78.81 358 VAL A CA 1
ATOM 2901 C C . VAL A 1 358 ? 6.042 -9.803 27.069 1.00 78.81 358 VAL A C 1
ATOM 2903 O O . VAL A 1 358 ? 5.853 -10.249 28.200 1.00 78.81 358 VAL A O 1
ATOM 2906 N N . ARG A 1 359 ? 5.893 -8.503 26.799 1.00 80.25 359 ARG A N 1
ATOM 2907 C CA . ARG A 1 359 ? 5.430 -7.513 27.772 1.00 80.25 359 ARG A CA 1
ATOM 2908 C C . ARG A 1 359 ? 4.075 -7.855 28.396 1.00 80.25 359 ARG A C 1
ATOM 2910 O O . ARG A 1 359 ? 3.923 -7.642 29.593 1.00 80.25 359 ARG A O 1
ATOM 2917 N N . ASP A 1 360 ? 3.123 -8.387 27.630 1.00 81.62 360 ASP A N 1
ATOM 2918 C CA . ASP A 1 360 ? 1.811 -8.782 28.159 1.00 81.62 360 ASP A CA 1
ATOM 2919 C C . ASP A 1 360 ? 1.959 -9.950 29.146 1.00 81.62 360 ASP A C 1
ATOM 2921 O O . ASP A 1 360 ? 1.276 -9.982 30.168 1.00 81.62 360 ASP A O 1
ATOM 2925 N N . VAL A 1 361 ? 2.885 -10.879 28.878 1.00 81.88 361 VAL A N 1
ATOM 2926 C CA . VAL A 1 361 ? 3.201 -12.000 29.781 1.00 81.88 361 VAL A CA 1
ATOM 2927 C C . VAL A 1 361 ? 3.821 -11.481 31.077 1.00 81.88 361 VAL A C 1
ATOM 2929 O O . VAL A 1 361 ? 3.402 -11.883 32.159 1.00 81.88 361 VAL A O 1
ATOM 2932 N N . MET A 1 362 ? 4.756 -10.533 30.987 1.00 82.19 362 MET A N 1
ATOM 2933 C CA . MET A 1 362 ? 5.369 -9.892 32.157 1.00 82.19 362 MET A CA 1
ATOM 2934 C C . MET A 1 362 ? 4.357 -9.070 32.972 1.00 82.19 362 MET A C 1
ATOM 2936 O O . MET A 1 362 ? 4.354 -9.119 34.203 1.00 82.19 362 MET A O 1
ATOM 2940 N N . GLU A 1 363 ? 3.463 -8.330 32.311 1.00 83.56 363 GLU A N 1
ATOM 2941 C CA . GLU A 1 363 ? 2.386 -7.567 32.958 1.00 83.56 363 GLU A CA 1
ATOM 2942 C C . GLU A 1 363 ? 1.380 -8.514 33.638 1.00 83.56 363 GLU A C 1
ATOM 2944 O O . GLU A 1 363 ? 0.984 -8.287 34.781 1.00 83.56 363 GLU A O 1
ATOM 2949 N N . GLN A 1 364 ? 1.036 -9.638 33.003 1.00 83.75 364 GLN A N 1
ATOM 2950 C CA . GLN A 1 364 ? 0.182 -10.662 33.605 1.00 83.75 364 GLN A CA 1
ATOM 2951 C C . GLN A 1 364 ? 0.858 -11.358 34.795 1.00 83.75 364 GLN A C 1
ATOM 2953 O O . GLN A 1 364 ? 0.221 -11.539 35.835 1.00 83.75 364 GLN A O 1
ATOM 2958 N N . TYR A 1 365 ? 2.139 -11.712 34.672 1.00 88.56 365 TYR A N 1
ATOM 2959 C CA . TYR A 1 365 ? 2.913 -12.334 35.743 1.00 88.56 365 TYR A CA 1
ATOM 2960 C C . TYR A 1 365 ? 3.057 -11.396 36.943 1.00 88.56 365 TYR A C 1
ATOM 2962 O O . TYR A 1 365 ? 2.759 -11.792 38.065 1.00 88.56 365 TYR A O 1
ATOM 2970 N N . SER A 1 366 ? 3.429 -10.132 36.719 1.00 90.88 366 SER A N 1
ATOM 2971 C CA . SER A 1 366 ? 3.552 -9.131 37.788 1.00 90.88 366 SER A CA 1
ATOM 2972 C C . SER A 1 366 ? 2.224 -8.876 38.509 1.00 90.88 366 SER A C 1
ATOM 2974 O O . SER A 1 366 ? 2.202 -8.837 39.740 1.00 90.88 366 SER A O 1
ATOM 2976 N N . HIS A 1 367 ? 1.101 -8.786 37.785 1.00 87.00 367 HIS A N 1
ATOM 2977 C CA . HIS A 1 367 ? -0.229 -8.699 38.397 1.00 87.00 367 HIS A CA 1
ATOM 2978 C C . HIS A 1 367 ? -0.590 -9.952 39.204 1.00 87.00 367 HIS A C 1
ATOM 2980 O O . HIS A 1 367 ? -1.137 -9.831 40.302 1.00 87.00 367 HIS A O 1
ATOM 2986 N N . GLY A 1 368 ? -0.288 -11.140 38.674 1.00 91.69 368 GLY A N 1
ATOM 2987 C CA . GLY A 1 368 ? -0.517 -12.414 39.352 1.00 91.69 368 GLY A CA 1
ATOM 2988 C C . GLY A 1 368 ? 0.292 -12.523 40.642 1.00 91.69 368 GLY A C 1
ATOM 2989 O O . GLY A 1 368 ? -0.277 -12.740 41.710 1.00 91.69 368 GLY A O 1
ATOM 2990 N N . TYR A 1 369 ? 1.597 -12.275 40.555 1.00 93.25 369 TYR A N 1
ATOM 2991 C CA . TYR A 1 369 ? 2.518 -12.268 41.686 1.00 93.25 369 TYR A CA 1
ATOM 2992 C C . TYR A 1 369 ? 2.087 -11.270 42.766 1.00 93.25 369 TYR A C 1
ATOM 2994 O O . TYR A 1 369 ? 1.990 -11.632 43.937 1.00 93.25 369 TYR A O 1
ATOM 3002 N N . LEU A 1 370 ? 1.750 -10.033 42.383 1.00 93.69 370 LEU A N 1
ATOM 3003 C CA . LEU A 1 370 ? 1.318 -9.002 43.326 1.00 93.69 370 LEU A CA 1
ATOM 3004 C C . LEU A 1 370 ? 0.009 -9.382 44.029 1.00 93.69 370 LEU A C 1
ATOM 3006 O O . LEU A 1 370 ? -0.103 -9.209 45.239 1.00 93.69 370 LEU A O 1
ATOM 3010 N N . ASN A 1 371 ? -0.970 -9.936 43.309 1.00 92.94 371 ASN A N 1
ATOM 3011 C CA . ASN A 1 371 ? -2.233 -10.374 43.910 1.00 92.94 371 ASN A CA 1
ATOM 3012 C C . ASN A 1 371 ? -2.023 -11.544 44.888 1.00 92.94 371 ASN A C 1
ATOM 3014 O O . ASN A 1 371 ? -2.582 -11.546 45.985 1.00 92.94 371 ASN A O 1
ATOM 3018 N N . THR A 1 372 ? -1.171 -12.508 44.529 1.00 92.38 372 THR A N 1
ATOM 3019 C CA . THR A 1 372 ? -0.786 -13.608 45.422 1.00 92.38 372 THR A CA 1
ATOM 3020 C C . THR A 1 372 ? -0.064 -13.084 46.663 1.00 92.38 372 THR A C 1
ATOM 3022 O O . THR A 1 372 ? -0.426 -13.456 47.774 1.00 92.38 372 THR A O 1
ATOM 3025 N N . MET A 1 373 ? 0.874 -12.147 46.508 1.00 93.50 373 MET A N 1
ATOM 3026 C CA . MET A 1 373 ? 1.583 -11.513 47.624 1.00 93.50 373 MET A CA 1
ATOM 3027 C C . MET A 1 373 ? 0.629 -10.757 48.562 1.00 93.50 373 MET A C 1
ATOM 3029 O O . MET A 1 373 ? 0.725 -10.894 49.779 1.00 93.50 373 MET A O 1
ATOM 3033 N N . VAL A 1 374 ? -0.326 -9.990 48.023 1.00 94.12 374 VAL A N 1
ATOM 3034 C CA . VAL A 1 374 ? -1.347 -9.293 48.829 1.00 94.12 374 VAL A CA 1
ATOM 3035 C C . VAL A 1 374 ? -2.208 -10.290 49.603 1.00 94.12 374 VAL A C 1
ATOM 3037 O O . VAL A 1 374 ? -2.479 -10.068 50.780 1.00 94.12 374 VAL A O 1
ATOM 3040 N N . ARG A 1 375 ? -2.597 -11.412 48.986 1.00 92.50 375 ARG A N 1
ATOM 3041 C CA . ARG A 1 375 ? -3.338 -12.482 49.670 1.00 92.50 375 ARG A CA 1
ATOM 3042 C C . ARG A 1 375 ? -2.522 -13.141 50.776 1.00 92.50 375 ARG A C 1
ATOM 3044 O O . ARG A 1 375 ? -3.067 -13.350 51.852 1.00 92.50 375 ARG A O 1
ATOM 3051 N N . ILE A 1 376 ? -1.241 -13.429 50.538 1.00 93.69 376 ILE A N 1
ATOM 3052 C CA . ILE A 1 376 ? -0.338 -13.985 51.557 1.00 93.69 376 ILE A CA 1
ATOM 3053 C C . ILE A 1 376 ? -0.207 -13.009 52.728 1.00 93.69 376 ILE A C 1
ATOM 3055 O O . ILE A 1 376 ? -0.382 -13.416 53.870 1.00 93.69 376 ILE A O 1
ATOM 3059 N N . LYS A 1 377 ? 0.010 -11.714 52.465 1.00 93.75 377 LYS A N 1
ATOM 3060 C CA . LYS A 1 377 ? 0.078 -10.695 53.523 1.00 93.75 377 LYS A CA 1
ATOM 3061 C C . LYS A 1 377 ? -1.237 -10.534 54.279 1.00 93.75 377 LYS A C 1
ATOM 3063 O O . LYS A 1 377 ? -1.213 -10.343 55.487 1.00 93.75 377 LYS A O 1
ATOM 3068 N N . GLU A 1 378 ? -2.380 -10.621 53.603 1.00 92.06 378 GLU A N 1
ATOM 3069 C CA . GLU A 1 378 ? -3.687 -10.583 54.265 1.00 92.06 378 GLU A CA 1
ATOM 3070 C C . GLU A 1 378 ? -3.924 -11.836 55.118 1.00 92.06 378 GLU A C 1
ATOM 3072 O O . GLU A 1 378 ? -4.441 -11.726 56.228 1.00 92.06 378 GLU A O 1
ATOM 3077 N N . LEU A 1 379 ? -3.512 -13.016 54.645 1.00 91.12 379 LEU A N 1
ATOM 3078 C CA . LEU A 1 379 ? -3.539 -14.248 55.435 1.00 91.12 379 LEU A CA 1
ATOM 3079 C C . LEU A 1 379 ? -2.621 -14.146 56.650 1.00 91.12 379 LEU A C 1
ATOM 3081 O O . LEU A 1 379 ? -3.069 -14.440 57.749 1.00 91.12 379 LEU A O 1
ATOM 3085 N N . GLN A 1 380 ? -1.391 -13.662 56.476 1.00 87.69 380 GLN A N 1
ATOM 3086 C CA . GLN A 1 380 ? -0.452 -13.423 57.569 1.00 87.69 380 GLN A CA 1
ATOM 3087 C C . GLN A 1 380 ? -1.031 -12.427 58.578 1.00 87.69 380 GLN A C 1
ATOM 3089 O O . GLN A 1 380 ? -1.057 -12.713 59.764 1.00 87.69 380 GLN A O 1
ATOM 3094 N N . ARG A 1 381 ? -1.621 -11.317 58.120 1.00 84.31 381 ARG A N 1
ATOM 3095 C CA . ARG A 1 381 ? -2.290 -10.339 58.990 1.00 84.31 381 ARG A CA 1
ATOM 3096 C C . ARG A 1 381 ? -3.445 -10.964 59.779 1.00 84.31 381 ARG A C 1
ATOM 3098 O O . ARG A 1 381 ? -3.617 -10.660 60.956 1.00 84.31 381 ARG A O 1
ATOM 3105 N N . ARG A 1 382 ? -4.260 -11.812 59.142 1.00 84.44 382 ARG A N 1
ATOM 3106 C CA . ARG A 1 382 ? -5.357 -12.539 59.808 1.00 84.44 382 ARG A CA 1
ATOM 3107 C C . ARG A 1 382 ? -4.835 -13.578 60.795 1.00 84.44 382 ARG A C 1
ATOM 3109 O O . ARG A 1 382 ? -5.431 -13.740 61.858 1.00 84.44 382 ARG A O 1
ATOM 3116 N N . LEU A 1 383 ? -3.743 -14.254 60.454 1.00 83.50 383 LEU A N 1
ATOM 3117 C CA . LEU A 1 383 ? -3.073 -15.229 61.304 1.00 83.50 383 LEU A CA 1
ATOM 3118 C C . LEU A 1 383 ? -2.481 -14.542 62.540 1.00 83.50 383 LEU A C 1
ATOM 3120 O O . LEU A 1 383 ? -2.817 -14.929 63.652 1.00 83.50 383 LEU A O 1
ATOM 3124 N N . ASP A 1 384 ? -1.721 -13.462 62.354 1.00 79.31 384 ASP A N 1
ATOM 3125 C CA . ASP A 1 384 ? -1.152 -12.627 63.419 1.00 79.31 384 ASP A CA 1
ATOM 3126 C C . ASP A 1 384 ? -2.244 -12.041 64.323 1.00 79.31 384 ASP A C 1
ATOM 3128 O O . ASP A 1 384 ? -2.059 -11.915 65.530 1.00 79.31 384 ASP A O 1
ATOM 3132 N N . TYR A 1 385 ? -3.404 -11.697 63.756 1.00 75.38 385 TYR A N 1
ATOM 3133 C CA . TYR A 1 385 ? -4.556 -11.233 64.528 1.00 75.38 385 TYR A CA 1
ATOM 3134 C C . TYR A 1 385 ? -5.235 -12.355 65.327 1.00 75.38 385 TYR A C 1
ATOM 3136 O O . TYR A 1 385 ? -5.736 -12.099 66.415 1.00 75.38 385 TYR A O 1
ATOM 3144 N N . SER A 1 386 ? -5.265 -13.586 64.807 1.00 74.00 386 SER A N 1
ATOM 3145 C CA . SER A 1 386 ? -5.955 -14.724 65.442 1.00 74.00 386 SER A CA 1
ATOM 3146 C C . SER A 1 386 ? -5.083 -15.430 66.486 1.00 74.00 386 SER A C 1
ATOM 3148 O O . SER A 1 386 ? -5.561 -15.798 67.563 1.00 74.00 386 SER A O 1
ATOM 3150 N N . LEU A 1 387 ? -3.795 -15.602 66.183 1.00 69.31 387 LEU A N 1
ATOM 3151 C CA . LEU A 1 387 ? -2.794 -16.159 67.090 1.00 69.31 387 LEU A CA 1
ATOM 3152 C C . LEU A 1 387 ? -2.296 -15.101 68.082 1.00 69.31 387 LEU A C 1
ATOM 3154 O O . LEU A 1 387 ? -2.085 -15.422 69.244 1.00 69.31 387 LEU A O 1
ATOM 3158 N N . GLY A 1 388 ?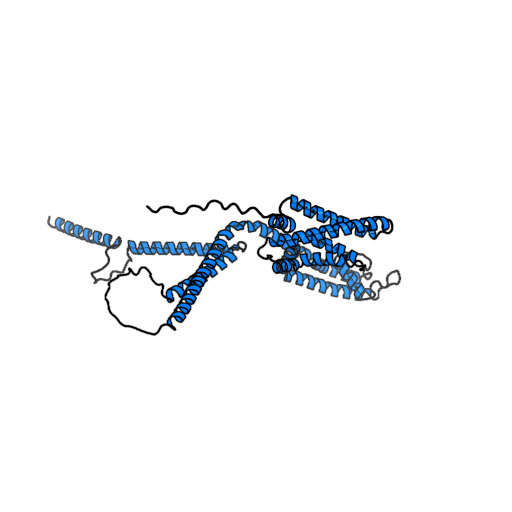 -2.218 -13.832 67.676 1.00 63.59 388 GLY A N 1
ATOM 3159 C CA . GLY A 1 388 ? -1.565 -12.764 68.432 1.00 63.59 388 GLY A CA 1
ATOM 3160 C C . GLY A 1 388 ? -0.087 -12.649 68.058 1.00 63.59 388 GLY A C 1
ATOM 3161 O O . GLY A 1 388 ? 0.566 -13.648 67.766 1.00 63.59 388 GLY A O 1
ATOM 3162 N N . LYS A 1 389 ? 0.458 -11.425 68.059 1.00 58.22 389 LYS A N 1
ATOM 3163 C CA . LYS A 1 389 ? 1.904 -11.222 67.889 1.00 58.22 389 LYS A CA 1
ATOM 3164 C C . LYS A 1 389 ? 2.635 -11.852 69.084 1.00 58.22 389 LYS A C 1
ATOM 3166 O O . LYS A 1 389 ? 2.244 -11.542 70.211 1.00 58.22 389 LYS A O 1
ATOM 3171 N N . PRO A 1 390 ? 3.690 -12.663 68.883 1.00 49.41 390 PRO A N 1
ATOM 3172 C CA . PRO A 1 390 ? 4.563 -13.066 69.976 1.00 49.41 390 PRO A CA 1
ATOM 3173 C C . PRO A 1 390 ? 5.301 -11.810 70.448 1.00 49.41 390 PRO A C 1
ATOM 3175 O O . PRO A 1 390 ? 6.261 -11.368 69.822 1.00 49.41 390 PRO A O 1
ATOM 3178 N N . TYR A 1 391 ? 4.785 -11.153 71.485 1.00 45.41 391 TYR A N 1
ATOM 3179 C CA . TYR A 1 391 ? 5.513 -10.072 72.137 1.00 45.41 391 TYR A CA 1
ATOM 3180 C C . TYR A 1 391 ? 6.543 -10.701 73.081 1.00 45.41 391 TYR A C 1
ATOM 3182 O O . TYR A 1 391 ? 6.190 -11.655 73.783 1.00 45.41 391 TYR A O 1
ATOM 3190 N N . PRO A 1 392 ? 7.787 -10.193 73.135 1.00 43.66 392 PRO A N 1
ATOM 3191 C CA . PRO A 1 392 ? 8.687 -10.523 74.225 1.00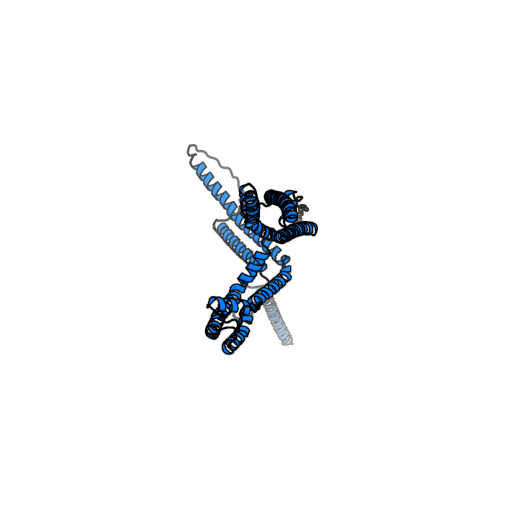 43.66 392 PRO A CA 1
ATOM 3192 C C . PRO A 1 392 ? 8.018 -10.090 75.528 1.00 43.66 392 PRO A C 1
ATOM 3194 O O . PRO A 1 392 ? 7.458 -8.999 75.620 1.00 43.66 392 PRO A O 1
ATOM 3197 N N . GLN A 1 393 ? 8.046 -10.980 76.506 1.00 42.56 393 GLN A N 1
ATOM 3198 C CA . GLN A 1 393 ? 7.565 -10.793 77.867 1.00 42.56 393 GLN A CA 1
ATOM 3199 C C . GLN A 1 393 ? 8.025 -9.425 78.409 1.00 42.56 393 GLN A C 1
ATOM 3201 O O . GLN A 1 393 ? 9.213 -9.220 78.642 1.00 42.56 393 GLN A O 1
ATOM 3206 N N . GLN A 1 394 ? 7.104 -8.474 78.577 1.00 38.44 394 GLN A N 1
ATOM 3207 C CA . GLN A 1 394 ? 7.366 -7.268 79.359 1.00 38.44 394 GLN A CA 1
ATOM 3208 C C . GLN A 1 394 ? 6.312 -7.190 80.458 1.00 38.44 394 GLN A C 1
ATOM 3210 O O . GLN A 1 394 ? 5.116 -7.022 80.207 1.00 38.44 394 GLN A O 1
ATOM 3215 N N . GLU A 1 395 ? 6.782 -7.430 81.677 1.00 40.34 395 GLU A N 1
ATOM 3216 C CA . GLU A 1 395 ? 6.017 -7.366 82.912 1.00 40.34 395 GLU A CA 1
ATOM 3217 C C . GLU A 1 395 ? 5.447 -5.959 83.116 1.00 40.34 395 GLU A C 1
ATOM 3219 O O . GLU A 1 395 ? 6.136 -4.959 82.924 1.00 40.34 395 GLU A O 1
ATOM 3224 N N . GLY A 1 396 ? 4.185 -5.882 83.551 1.00 41.72 396 GLY A N 1
ATOM 3225 C CA . GLY A 1 396 ? 3.706 -4.693 84.258 1.00 41.72 396 GLY A CA 1
ATOM 3226 C C . GLY A 1 396 ? 2.641 -3.821 83.594 1.00 41.72 396 GLY A C 1
ATOM 3227 O O . GLY A 1 396 ? 2.602 -2.631 83.887 1.00 41.72 396 GLY A O 1
ATOM 3228 N N . SER A 1 397 ? 1.714 -4.345 82.779 1.00 34.00 397 SER A N 1
ATOM 3229 C CA . SER A 1 397 ? 0.472 -3.587 82.533 1.00 34.00 397 SER A CA 1
ATOM 3230 C C . SER A 1 397 ? -0.771 -4.452 82.328 1.00 34.00 397 SER A C 1
ATOM 3232 O O . SER A 1 397 ? -0.966 -5.117 81.311 1.00 34.00 397 SER A O 1
ATOM 3234 N N . ARG A 1 398 ? -1.656 -4.417 83.331 1.00 45.19 398 ARG A N 1
ATOM 3235 C CA . ARG A 1 398 ? -3.044 -4.883 83.247 1.00 45.19 398 ARG A CA 1
ATOM 3236 C C . ARG A 1 398 ? -3.837 -3.909 82.372 1.00 45.19 398 ARG A C 1
ATOM 3238 O O . ARG A 1 398 ? -4.249 -2.869 82.875 1.00 45.19 398 ARG A O 1
ATOM 3245 N N . ARG A 1 399 ? -4.125 -4.292 81.123 1.00 45.72 399 ARG A N 1
ATOM 3246 C CA . ARG A 1 399 ? -5.434 -4.190 80.424 1.00 45.72 399 ARG A CA 1
ATOM 3247 C C . ARG A 1 399 ? -5.233 -4.244 78.900 1.00 45.72 399 ARG A C 1
ATOM 3249 O O . ARG A 1 399 ? -4.386 -3.544 78.366 1.00 45.72 399 ARG A O 1
ATOM 3256 N N . VAL A 1 400 ? -6.133 -4.989 78.240 1.00 44.88 400 VAL A N 1
ATOM 3257 C CA . VAL A 1 400 ? -6.318 -5.176 76.777 1.00 44.88 400 VAL A CA 1
ATOM 3258 C C . VAL A 1 400 ? -5.310 -6.176 76.167 1.00 44.88 400 VAL A C 1
ATOM 3260 O O . VAL A 1 400 ? -4.117 -5.944 76.199 1.00 44.88 400 VAL A O 1
ATOM 3263 N N . SER A 1 401 ? -5.672 -7.354 75.641 1.00 42.81 401 SER A N 1
ATOM 3264 C CA . SER A 1 401 ? -6.768 -7.681 74.720 1.00 42.81 401 SER A CA 1
ATOM 3265 C C . SER A 1 401 ? -7.249 -9.135 74.893 1.00 42.81 401 SER A C 1
ATOM 3267 O O . SER A 1 401 ? -6.477 -10.081 74.744 1.00 42.81 401 SER A O 1
ATOM 3269 N N . SER A 1 402 ? -8.544 -9.313 75.161 1.00 50.41 402 SER A N 1
ATOM 3270 C CA . SER A 1 402 ? -9.252 -10.594 75.047 1.00 50.41 402 SER A CA 1
ATOM 3271 C C . SER A 1 402 ? -9.652 -10.822 73.588 1.00 50.41 402 SER A C 1
ATOM 3273 O O . SER A 1 402 ? -10.638 -10.229 73.166 1.00 50.41 402 SER A O 1
ATOM 3275 N N . ALA A 1 403 ? -8.945 -11.673 72.833 1.00 55.72 403 ALA A N 1
ATOM 3276 C CA . ALA A 1 403 ? -9.485 -12.294 71.603 1.00 55.72 403 ALA A CA 1
ATOM 3277 C C . ALA A 1 403 ? -8.586 -13.350 70.926 1.00 55.72 403 ALA A C 1
ATOM 3279 O O . ALA A 1 403 ? -9.053 -13.999 69.997 1.00 55.72 403 ALA A O 1
ATOM 3280 N N . THR A 1 404 ? -7.326 -13.542 71.322 1.00 62.22 404 THR A N 1
ATOM 3281 C CA . THR A 1 404 ? -6.409 -14.436 70.588 1.00 62.22 404 THR A CA 1
ATOM 3282 C C . THR A 1 404 ? -6.359 -15.849 71.160 1.00 62.22 404 THR A C 1
ATOM 3284 O O . THR A 1 404 ? -6.476 -16.058 72.366 1.00 62.22 404 THR A O 1
ATOM 3287 N N . VAL A 1 405 ? -6.164 -16.849 70.297 1.00 65.81 405 VAL A N 1
ATOM 3288 C CA . VAL A 1 405 ? -6.073 -18.261 70.714 1.00 65.81 405 VAL A CA 1
ATOM 3289 C C . VAL A 1 405 ? -4.889 -18.477 71.663 1.00 65.81 405 VAL A C 1
ATOM 3291 O O . VAL A 1 405 ? -5.029 -19.179 72.660 1.00 65.81 405 VAL A O 1
ATOM 3294 N N . PHE A 1 406 ? -3.760 -17.802 71.426 1.00 64.12 406 PHE A N 1
ATOM 3295 C CA . PHE A 1 406 ? -2.563 -17.923 72.261 1.00 64.12 406 PHE A CA 1
ATOM 3296 C C . PHE A 1 406 ? -2.758 -17.375 73.682 1.00 64.12 406 PHE A C 1
ATOM 3298 O O . PHE A 1 406 ? -2.316 -18.004 74.640 1.00 64.12 406 PHE A O 1
ATOM 3305 N N . SER A 1 407 ? -3.480 -16.256 73.844 1.00 63.19 407 SER A N 1
ATOM 3306 C CA . SER A 1 407 ? -3.798 -15.696 75.171 1.00 63.19 407 SER A CA 1
ATOM 3307 C C . SER A 1 407 ? -4.781 -16.571 75.959 1.00 63.19 407 SER A C 1
ATOM 3309 O O . SER A 1 407 ? -4.750 -16.601 77.189 1.00 63.19 407 SER A O 1
ATOM 3311 N N . ARG A 1 408 ? -5.637 -17.334 75.263 1.00 67.81 408 ARG A N 1
ATOM 3312 C CA . ARG A 1 408 ? -6.493 -18.355 75.888 1.00 67.81 408 ARG A CA 1
ATOM 3313 C C . ARG A 1 408 ? -5.696 -19.596 76.290 1.00 67.81 408 ARG A C 1
ATOM 3315 O O . ARG A 1 408 ? -5.902 -20.094 77.391 1.00 67.81 408 ARG A O 1
ATOM 3322 N N . LEU A 1 409 ? -4.783 -20.060 75.435 1.00 67.19 409 LEU A N 1
ATOM 3323 C CA . LEU A 1 409 ? -3.949 -21.238 75.691 1.00 67.19 409 LEU A CA 1
ATOM 3324 C C . LEU A 1 409 ? -3.033 -21.031 76.906 1.00 67.19 409 LEU A C 1
ATOM 3326 O O . LEU A 1 409 ? -3.041 -21.849 77.818 1.00 67.19 409 LEU A O 1
ATOM 3330 N N . THR A 1 410 ? -2.341 -19.890 76.978 1.00 66.12 410 THR A N 1
ATOM 3331 C CA . THR A 1 410 ? -1.494 -19.533 78.134 1.00 66.12 410 THR A CA 1
ATOM 3332 C C . THR A 1 410 ? -2.297 -19.447 79.430 1.00 66.12 410 THR A C 1
ATOM 3334 O O . THR A 1 410 ? -1.828 -19.881 80.480 1.00 66.12 410 THR A O 1
ATOM 3337 N N . ARG A 1 411 ? -3.541 -18.957 79.384 1.00 69.00 411 ARG A N 1
ATOM 3338 C CA . ARG A 1 411 ? -4.416 -18.928 80.564 1.00 69.00 411 ARG A CA 1
ATOM 3339 C C . ARG A 1 411 ? -4.799 -20.331 81.045 1.00 69.00 411 ARG A C 1
ATOM 3341 O O . ARG A 1 411 ? -4.810 -20.563 82.251 1.00 69.00 411 ARG A O 1
ATOM 3348 N N . VAL A 1 412 ? -5.087 -21.253 80.125 1.00 72.75 412 VAL A N 1
ATOM 3349 C CA . VAL A 1 412 ? -5.366 -22.665 80.449 1.00 72.75 412 VAL A CA 1
ATOM 3350 C C . VAL A 1 412 ? -4.122 -23.350 81.012 1.00 72.75 412 VAL A C 1
ATOM 3352 O O . VAL A 1 412 ? -4.218 -24.038 82.022 1.00 72.75 412 VAL A O 1
ATOM 3355 N N . GLU A 1 413 ? -2.951 -23.115 80.420 1.00 74.81 413 GLU A N 1
ATOM 3356 C CA . GLU A 1 413 ? -1.676 -23.660 80.897 1.00 74.81 413 GLU A CA 1
ATOM 3357 C C . GLU A 1 413 ? -1.345 -23.172 82.315 1.00 74.81 413 GLU A C 1
ATOM 3359 O O . GLU A 1 413 ? -0.994 -23.972 83.181 1.00 74.81 413 GLU A O 1
ATOM 3364 N N . THR A 1 414 ? -1.583 -21.886 82.598 1.00 70.75 414 THR A N 1
ATOM 3365 C CA . THR A 1 414 ? -1.398 -21.315 83.942 1.00 70.75 414 THR A CA 1
ATOM 3366 C C . THR A 1 414 ? -2.359 -21.948 84.961 1.00 70.75 414 THR A C 1
ATOM 3368 O O . THR A 1 414 ? -1.966 -22.255 86.087 1.00 70.75 414 THR A O 1
ATOM 3371 N N . GLN A 1 415 ? -3.615 -22.209 84.579 1.00 73.94 415 GLN A N 1
ATOM 3372 C CA . GLN A 1 415 ? -4.571 -22.899 85.457 1.00 73.94 415 GLN A CA 1
ATOM 3373 C C . GLN A 1 415 ? -4.200 -24.369 85.689 1.00 73.94 415 GLN A C 1
ATOM 3375 O O . GLN A 1 415 ? -4.249 -24.829 86.826 1.00 73.94 415 GLN A O 1
ATOM 3380 N N . LEU A 1 416 ? -3.767 -25.093 84.655 1.00 68.31 416 LEU A N 1
ATOM 3381 C CA . LEU A 1 416 ? -3.273 -26.468 84.785 1.00 68.31 416 LEU A CA 1
ATOM 3382 C C . LEU A 1 416 ? -2.029 -26.550 85.674 1.00 68.31 416 LEU A C 1
ATOM 3384 O O . LEU A 1 416 ? -1.925 -27.464 86.489 1.00 68.31 416 LEU A O 1
ATOM 3388 N N . SER A 1 417 ? -1.105 -25.589 85.562 1.00 66.88 417 SER A N 1
ATOM 3389 C CA . SER A 1 417 ? 0.056 -25.533 86.454 1.00 66.88 417 SER A CA 1
ATOM 3390 C C . SER A 1 417 ? -0.334 -25.312 87.915 1.00 66.88 417 SER A C 1
ATOM 3392 O O . SER A 1 417 ? 0.297 -25.896 88.791 1.00 66.88 417 SER A O 1
ATOM 3394 N N . PHE A 1 418 ? -1.395 -24.542 88.176 1.00 70.25 418 PHE A N 1
ATOM 3395 C CA . PHE A 1 418 ? -1.921 -24.324 89.523 1.00 70.25 418 PHE A CA 1
ATOM 3396 C C . PHE A 1 418 ? -2.541 -25.607 90.09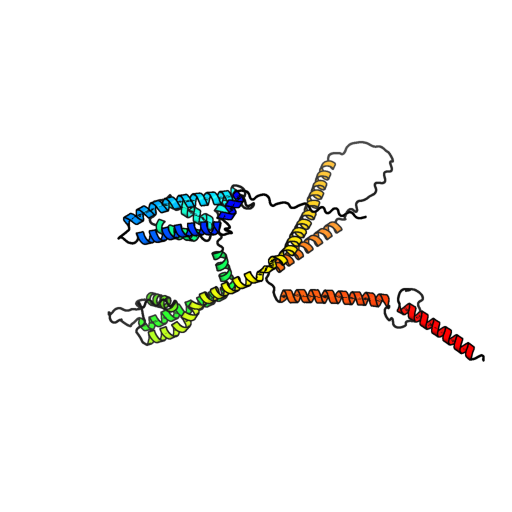4 1.00 70.25 418 PHE A C 1
ATOM 3398 O O . PHE A 1 418 ? -2.163 -26.037 91.179 1.00 70.25 418 PHE A O 1
ATOM 3405 N N . PHE A 1 419 ? -3.395 -26.289 89.322 1.00 68.62 419 PHE A N 1
ATOM 3406 C CA . PHE A 1 419 ? -3.981 -27.572 89.732 1.00 68.62 419 PHE A CA 1
ATOM 3407 C C . PHE A 1 419 ? -2.929 -28.658 89.980 1.00 68.62 419 PHE A C 1
ATOM 3409 O O . PHE A 1 419 ? -3.019 -29.390 90.959 1.00 68.62 419 PHE A O 1
ATOM 3416 N N . ARG A 1 420 ? -1.892 -28.736 89.138 1.00 62.66 420 ARG A N 1
ATOM 3417 C CA . ARG A 1 420 ? -0.779 -29.677 89.330 1.00 62.66 420 ARG A CA 1
ATOM 3418 C C . ARG A 1 420 ? 0.046 -29.351 90.587 1.00 62.66 420 ARG A C 1
ATOM 3420 O O . ARG A 1 420 ? 0.654 -30.248 91.166 1.00 62.66 420 ARG A O 1
ATOM 3427 N N . PHE A 1 421 ? 0.095 -28.084 91.004 1.00 63.38 421 PHE A N 1
ATOM 3428 C CA . PHE A 1 421 ? 0.733 -27.672 92.258 1.00 63.38 421 PHE A CA 1
ATOM 3429 C C . PHE A 1 421 ? -0.103 -28.073 93.482 1.00 63.38 421 PHE A C 1
ATOM 3431 O O . PHE A 1 421 ? 0.461 -28.591 94.444 1.00 63.38 421 PHE A O 1
ATOM 3438 N N . ASP A 1 422 ? -1.427 -27.907 93.425 1.00 59.69 422 ASP A N 1
ATOM 3439 C CA . ASP A 1 422 ? -2.346 -28.360 94.480 1.00 59.69 422 ASP A CA 1
ATOM 3440 C C . ASP A 1 422 ? -2.372 -29.891 94.611 1.00 59.69 422 ASP A C 1
ATOM 3442 O O . ASP A 1 422 ? -2.340 -30.415 95.723 1.00 59.69 422 ASP A O 1
ATOM 3446 N N . GLU A 1 423 ? -2.336 -30.626 93.496 1.00 60.72 423 GLU A N 1
ATOM 3447 C CA . GLU A 1 423 ? -2.258 -32.095 93.491 1.00 60.72 423 GLU A CA 1
ATOM 3448 C C . GLU A 1 423 ? -0.961 -32.603 94.147 1.00 60.72 423 GLU A C 1
ATOM 3450 O O . GLU A 1 423 ? -0.986 -33.537 94.949 1.00 60.72 423 GLU A O 1
ATOM 3455 N N . LYS A 1 424 ? 0.178 -31.944 93.882 1.00 58.31 424 LYS A N 1
ATOM 3456 C CA . LYS A 1 424 ? 1.450 -32.246 94.561 1.00 58.31 424 LYS A CA 1
ATOM 3457 C C . LYS A 1 424 ? 1.428 -31.908 96.053 1.00 58.31 424 LYS A C 1
ATOM 3459 O O . LYS A 1 424 ? 2.099 -32.590 96.820 1.00 58.31 424 LYS A O 1
ATOM 3464 N N . ARG A 1 425 ? 0.671 -30.889 96.468 1.00 57.09 425 ARG A N 1
ATOM 3465 C CA . ARG A 1 425 ? 0.477 -30.539 97.884 1.00 57.09 425 ARG A CA 1
ATOM 3466 C C . ARG A 1 425 ? -0.340 -31.608 98.611 1.00 57.09 425 ARG A C 1
ATOM 3468 O O . ARG A 1 425 ? 0.082 -32.086 99.652 1.00 57.09 425 ARG A O 1
ATOM 3475 N N . LEU A 1 426 ? -1.435 -32.059 97.999 1.00 57.72 426 LEU A N 1
ATOM 3476 C CA . LEU A 1 426 ? -2.299 -33.126 98.522 1.00 57.72 426 LEU A CA 1
ATOM 3477 C C . LEU A 1 426 ? -1.604 -34.495 98.621 1.00 57.72 426 LEU A C 1
ATOM 3479 O O . LEU A 1 426 ? -1.947 -35.290 99.489 1.00 57.72 426 LEU A O 1
ATOM 3483 N N . MET A 1 427 ? -0.635 -34.775 97.747 1.00 58.19 427 MET A N 1
ATOM 3484 C CA . MET A 1 427 ? 0.187 -35.994 97.797 1.00 58.19 427 MET A CA 1
ATOM 3485 C C . MET A 1 427 ? 1.347 -35.917 98.804 1.00 58.19 427 MET A C 1
ATOM 3487 O O . MET A 1 427 ? 1.928 -36.951 99.108 1.00 58.19 427 MET A O 1
ATOM 3491 N N . SER A 1 428 ? 1.706 -34.724 99.291 1.00 56.19 428 SER A N 1
ATOM 3492 C CA . SER A 1 428 ? 2.775 -34.528 100.284 1.00 56.19 428 SER A CA 1
ATOM 3493 C C . SER A 1 428 ? 2.270 -34.548 101.734 1.00 56.19 428 SER A C 1
ATOM 3495 O O . SER A 1 428 ? 3.094 -34.630 102.639 1.00 56.19 428 SER A O 1
ATOM 3497 N N . ASP A 1 429 ? 0.951 -34.462 101.945 1.00 54.88 429 ASP A N 1
ATOM 3498 C CA . ASP A 1 429 ? 0.281 -34.502 103.259 1.00 54.88 429 ASP A CA 1
ATOM 3499 C C . ASP A 1 429 ? -0.284 -35.906 103.608 1.00 54.88 429 ASP A C 1
ATOM 3501 O O . ASP A 1 429 ? -1.126 -36.051 104.496 1.00 54.88 429 ASP A O 1
ATOM 3505 N N . LYS A 1 430 ? 0.174 -36.955 102.913 1.00 47.09 430 LYS A N 1
ATOM 3506 C CA . LYS A 1 430 ? 0.003 -38.371 103.281 1.00 47.09 430 LYS A CA 1
ATOM 3507 C C . LYS A 1 430 ? 1.368 -38.993 103.512 1.00 47.09 430 LYS A C 1
ATOM 3509 O O . LYS A 1 430 ? 1.452 -39.848 104.420 1.00 47.09 430 LYS A O 1
#

Mean predicted aligned error: 15.08 Å

Sequence (430 aa):
MLGPRYARTTDRRPAAATLKSKVFNFLERPVGWTCFIYHFSVFMVVLCCLILSVLTTFDAYSRRVHEALFFLEVCLVIFFGAEYCARVWSAGCCSKYLGFIGRLRFARKPISLIELIRQCFITDFMFRGVRFLQILRMLHIDRQGGSWKLLGSVVFIHRQELITTLYIGFLGLIFSSYFVYLAEKDHKTVDGRRAFRSYADALWWGVITMTTIGYGDVVPQTWLGRTVASCFSIFAISFFALPAGILGSGFALKVQQKQRQKHFNRQIPAAATLIQCIWRCHAVLSKQRVEKKCSCDSRSEYADADYEAEENSNSSHQKISLVSELTEAHRNAIRAICKVKYFVARRKFQQARKPYDVRDVMEQYSHGYLNTMVRIKELQRRLDYSLGKPYPQQEGSRRVSSATVFSRLTRVETQLSFFRFDEKRLMSDK

Nearest PDB structures (foldseek):
  5vms-assembly1_A  TM=9.248E-01  e=4.464E-29  Xenopus laevis
  7tcp-assembly1_E  TM=9.202E-01  e=6.908E-29  Xenopus laevis
  8sik-assembly1_A  TM=8.947E-01  e=3.916E-29  Homo sapiens
  6v00-assembly1_A  TM=8.749E-01  e=3.047E-28  Homo sapiens
  7vnp-assembly1_A  TM=7.370E-01  e=7.549E-21  Homo sapiens

InterPro domains:
  IPR003937 Potassium channel, voltage dependent, KCNQ [PR01459] (79-98)
  IPR003937 Potassium channel, voltage dependent, KCNQ [PR01459] (99-118)
  IPR003937 Potassium channel, voltage dependent, KCNQ [PTHR47735] (11-284)
  IPR005821 Ion transport domain [PF00520] (38-258)
  IPR013821 Potassium channel, voltage dependent, KCNQ, C-terminal [PF03520] (297-399)

pLDDT: mean 78.51, std 18.81, range [26.14, 97.25]